Protein AF-0000000080018454 (afdb_homodimer)

Foldseek 3Di:
DDPDDPDPDPDPDPPPPDCPPPPPPQDLVVLLVLVQVLLLDQPSQVVCVVPVVSNVSNVVLLVVLLCQAQVDDVHDQVSLQSLLSLLCLLLVLVFDQPDDPSSNNCNPPPVSVVSNCVSCVRVVVRLCVVDPLVVLLPDPLLVLLVVVLVCQQADDQDPLLCCLQPPFAPLLLLLLLLQVLQQLLVPLRLLVLQLDDDDDQQSVLSVVVSCQCCQVVDNCRHLSVLSLLLCVLVPHDNRHCPSVVLHRSLSSVLVSVSSVCSVDVVLVLLNLLLVLLCLSNLLNSLVSNVSSCVVNVHDCSNNVSSVSSNVPSNVVNCCSSPRHLNVVCVVCVSCSSSSVVSNVSNVVSVVVSSVVSSVSSVVSVVVVD/DPPDDDDPDPPPDPPPPDCPDPPPDQDLVVLLVLVQVLLLDQPSQVVCVVPVVSNVSNVVLLVVLLCQAQVDDVHDQVSLQSLLSLLCLLLVLVFDQPDDPSSNNCNPPPVSVVSNCVSCVRVVVRLCVVDPLVVLLPDPLLVLLVVVLVCQQADDQDPLLCCLQPPFAPLLLLLLLLQVLQQLLVPLRLLVLQLDDDDDQQSVLSVVVSCQCCQVVDNCRHLSVLSLLLCVLVPHDNRHCPSVVLHRSLNSVLVSVSSVCSVDVVLVLLNLLLVLLCLSNLLNSLVSNVSSCVVNVHDCSNSVSSVSSNVPSNVVNCCSSPRHLNVVCVVCVSCSSSSVVSNVSNVVSVVVSSVVSSVSSVVSVVVVD

Radius of gyration: 26.9 Å; Cα contacts (8 Å, |Δi|>4): 1051; chains: 2; bounding box: 54×83×77 Å

Structure (mmCIF, N/CA/C/O backbone):
data_AF-0000000080018454-model_v1
#
loop_
_entity.id
_entity.type
_entity.pdbx_description
1 polymer 'Iron-containing redox enzyme family protein'
#
loop_
_atom_site.group_PDB
_atom_site.id
_atom_site.type_symbol
_atom_site.label_atom_id
_atom_site.label_alt_id
_atom_site.label_comp_id
_atom_site.label_asym_id
_atom_site.label_ent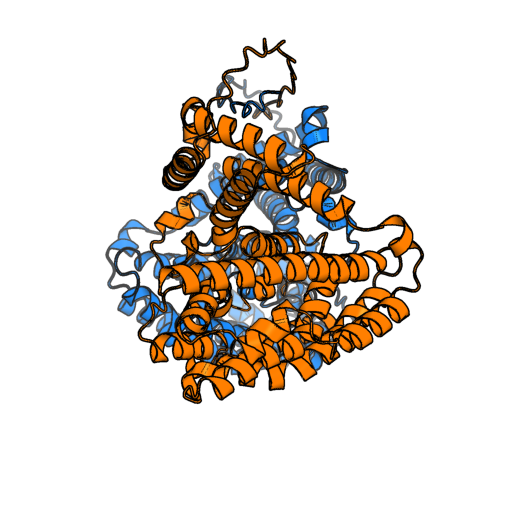ity_id
_atom_site.label_seq_id
_atom_site.pdbx_PDB_ins_code
_atom_site.Cartn_x
_atom_site.Cartn_y
_atom_site.Cartn_z
_atom_site.occupancy
_atom_site.B_iso_or_equiv
_atom_site.auth_seq_id
_atom_site.auth_comp_id
_atom_site.auth_asym_id
_atom_site.auth_atom_id
_atom_site.pdbx_PDB_model_num
ATOM 1 N N . MET A 1 1 ? 4.137 32.094 -17.797 1 22.22 1 MET A N 1
ATOM 2 C CA . MET A 1 1 ? 4.777 30.891 -18.312 1 22.22 1 MET A CA 1
ATOM 3 C C . MET A 1 1 ? 3.814 29.703 -18.297 1 22.22 1 MET A C 1
ATOM 5 O O . MET A 1 1 ? 3.496 29.172 -17.219 1 22.22 1 MET A O 1
ATOM 9 N N . GLN A 1 2 ? 3.004 29.75 -19.297 1 23.38 2 GLN A N 1
ATOM 10 C CA . GLN A 1 2 ? 1.75 29 -19.422 1 23.38 2 GLN A CA 1
ATOM 11 C C . GLN A 1 2 ? 2.006 27.516 -19.609 1 23.38 2 GLN A C 1
ATOM 13 O O . GLN A 1 2 ? 2.719 27.109 -20.531 1 23.38 2 GLN A O 1
ATOM 18 N N . SER A 1 3 ? 1.982 26.859 -18.5 1 25.2 3 SER A N 1
ATOM 19 C CA . SER A 1 3 ? 2.23 25.438 -18.281 1 25.2 3 SER A CA 1
ATOM 20 C C . SER A 1 3 ? 1.238 24.578 -19.062 1 25.2 3 SER A C 1
ATOM 22 O O . SER A 1 3 ? 0.077 24.453 -18.672 1 25.2 3 SER A O 1
ATOM 24 N N . LYS A 1 4 ? 1.3 24.797 -20.391 1 30.19 4 LYS A N 1
ATOM 25 C CA . LYS A 1 4 ? 0.319 24.047 -21.172 1 30.19 4 LYS A CA 1
ATOM 26 C C . LYS A 1 4 ? 0.523 22.547 -21 1 30.19 4 LYS A C 1
ATOM 28 O O . LYS A 1 4 ? 1.659 22.062 -20.969 1 30.19 4 LYS A O 1
ATOM 33 N N . LEU A 1 5 ? -0.585 21.938 -20.688 1 29.62 5 LEU A N 1
ATOM 34 C CA . LEU A 1 5 ? -0.724 20.5 -20.547 1 29.62 5 LEU A CA 1
ATOM 35 C C . LEU A 1 5 ? -0.442 19.781 -21.859 1 29.62 5 LEU A C 1
ATOM 37 O O . LEU A 1 5 ? -0.941 20.203 -22.922 1 29.62 5 LEU A O 1
ATOM 41 N N . VAL A 1 6 ? 0.637 19.203 -22.141 1 32.91 6 VAL A N 1
ATOM 42 C CA . VAL A 1 6 ? 1.064 18.516 -23.359 1 32.91 6 VAL A CA 1
ATOM 43 C C . VAL A 1 6 ? -0.036 17.562 -23.828 1 32.91 6 VAL A C 1
ATOM 45 O O . VAL A 1 6 ? -0.489 16.703 -23.078 1 32.91 6 VAL A O 1
ATOM 48 N N . LYS A 1 7 ? -0.731 17.984 -24.859 1 29.52 7 LYS A N 1
ATOM 49 C CA . LYS A 1 7 ? -1.713 17.125 -25.516 1 29.52 7 LYS A CA 1
ATOM 50 C C . LYS A 1 7 ? -1.06 15.852 -26.047 1 29.52 7 LYS A C 1
ATOM 52 O O . LYS A 1 7 ? -0.063 15.914 -26.766 1 29.52 7 LYS A O 1
ATOM 57 N N . PHE A 1 8 ? -1.469 14.695 -25.547 1 25.44 8 PHE A N 1
ATOM 58 C CA . PHE A 1 8 ? -1.019 13.367 -25.938 1 25.44 8 PHE A CA 1
ATOM 59 C C . PHE A 1 8 ? -1.607 12.969 -27.281 1 25.44 8 PHE A C 1
ATOM 61 O O . PHE A 1 8 ? -2.828 12.891 -27.438 1 25.44 8 PHE A O 1
ATOM 68 N N . PRO A 1 9 ? -1.124 13.445 -28.438 1 27.36 9 PRO A N 1
ATOM 69 C CA . PRO A 1 9 ? -1.767 12.969 -29.656 1 27.36 9 PRO A CA 1
ATOM 70 C C . PRO A 1 9 ? -1.73 11.453 -29.797 1 27.36 9 PRO A C 1
ATOM 72 O O . PRO A 1 9 ? -0.696 10.828 -29.547 1 27.36 9 PRO A O 1
ATOM 75 N N . LEU A 1 10 ? -2.826 10.68 -29.828 1 28.06 10 LEU A N 1
ATOM 76 C CA . LEU A 1 10 ? -3.066 9.25 -29.984 1 28.06 10 LEU A CA 1
ATOM 77 C C . LEU A 1 10 ? -2.932 8.844 -31.453 1 28.06 10 LEU A C 1
ATOM 79 O O . LEU A 1 10 ? -3.936 8.656 -32.156 1 28.06 10 LEU A O 1
ATOM 83 N N . ALA A 1 11 ? -2.279 9.453 -32.375 1 27.92 11 ALA A N 1
ATOM 84 C CA . ALA A 1 11 ? -2.502 8.938 -33.719 1 27.92 11 ALA A CA 1
ATOM 85 C C . ALA A 1 11 ? -1.92 7.535 -33.875 1 27.92 11 ALA A C 1
ATOM 87 O O . ALA A 1 11 ? -0.72 7.332 -33.688 1 27.92 11 ALA A O 1
ATOM 88 N N . PHE A 1 12 ? -2.744 6.383 -34.031 1 25.27 12 PHE A N 1
ATOM 89 C CA . PHE A 1 12 ? -2.586 4.973 -34.375 1 25.27 12 PHE A CA 1
ATOM 90 C C . PHE A 1 12 ? -2.238 4.801 -35.844 1 25.27 12 PHE A C 1
ATOM 92 O O . PHE A 1 12 ? -3.084 5.008 -36.719 1 25.27 12 PHE A O 1
ATOM 99 N N . VAL A 1 13 ? -1.1 5.211 -36.344 1 27.06 13 VAL A N 1
ATOM 100 C CA . VAL A 1 13 ? -0.948 4.816 -37.75 1 27.06 13 VAL A CA 1
ATOM 101 C C . VAL A 1 13 ? -0.702 3.314 -37.844 1 27.06 13 VAL A C 1
ATOM 103 O O . VAL A 1 13 ? 0.219 2.791 -37.219 1 27.06 13 VAL A O 1
ATOM 106 N N . VAL A 1 14 ? -1.556 2.518 -38.469 1 27.22 14 VAL A N 1
ATOM 107 C CA . VAL A 1 14 ? -1.508 1.125 -38.906 1 27.22 14 VAL A CA 1
ATOM 108 C C . VAL A 1 14 ? -0.548 0.984 -40.062 1 27.22 14 VAL A C 1
ATOM 110 O O . 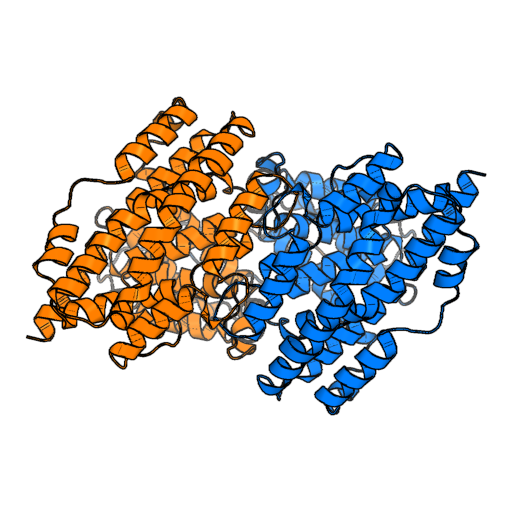VAL A 1 14 ? -0.822 1.481 -41.156 1 27.22 14 VAL A O 1
ATOM 113 N N . GLY A 1 15 ? 0.796 1.16 -39.906 1 29.14 15 GLY A N 1
ATOM 114 C CA . GLY A 1 15 ? 1.588 0.854 -41.094 1 29.14 15 GLY A CA 1
ATOM 115 C C . GLY A 1 15 ? 1.447 -0.585 -41.562 1 29.14 15 GLY A C 1
ATOM 116 O O . GLY A 1 15 ? 1.126 -1.467 -40.75 1 29.14 15 GLY A O 1
ATOM 117 N N . GLU A 1 16 ? 1.283 -0.892 -42.844 1 26.58 16 GLU A N 1
ATOM 118 C CA . GLU A 1 16 ? 1.3 -2.154 -43.562 1 26.58 16 GLU A CA 1
ATOM 119 C C . GLU A 1 16 ? 2.662 -2.836 -43.469 1 26.58 16 GLU A C 1
ATOM 121 O O . GLU A 1 16 ? 3.668 -2.299 -43.938 1 26.58 16 GLU A O 1
ATOM 126 N N . PHE A 1 17 ? 3.004 -3.455 -42.312 1 28.14 17 PHE A N 1
ATOM 127 C CA . PHE A 1 17 ? 4.23 -4.234 -42.188 1 28.14 17 PHE A CA 1
ATOM 128 C C . PHE A 1 17 ? 4.281 -5.34 -43.25 1 28.14 17 PHE A C 1
ATOM 130 O O . PHE A 1 17 ? 3.328 -6.109 -43.375 1 28.14 17 PHE A O 1
ATOM 137 N N . ASP A 1 18 ? 4.988 -5.215 -44.344 1 29.16 18 ASP A N 1
ATOM 138 C CA . ASP A 1 18 ? 5.355 -6.32 -45.219 1 29.16 18 ASP A CA 1
ATOM 139 C C . ASP A 1 18 ? 6.039 -7.441 -44.438 1 29.16 18 ASP A C 1
ATOM 141 O O . ASP A 1 18 ? 6.961 -7.188 -43.688 1 29.16 18 ASP A O 1
ATOM 145 N N . HIS A 1 19 ? 5.457 -8.617 -44.219 1 30.78 19 HIS A N 1
ATOM 146 C CA . HIS A 1 19 ? 5.73 -9.906 -43.594 1 30.78 19 HIS A CA 1
ATOM 147 C C . HIS A 1 19 ? 6.965 -10.562 -44.219 1 30.78 19 HIS A C 1
ATOM 149 O O . HIS A 1 19 ? 6.848 -11.438 -45.094 1 30.78 19 HIS A O 1
ATOM 155 N N . VAL A 1 20 ? 7.969 -9.992 -44.688 1 37.34 20 VAL A N 1
ATOM 156 C CA . VAL A 1 20 ? 9.039 -10.914 -45.062 1 37.34 20 VAL A CA 1
ATOM 157 C C . VAL A 1 20 ? 9.445 -11.742 -43.844 1 37.34 20 VAL A C 1
ATOM 159 O O . VAL A 1 20 ? 9.68 -11.195 -42.75 1 37.34 20 VAL A O 1
ATOM 162 N N . GLY A 1 21 ? 9.422 -13.125 -43.812 1 33.81 21 GLY A N 1
ATOM 163 C CA . GLY A 1 21 ? 9.406 -14.305 -42.938 1 33.81 21 GLY A CA 1
ATOM 164 C C . GLY A 1 21 ? 10.648 -14.43 -42.094 1 33.81 21 GLY A C 1
ATOM 165 O O . GLY A 1 21 ? 10.82 -15.438 -41.375 1 33.81 21 GLY A O 1
ATOM 166 N N . VAL A 1 22 ? 11.938 -13.977 -42.344 1 39.25 22 VAL A N 1
ATOM 167 C CA . VAL A 1 22 ? 12.891 -14.562 -41.406 1 39.25 22 VAL A CA 1
ATOM 168 C C . VAL A 1 22 ? 12.633 -14.023 -40 1 39.25 22 VAL A C 1
ATOM 170 O O . VAL A 1 22 ? 12.82 -12.836 -39.75 1 39.25 22 VAL A O 1
ATOM 173 N N . THR A 1 23 ? 11.648 -14.391 -39.281 1 44.09 23 THR A N 1
ATOM 174 C CA . THR A 1 23 ? 11.258 -13.906 -37.969 1 44.09 23 THR A CA 1
ATOM 175 C C . THR A 1 23 ? 12.43 -13.969 -37 1 44.09 23 THR A C 1
ATOM 177 O O . THR A 1 23 ? 12.836 -15.055 -36.594 1 44.09 23 THR A O 1
ATOM 180 N N . LYS A 1 24 ? 13.484 -13.273 -37.188 1 53.22 24 LYS A N 1
ATOM 181 C CA . LYS A 1 24 ? 14.523 -13.164 -36.188 1 53.22 24 LYS A CA 1
ATOM 182 C C . LYS A 1 24 ? 13.914 -13.234 -34.781 1 53.22 24 LYS A C 1
ATOM 184 O O . LYS A 1 24 ? 13.039 -12.445 -34.438 1 53.22 24 LYS A O 1
ATOM 189 N N . ALA A 1 25 ? 14.148 -14.523 -34.156 1 74.38 25 ALA A N 1
ATOM 190 C CA . ALA A 1 25 ? 13.672 -14.758 -32.812 1 74.38 25 ALA A CA 1
ATOM 191 C C . ALA A 1 25 ? 14 -13.586 -31.891 1 74.38 25 ALA A C 1
ATOM 193 O O . ALA A 1 25 ? 15.125 -13.086 -31.891 1 74.38 25 ALA A O 1
ATOM 194 N N . THR A 1 26 ? 13.039 -12.906 -31.391 1 84.69 26 THR A N 1
ATOM 195 C CA . THR A 1 26 ? 13.188 -11.781 -30.469 1 84.69 26 THR A CA 1
ATOM 196 C C . THR A 1 26 ? 14.047 -12.172 -29.281 1 84.69 26 THR A C 1
ATOM 198 O O . THR A 1 26 ? 13.844 -13.227 -28.672 1 84.69 26 THR A O 1
ATOM 201 N N . ASN A 1 27 ? 15.102 -11.398 -29.078 1 92.12 27 ASN A N 1
ATOM 202 C CA . ASN A 1 27 ? 15.984 -11.617 -27.938 1 92.12 27 ASN A CA 1
ATOM 203 C C . ASN A 1 27 ? 15.414 -11.008 -26.656 1 92.12 27 ASN A C 1
ATOM 205 O O . ASN A 1 27 ? 15.797 -9.906 -26.266 1 92.12 27 ASN A O 1
ATOM 209 N N . TYR A 1 28 ? 14.625 -11.773 -25.969 1 95.81 28 TYR A N 1
ATOM 210 C CA . TYR A 1 28 ? 13.938 -11.297 -24.766 1 95.81 28 TYR A CA 1
ATOM 211 C C . TYR A 1 28 ? 14.922 -11.047 -23.641 1 95.81 28 TYR A C 1
ATOM 213 O O . TYR A 1 28 ? 14.711 -10.156 -22.812 1 95.81 28 TYR A O 1
ATOM 221 N N . GLN A 1 29 ? 15.992 -11.773 -23.609 1 94.94 29 GLN A N 1
ATOM 222 C CA . GLN A 1 29 ? 17 -11.57 -22.578 1 94.94 29 GLN A CA 1
ATOM 223 C C . GLN A 1 29 ? 17.641 -10.195 -22.703 1 94.94 29 GLN A C 1
ATOM 225 O O . GLN A 1 29 ? 17.812 -9.492 -21.703 1 94.94 29 GLN A O 1
ATOM 230 N N . ALA A 1 30 ? 18 -9.844 -23.891 1 95.56 30 ALA A N 1
ATOM 231 C CA . ALA A 1 30 ? 18.594 -8.531 -24.125 1 95.56 30 ALA A CA 1
ATOM 232 C C . ALA A 1 30 ? 17.594 -7.422 -23.797 1 95.56 30 ALA A C 1
ATOM 234 O O . ALA A 1 30 ? 17.984 -6.391 -23.234 1 95.56 30 ALA A O 1
ATOM 235 N N . ALA A 1 31 ? 16.375 -7.629 -24.156 1 97.06 31 ALA A N 1
ATOM 236 C CA . ALA A 1 31 ? 15.344 -6.633 -23.891 1 97.06 31 ALA A CA 1
ATOM 237 C C . ALA A 1 31 ? 15.125 -6.465 -22.391 1 97.06 31 ALA A C 1
ATOM 239 O O . ALA A 1 31 ? 14.945 -5.344 -21.906 1 97.06 31 ALA A O 1
ATOM 240 N N . GLU A 1 32 ? 15.117 -7.555 -21.672 1 96.62 32 GLU A N 1
ATOM 241 C CA . GLU A 1 32 ? 14.984 -7.477 -20.219 1 96.62 32 GLU A CA 1
ATOM 242 C C . GLU A 1 32 ? 16.156 -6.727 -19.594 1 96.62 32 GLU A C 1
ATOM 244 O O . GLU A 1 32 ? 15.977 -5.938 -18.672 1 96.62 32 GLU A O 1
ATOM 249 N N . GLN A 1 33 ? 17.328 -7.016 -20.109 1 95.56 33 GLN A N 1
ATOM 250 C CA . GLN A 1 33 ? 18.516 -6.297 -19.641 1 95.56 33 GLN A CA 1
ATOM 251 C C . GLN A 1 33 ? 18.391 -4.801 -19.922 1 95.56 33 GLN A C 1
ATOM 253 O O . GLN A 1 33 ? 18.797 -3.977 -19.094 1 95.56 33 GLN A O 1
ATOM 258 N N . GLN A 1 34 ? 17.875 -4.465 -20.984 1 95.69 34 GLN A N 1
ATOM 259 C CA . GLN A 1 34 ? 17.672 -3.059 -21.312 1 95.69 34 GLN A CA 1
ATOM 260 C C . GLN A 1 34 ? 16.719 -2.395 -20.328 1 95.69 34 GLN A C 1
ATOM 262 O O . GLN A 1 34 ? 16.938 -1.25 -19.922 1 95.69 34 GLN A O 1
ATOM 267 N N . LEU A 1 35 ? 15.648 -3.084 -19.984 1 96.38 35 LEU A N 1
ATOM 268 C CA . LEU A 1 35 ? 14.75 -2.512 -18.984 1 96.38 35 LEU A CA 1
ATOM 269 C C . LEU A 1 35 ? 15.484 -2.279 -17.672 1 96.38 35 LEU A C 1
ATOM 271 O O . LEU A 1 35 ? 15.281 -1.258 -17.016 1 96.38 35 LEU A O 1
ATOM 275 N N . THR A 1 36 ? 16.297 -3.24 -17.266 1 95.56 36 THR A N 1
ATOM 276 C CA . THR A 1 36 ? 17.062 -3.09 -16.031 1 95.56 36 THR A CA 1
ATOM 277 C C . THR A 1 36 ? 17.953 -1.857 -16.094 1 95.56 36 THR A C 1
ATOM 279 O O . THR A 1 36 ? 18.109 -1.136 -15.102 1 95.56 36 THR A O 1
ATOM 282 N N . GLU A 1 37 ? 18.484 -1.58 -17.266 1 95.56 37 GLU A N 1
ATOM 283 C CA . GLU A 1 37 ? 19.312 -0.392 -17.453 1 95.56 37 GLU A CA 1
ATOM 284 C C . GLU A 1 37 ? 18.469 0.878 -17.422 1 95.56 37 GLU A C 1
ATOM 286 O O . GLU A 1 37 ? 18.875 1.89 -16.844 1 95.56 37 GLU A O 1
ATOM 291 N N . LEU A 1 38 ? 17.328 0.835 -18.062 1 96.06 38 LEU A N 1
ATOM 292 C CA . LEU A 1 38 ? 16.406 1.975 -18.031 1 96.06 38 LEU A CA 1
ATOM 293 C C . LEU A 1 38 ? 16.016 2.316 -16.609 1 96.06 38 LEU A C 1
ATOM 295 O O . LEU A 1 38 ? 15.953 3.49 -16.234 1 96.06 38 LEU A O 1
ATOM 299 N N . LEU A 1 39 ? 15.773 1.299 -15.758 1 96.31 39 LEU A N 1
ATOM 300 C CA . LEU A 1 39 ? 15.359 1.473 -14.375 1 96.31 39 LEU A CA 1
ATOM 301 C C . LEU A 1 39 ? 16.422 2.215 -13.578 1 96.31 39 LEU A C 1
ATOM 303 O O . LEU A 1 39 ? 16.125 2.855 -12.57 1 96.31 39 LEU A O 1
ATOM 307 N N . ALA A 1 40 ? 17.656 2.152 -14.078 1 95 40 ALA A N 1
ATOM 308 C CA . ALA A 1 40 ? 18.781 2.715 -13.32 1 95 40 ALA A CA 1
ATOM 309 C C . ALA A 1 40 ? 19.094 4.137 -13.781 1 95 40 ALA A C 1
ATOM 311 O O . ALA A 1 40 ? 19.922 4.82 -13.18 1 95 40 ALA A O 1
ATOM 312 N N . ILE A 1 41 ? 18.422 4.613 -14.797 1 95.69 41 ILE A N 1
ATOM 313 C CA . ILE A 1 41 ? 18.688 5.941 -15.344 1 95.69 41 ILE A CA 1
ATOM 314 C C . ILE A 1 41 ? 18.078 7.004 -14.422 1 95.69 41 ILE A C 1
ATOM 316 O O . ILE A 1 41 ? 16.922 6.906 -14.039 1 95.69 41 ILE A O 1
ATOM 320 N N . ASP A 1 42 ? 18.953 7.945 -14.117 1 94.12 42 ASP A N 1
ATOM 321 C CA . ASP A 1 42 ? 18.422 9.07 -13.359 1 94.12 42 ASP A CA 1
ATOM 322 C C . ASP A 1 42 ? 17.391 9.852 -14.18 1 94.12 42 ASP A C 1
ATOM 324 O O . ASP A 1 42 ? 17.672 10.258 -15.312 1 94.12 42 ASP A O 1
ATOM 328 N N . ASN A 1 43 ? 16.203 10.008 -13.625 1 93.38 43 ASN A N 1
ATOM 329 C CA . ASN A 1 43 ? 15.102 10.719 -14.266 1 93.38 43 ASN A CA 1
ATOM 330 C C . ASN A 1 43 ? 14.773 10.133 -15.641 1 93.38 43 ASN A C 1
ATOM 332 O O . ASN A 1 43 ? 14.805 10.844 -16.641 1 93.38 43 ASN A O 1
ATOM 336 N N . LEU A 1 44 ? 14.398 8.938 -15.664 1 97.44 44 LEU A N 1
ATOM 337 C CA . LEU A 1 44 ? 14.148 8.141 -16.859 1 97.44 44 LEU A CA 1
ATOM 338 C C . LEU A 1 44 ? 13.211 8.867 -17.812 1 97.44 44 LEU A C 1
ATOM 340 O O . LEU A 1 44 ? 13.469 8.938 -19.016 1 97.44 44 LEU A O 1
ATOM 344 N N . ASP A 1 45 ? 12.164 9.477 -17.328 1 97.19 45 ASP A N 1
ATOM 345 C CA . ASP A 1 45 ? 11.156 10.109 -18.172 1 97.19 45 ASP A CA 1
ATOM 346 C C . ASP A 1 45 ? 11.75 11.266 -18.969 1 97.19 45 ASP A C 1
ATOM 348 O O . ASP A 1 45 ? 11.539 11.367 -20.172 1 97.19 45 ASP A O 1
ATOM 352 N N . LYS A 1 46 ? 12.469 12.125 -18.328 1 96.31 46 LYS A N 1
ATOM 353 C CA . LYS A 1 46 ? 13.102 13.242 -19.016 1 96.31 46 LYS A CA 1
ATOM 354 C C . LYS A 1 46 ? 14.141 12.758 -20.016 1 96.31 46 LYS A C 1
ATOM 356 O O . LYS A 1 46 ? 14.266 13.32 -21.109 1 96.31 46 LYS A O 1
ATOM 361 N N . LYS A 1 47 ? 14.922 11.727 -19.594 1 97.25 47 LYS A N 1
ATOM 362 C CA . LYS A 1 47 ? 15.93 11.172 -20.5 1 97.25 47 LYS A CA 1
ATOM 363 C C . LYS A 1 47 ? 15.289 10.609 -21.766 1 97.25 47 LYS A C 1
ATOM 365 O O . LYS A 1 47 ? 15.805 10.812 -22.859 1 97.25 47 LYS A O 1
ATOM 370 N N . LEU A 1 48 ? 14.195 9.953 -21.578 1 97.06 48 LEU A N 1
ATOM 371 C CA . LEU A 1 48 ? 13.523 9.352 -22.719 1 97.06 48 LEU A CA 1
ATOM 372 C C . LEU A 1 48 ? 12.883 10.422 -23.594 1 97.06 48 LEU A C 1
ATOM 374 O O . LEU A 1 48 ? 12.75 10.234 -24.812 1 97.06 48 LEU A O 1
ATOM 378 N N . GLU A 1 49 ? 12.477 11.5 -23.031 1 95.81 49 GLU A N 1
ATOM 379 C CA . GLU A 1 49 ? 12 12.633 -23.828 1 95.81 49 GLU A CA 1
ATOM 380 C C . GLU A 1 49 ? 13.102 13.18 -24.734 1 95.81 49 GLU A C 1
ATOM 382 O O . GLU A 1 49 ? 12.844 13.539 -25.875 1 95.81 49 GLU A O 1
ATOM 387 N N . LYS A 1 50 ? 14.242 13.273 -24.234 1 97.06 50 LYS A N 1
ATOM 388 C CA . LYS A 1 50 ? 15.391 13.812 -24.969 1 97.06 50 LYS A CA 1
ATOM 389 C C . LYS A 1 50 ? 15.938 12.789 -25.953 1 97.06 50 LYS A C 1
ATOM 391 O O . LYS A 1 50 ? 16.375 13.148 -27.047 1 97.06 50 LYS A O 1
ATOM 396 N N . GLU A 1 51 ? 15.945 11.539 -25.484 1 97.06 51 GLU A N 1
ATOM 397 C CA . GLU A 1 51 ? 16.484 10.453 -26.297 1 97.06 51 GLU A CA 1
ATOM 398 C C . GLU A 1 51 ? 15.516 9.281 -26.375 1 97.06 51 GLU A C 1
ATOM 400 O O . GLU A 1 51 ? 15.781 8.211 -25.828 1 97.06 51 GLU A O 1
ATOM 405 N N . PRO A 1 52 ? 14.547 9.391 -27.188 1 94.25 52 PRO A N 1
ATOM 406 C CA . PRO A 1 52 ? 13.516 8.352 -27.266 1 94.25 52 PRO A CA 1
ATOM 407 C C . PRO A 1 52 ? 14.062 7.012 -27.766 1 94.25 52 PRO A C 1
ATOM 409 O O . PRO A 1 52 ? 13.492 5.957 -27.453 1 94.25 52 PRO A O 1
ATOM 412 N N . SER A 1 53 ? 15.203 7 -28.484 1 94.75 53 SER A N 1
ATOM 413 C CA . SER A 1 53 ? 15.742 5.773 -29.062 1 94.75 53 SER A CA 1
ATOM 414 C C . SER A 1 53 ? 16.312 4.852 -27.984 1 94.75 53 SER A C 1
ATOM 416 O O . SER A 1 53 ? 16.562 3.672 -28.25 1 94.75 53 SER A O 1
ATOM 418 N N . LEU A 1 54 ? 16.438 5.375 -26.766 1 94.38 54 LEU A N 1
ATOM 419 C CA . LEU A 1 54 ? 17 4.605 -25.656 1 94.38 54 LEU A CA 1
ATOM 420 C C . LEU A 1 54 ? 16.109 3.402 -25.344 1 94.38 54 LEU A C 1
ATOM 422 O O . LEU A 1 54 ? 16.609 2.379 -24.859 1 94.38 54 LEU A O 1
ATOM 426 N N . SER A 1 55 ? 14.836 3.521 -25.609 1 95.81 55 SER A N 1
ATOM 427 C CA . SER A 1 55 ? 13.922 2.443 -25.234 1 95.81 55 SER A CA 1
ATOM 428 C C . SER A 1 55 ? 13.406 1.693 -26.453 1 95.81 55 SER A C 1
ATOM 430 O O . SER A 1 55 ? 12.578 0.794 -26.328 1 95.81 55 SER A O 1
ATOM 432 N N . SER A 1 56 ? 13.867 1.919 -27.625 1 94.62 56 SER A N 1
ATOM 433 C CA . SER A 1 56 ? 13.273 1.439 -28.859 1 94.62 56 SER A CA 1
ATOM 434 C C . SER A 1 56 ? 13.344 -0.081 -28.969 1 94.62 56 SER A C 1
ATOM 436 O O . SER A 1 56 ? 12.352 -0.732 -29.297 1 94.62 56 SER A O 1
ATOM 438 N N . GLU A 1 57 ? 14.531 -0.592 -28.688 1 94.06 57 GLU A N 1
ATOM 439 C CA . GLU A 1 57 ? 14.695 -2.041 -28.766 1 94.06 57 GLU A CA 1
ATOM 440 C C . GLU A 1 57 ? 13.797 -2.754 -27.75 1 94.06 57 GLU A C 1
ATOM 442 O O . GLU A 1 57 ? 13.195 -3.783 -28.062 1 94.06 57 GLU A O 1
ATOM 447 N N . PHE A 1 58 ? 13.805 -2.205 -26.578 1 97.56 58 PHE A N 1
ATOM 448 C CA . PHE A 1 58 ? 12.945 -2.77 -25.547 1 97.56 58 PHE A CA 1
ATOM 449 C C . PHE A 1 58 ? 11.484 -2.721 -25.969 1 97.56 58 PHE A C 1
ATOM 451 O O . PHE A 1 58 ? 10.758 -3.707 -25.828 1 97.56 58 PHE A O 1
ATOM 458 N N . GLU A 1 59 ? 11.062 -1.62 -26.531 1 97.88 59 GLU A N 1
ATOM 459 C CA . GLU A 1 59 ? 9.672 -1.432 -26.953 1 97.88 59 GLU A CA 1
ATOM 460 C C . GLU A 1 59 ? 9.305 -2.373 -28.094 1 97.88 59 GLU A C 1
ATOM 462 O O . GLU A 1 59 ? 8.18 -2.881 -28.141 1 97.88 59 GLU A O 1
ATOM 467 N N . ASP A 1 60 ? 10.211 -2.598 -28.984 1 97.38 60 ASP A N 1
ATOM 468 C CA . ASP A 1 60 ? 9.984 -3.551 -30.078 1 97.38 60 ASP A CA 1
ATOM 469 C C . ASP A 1 60 ? 9.758 -4.957 -29.531 1 97.38 60 ASP A C 1
ATOM 471 O O . ASP A 1 60 ? 8.812 -5.641 -29.922 1 97.38 60 ASP A O 1
ATOM 475 N N . ALA A 1 61 ? 10.648 -5.344 -28.641 1 97.94 61 ALA A N 1
ATOM 476 C CA . ALA A 1 61 ? 10.516 -6.66 -28.031 1 97.94 61 ALA A CA 1
ATOM 477 C C . ALA A 1 61 ? 9.203 -6.777 -27.266 1 97.94 61 ALA A C 1
ATOM 479 O O . ALA A 1 61 ? 8.547 -7.824 -27.297 1 97.94 61 ALA A O 1
ATOM 480 N N . LEU A 1 62 ? 8.844 -5.711 -26.609 1 98.25 62 LEU A N 1
ATOM 481 C CA . LEU A 1 62 ? 7.598 -5.676 -25.844 1 98.25 62 LEU A CA 1
ATOM 482 C C . LEU A 1 62 ? 6.398 -5.914 -26.75 1 98.25 62 LEU A C 1
ATOM 484 O O . LEU A 1 62 ? 5.535 -6.742 -26.438 1 98.25 62 LEU A O 1
ATOM 488 N N . SER A 1 63 ? 6.391 -5.234 -27.812 1 97.44 63 SER A N 1
ATOM 489 C CA . SER A 1 63 ? 5.289 -5.355 -28.766 1 97.44 63 SER A CA 1
ATOM 490 C C . SER A 1 63 ? 5.203 -6.766 -29.344 1 97.44 63 SER A C 1
ATOM 492 O O . SER A 1 63 ? 4.113 -7.34 -29.422 1 97.44 63 SER A O 1
ATOM 494 N N . ILE A 1 64 ? 6.289 -7.297 -29.703 1 97 64 ILE A N 1
ATOM 495 C CA . ILE A 1 64 ? 6.352 -8.641 -30.266 1 97 64 ILE A CA 1
ATOM 496 C C . ILE A 1 64 ? 5.875 -9.656 -29.219 1 97 64 ILE A C 1
ATOM 498 O O . ILE A 1 64 ? 5.082 -10.547 -29.531 1 97 64 ILE A O 1
ATOM 502 N N . ALA A 1 65 ? 6.332 -9.461 -28.016 1 97.88 65 ALA A N 1
ATOM 503 C CA . ALA A 1 65 ? 6 -10.398 -26.953 1 97.88 65 ALA A CA 1
ATOM 504 C C . ALA A 1 65 ? 4.504 -10.375 -26.641 1 97.88 65 ALA A C 1
ATOM 506 O O . ALA A 1 65 ? 3.891 -11.414 -26.422 1 97.88 65 ALA A O 1
ATOM 507 N N . ILE A 1 66 ? 3.912 -9.227 -26.625 1 98 66 ILE A N 1
ATOM 508 C CA . ILE A 1 66 ? 2.49 -9.102 -26.312 1 98 66 ILE A CA 1
ATOM 509 C C . ILE A 1 66 ? 1.669 -9.836 -27.375 1 98 66 ILE A C 1
ATOM 511 O O . ILE A 1 66 ? 0.75 -10.586 -27.047 1 98 66 ILE A O 1
ATOM 515 N N . SER A 1 67 ? 2.061 -9.633 -28.594 1 96.5 67 SER A N 1
ATOM 516 C CA . SER A 1 67 ? 1.368 -10.328 -29.672 1 96.5 67 SER A CA 1
ATOM 517 C C . SER A 1 67 ? 1.561 -11.844 -29.562 1 96.5 67 SER A C 1
ATOM 519 O O . SER A 1 67 ? 0.599 -12.602 -29.672 1 96.5 67 SER A O 1
ATOM 521 N N . ALA A 1 68 ? 2.748 -12.258 -29.328 1 96.69 68 ALA A N 1
ATOM 522 C CA . ALA A 1 68 ? 3.094 -13.68 -29.312 1 96.69 68 ALA A CA 1
ATOM 523 C C . ALA A 1 68 ? 2.436 -14.375 -28.125 1 96.69 68 ALA A C 1
ATOM 525 O O . ALA A 1 68 ? 2.014 -15.531 -28.234 1 96.69 68 ALA A O 1
ATOM 526 N N . ALA A 1 69 ? 2.273 -13.688 -27 1 97.19 69 ALA A N 1
ATOM 527 C CA . ALA A 1 69 ? 1.768 -14.305 -25.781 1 97.19 69 ALA A CA 1
ATOM 528 C C . ALA A 1 69 ? 0.242 -14.297 -25.75 1 97.19 69 ALA A C 1
ATOM 530 O O . ALA A 1 69 ? -0.382 -15.273 -25.312 1 97.19 69 ALA A O 1
ATOM 531 N N . TYR A 1 70 ? -0.371 -13.242 -26.266 1 96.5 70 TYR A N 1
ATOM 532 C CA . TYR A 1 70 ? -1.771 -13.055 -25.891 1 96.5 70 TYR A CA 1
ATOM 533 C C . TYR A 1 70 ? -2.648 -12.945 -27.141 1 96.5 70 TYR A C 1
ATOM 535 O O . TYR A 1 70 ? -3.877 -12.977 -27.031 1 96.5 70 TYR A O 1
ATOM 543 N N . GLN A 1 71 ? -2.094 -12.805 -28.234 1 90.38 71 GLN A N 1
ATOM 544 C CA . GLN A 1 71 ? -2.908 -12.602 -29.422 1 90.38 71 GLN A CA 1
ATOM 545 C C . GLN A 1 71 ? -2.797 -13.789 -30.375 1 90.38 71 GLN A C 1
ATOM 547 O O . GLN A 1 71 ? -3.645 -13.969 -31.25 1 90.38 71 GLN A O 1
ATOM 552 N N . ASN A 1 72 ? -1.725 -14.555 -30.188 1 83.75 72 ASN A N 1
ATOM 553 C CA . ASN A 1 72 ? -1.557 -15.742 -31.016 1 83.75 72 ASN A CA 1
ATOM 554 C C . ASN A 1 72 ? -2.096 -16.984 -30.328 1 83.75 72 ASN A C 1
ATOM 556 O O . ASN A 1 72 ? -2.047 -17.094 -29.094 1 83.75 72 ASN A O 1
ATOM 560 N N . ALA A 1 73 ? -2.609 -17.906 -30.938 1 71.94 73 ALA A N 1
ATOM 561 C CA . ALA A 1 73 ? -3.324 -19.078 -30.438 1 71.94 73 ALA A CA 1
ATOM 562 C C . ALA A 1 73 ? -2.404 -19.953 -29.609 1 71.94 73 ALA A C 1
ATOM 564 O O . ALA A 1 73 ? -2.824 -20.516 -28.578 1 71.94 73 ALA A O 1
ATOM 565 N N . SER A 1 74 ? -1.168 -20.203 -30.016 1 68 74 SER A N 1
ATOM 566 C CA . SER A 1 74 ? -0.318 -21.172 -29.328 1 68 74 SER A CA 1
ATOM 567 C C . SER A 1 74 ? 0.375 -20.547 -28.125 1 68 74 SER A C 1
ATOM 569 O O . SER A 1 74 ? 0.805 -21.25 -27.203 1 68 74 SER A O 1
ATOM 571 N N . GLY A 1 75 ? 0.21 -19.391 -27.875 1 74.44 75 GLY A N 1
ATOM 572 C CA . GLY A 1 75 ? 0.93 -18.688 -26.828 1 74.44 75 GLY A CA 1
ATOM 573 C C . GLY A 1 75 ? 2.406 -19.031 -26.781 1 74.44 75 GLY A C 1
ATOM 574 O O . GLY A 1 75 ? 2.791 -20.172 -27.016 1 74.44 75 GLY A O 1
ATOM 575 N N . ASP A 1 76 ? 3.322 -18.203 -26.75 1 89.44 76 ASP A N 1
ATOM 576 C CA . ASP A 1 76 ? 4.773 -18.344 -26.672 1 89.44 76 ASP A CA 1
ATOM 577 C C . ASP A 1 76 ? 5.266 -18.203 -25.234 1 89.44 76 ASP A C 1
ATOM 579 O O . ASP A 1 76 ? 5.242 -17.109 -24.672 1 89.44 76 ASP A O 1
ATOM 583 N N . ASP A 1 77 ? 5.703 -19.359 -24.688 1 94.81 77 ASP A N 1
ATOM 584 C CA . ASP A 1 77 ? 6.113 -19.391 -23.297 1 94.81 77 ASP A CA 1
ATOM 585 C C . ASP A 1 77 ? 7.215 -18.375 -23.016 1 94.81 77 ASP A C 1
ATOM 587 O O . ASP A 1 77 ? 7.25 -17.766 -21.953 1 94.81 77 ASP A O 1
ATOM 591 N N . ALA A 1 78 ? 8.07 -18.234 -23.969 1 96.19 78 ALA A N 1
ATOM 592 C CA . ALA A 1 78 ? 9.156 -17.281 -23.812 1 96.19 78 ALA A CA 1
ATOM 593 C C . ALA A 1 78 ? 8.625 -15.844 -23.734 1 96.19 78 ALA A C 1
ATOM 595 O O . ALA A 1 78 ? 9.125 -15.023 -22.969 1 96.19 78 ALA A O 1
ATOM 596 N N . ALA A 1 79 ? 7.637 -15.586 -24.547 1 97.69 79 ALA A N 1
ATOM 597 C CA . ALA A 1 79 ? 7.004 -14.273 -24.531 1 97.69 79 ALA A CA 1
ATOM 598 C C . ALA A 1 79 ? 6.277 -14.016 -23.219 1 97.69 79 ALA A C 1
ATOM 600 O O . ALA A 1 79 ? 6.402 -12.938 -22.641 1 97.69 79 ALA A O 1
ATOM 601 N N . HIS A 1 80 ? 5.547 -15.07 -22.781 1 98.19 80 HIS A N 1
ATOM 602 C CA . HIS A 1 80 ? 4.891 -14.961 -21.484 1 98.19 80 HIS A CA 1
ATOM 603 C C . HIS A 1 80 ? 5.898 -14.664 -20.375 1 98.19 80 HIS A C 1
ATOM 605 O O . HIS A 1 80 ? 5.684 -13.766 -19.562 1 98.19 80 HIS A O 1
ATOM 611 N N . ARG A 1 81 ? 6.926 -15.383 -20.375 1 98.25 81 ARG A N 1
ATOM 612 C CA . ARG A 1 81 ? 7.938 -15.242 -19.328 1 98.25 81 ARG A CA 1
ATOM 613 C C . ARG A 1 81 ? 8.555 -13.844 -19.359 1 98.25 81 ARG A C 1
ATOM 615 O O . ARG A 1 81 ? 8.711 -13.211 -18.312 1 98.25 81 ARG A O 1
ATOM 622 N N . PHE A 1 82 ? 8.914 -13.383 -20.531 1 98.44 82 PHE A N 1
ATOM 623 C CA . PHE A 1 82 ? 9.484 -12.055 -20.688 1 98.44 82 PHE A CA 1
ATOM 624 C C . PHE A 1 82 ? 8.547 -10.992 -20.125 1 98.44 82 PHE A C 1
ATOM 626 O O . PHE A 1 82 ? 8.953 -10.172 -19.297 1 98.44 82 PHE A O 1
ATOM 633 N N . LEU A 1 83 ? 7.273 -11.047 -20.516 1 98.75 83 LEU A N 1
ATOM 634 C CA . LEU A 1 83 ? 6.297 -10.047 -20.109 1 98.75 83 LEU A CA 1
ATOM 635 C C . LEU A 1 83 ? 6.074 -10.078 -18.609 1 98.75 83 LEU A C 1
ATOM 637 O O . LEU A 1 83 ? 6.016 -9.031 -17.969 1 98.75 83 LEU A O 1
ATOM 641 N N . GLN A 1 84 ? 6.016 -11.273 -18.062 1 98.81 84 GLN A N 1
ATOM 642 C CA . GLN A 1 84 ? 5.762 -11.398 -16.625 1 98.81 84 GLN A CA 1
ATOM 643 C C . GLN A 1 84 ? 6.98 -10.969 -15.812 1 98.81 84 GLN A C 1
ATOM 645 O O . GLN A 1 84 ? 6.84 -10.414 -14.719 1 98.81 84 GLN A O 1
ATOM 650 N N . ARG A 1 85 ? 8.156 -11.195 -16.297 1 98.75 85 ARG A N 1
ATOM 651 C CA . ARG A 1 85 ? 9.367 -10.719 -15.633 1 98.75 85 ARG A CA 1
ATOM 652 C C . ARG A 1 85 ? 9.445 -9.195 -15.664 1 98.75 85 ARG A C 1
ATOM 654 O O . ARG A 1 85 ? 9.805 -8.57 -14.672 1 98.75 85 ARG A O 1
ATOM 661 N N . ILE A 1 86 ? 9.094 -8.586 -16.812 1 98.81 86 ILE A N 1
ATOM 662 C CA . ILE A 1 86 ? 9.07 -7.129 -16.938 1 98.81 86 ILE A CA 1
ATOM 663 C C . ILE A 1 86 ? 8.07 -6.543 -15.945 1 98.81 86 ILE A C 1
ATOM 665 O O . ILE A 1 86 ? 8.391 -5.602 -15.219 1 98.81 86 ILE A O 1
ATOM 669 N N . LEU A 1 87 ? 6.898 -7.156 -15.867 1 98.75 87 LEU A N 1
ATOM 670 C CA . LEU A 1 87 ? 5.863 -6.695 -14.945 1 98.75 87 LEU A CA 1
ATOM 671 C C . LEU A 1 87 ? 6.352 -6.77 -13.508 1 98.75 87 LEU A C 1
ATOM 673 O O . LEU A 1 87 ? 6.16 -5.828 -12.734 1 98.75 87 LEU A O 1
ATOM 677 N N . TYR A 1 88 ? 6.992 -7.863 -13.219 1 98.62 88 TYR A N 1
ATOM 678 C CA . TYR A 1 88 ? 7.457 -8.023 -11.844 1 98.62 88 TYR A CA 1
ATOM 679 C C . TYR A 1 88 ? 8.508 -6.973 -11.492 1 98.62 88 TYR A C 1
ATOM 681 O O . TYR A 1 88 ? 8.492 -6.414 -10.398 1 98.62 88 TYR A O 1
ATOM 689 N N . ARG A 1 89 ? 9.375 -6.707 -12.414 1 98.25 89 ARG A N 1
ATOM 690 C CA . ARG A 1 89 ? 10.438 -5.734 -12.172 1 98.25 89 ARG A CA 1
ATOM 691 C C . ARG A 1 89 ? 9.859 -4.348 -11.906 1 98.25 89 ARG A C 1
ATOM 693 O O . ARG A 1 89 ? 10.422 -3.578 -11.125 1 98.25 89 ARG A O 1
ATOM 700 N N . ILE A 1 90 ? 8.766 -4.082 -12.484 1 98.44 90 ILE A N 1
ATOM 701 C CA . ILE A 1 90 ? 8.094 -2.811 -12.242 1 98.44 90 ILE A CA 1
ATOM 702 C C . ILE A 1 90 ? 7.297 -2.885 -10.945 1 98.44 90 ILE A C 1
ATOM 704 O O . ILE A 1 90 ? 7.422 -2.01 -10.086 1 98.44 90 ILE A O 1
ATOM 708 N N . ASN A 1 91 ? 6.555 -3.977 -10.734 1 98.38 91 ASN A N 1
ATOM 709 C CA . ASN A 1 91 ? 5.625 -4.105 -9.617 1 98.38 91 ASN A CA 1
ATOM 710 C C . ASN A 1 91 ? 6.359 -4.207 -8.281 1 98.38 91 ASN A C 1
ATOM 712 O O . ASN A 1 91 ? 5.863 -3.74 -7.254 1 98.38 91 ASN A O 1
ATOM 716 N N . ARG A 1 92 ? 7.547 -4.797 -8.297 1 97.94 92 ARG A N 1
ATOM 717 C CA . ARG A 1 92 ? 8.297 -4.973 -7.059 1 97.94 92 ARG A CA 1
ATOM 718 C C . ARG A 1 92 ? 8.633 -3.627 -6.422 1 97.94 92 ARG A C 1
ATOM 720 O O . ARG A 1 92 ? 8.898 -3.551 -5.223 1 97.94 92 ARG A O 1
ATOM 727 N N . LEU A 1 93 ? 8.57 -2.529 -7.199 1 98 93 LEU A N 1
ATOM 728 C CA . LEU A 1 93 ? 8.93 -1.201 -6.715 1 98 93 LEU A CA 1
ATOM 729 C C . LEU A 1 93 ? 7.852 -0.646 -5.793 1 98 93 LEU A C 1
ATOM 731 O O . LEU A 1 93 ? 8.07 0.353 -5.105 1 98 93 LEU A O 1
ATOM 735 N N . ASN A 1 94 ? 6.703 -1.348 -5.746 1 97.56 94 ASN A N 1
ATOM 736 C CA . ASN A 1 94 ? 5.652 -0.968 -4.805 1 97.56 94 ASN A CA 1
ATOM 737 C C . ASN A 1 94 ? 6.016 -1.362 -3.375 1 97.56 94 ASN A C 1
ATOM 739 O O . ASN A 1 94 ? 5.391 -0.891 -2.422 1 97.56 94 ASN A O 1
ATOM 743 N N . LEU A 1 95 ? 6.969 -2.238 -3.221 1 98.12 95 LEU A N 1
ATOM 744 C CA . LEU A 1 95 ? 7.379 -2.752 -1.918 1 98.12 95 LEU A CA 1
ATOM 745 C C . LEU A 1 95 ? 8.781 -2.262 -1.559 1 98.12 95 LEU A C 1
ATOM 747 O O . LEU A 1 95 ? 9.484 -1.711 -2.406 1 98.12 95 LEU A O 1
ATOM 751 N N . PHE A 1 96 ? 9.188 -2.412 -0.334 1 98.31 96 PHE A N 1
ATOM 752 C CA . PHE A 1 96 ? 10.508 -1.988 0.098 1 98.31 96 PHE A CA 1
ATOM 753 C C . PHE A 1 96 ? 11.367 -3.191 0.465 1 98.31 96 PHE A C 1
ATOM 755 O O . PHE A 1 96 ? 10.953 -4.039 1.258 1 98.31 96 PHE A O 1
ATOM 762 N N . TRP A 1 97 ? 12.562 -3.301 -0.066 1 98 97 TRP A N 1
ATOM 763 C CA . TRP A 1 97 ? 13.359 -4.52 -0.01 1 98 97 TRP A CA 1
ATOM 764 C C . TRP A 1 97 ? 14.586 -4.324 0.878 1 98 97 TRP A C 1
ATOM 766 O O . TRP A 1 97 ? 15.359 -5.258 1.086 1 98 97 TRP A O 1
ATOM 776 N N . TYR A 1 98 ? 14.758 -3.07 1.473 1 97.69 98 TYR A N 1
ATOM 777 C CA . TYR A 1 98 ? 15.898 -2.697 2.307 1 97.69 98 TYR A CA 1
ATOM 778 C C . TYR A 1 98 ? 17.203 -2.881 1.552 1 97.69 98 TYR A C 1
ATOM 780 O O . TYR A 1 98 ? 18.203 -3.326 2.125 1 97.69 98 TYR A O 1
ATOM 788 N N . ASP A 1 99 ? 17.141 -2.727 0.25 1 97 99 ASP A N 1
ATOM 789 C CA . ASP A 1 99 ? 18.297 -2.695 -0.625 1 97 99 ASP A CA 1
ATOM 790 C C . ASP A 1 99 ? 18.688 -1.261 -0.979 1 97 99 ASP A C 1
ATOM 792 O O . ASP A 1 99 ? 18.297 -0.319 -0.288 1 97 99 ASP A O 1
ATOM 796 N N . ASP A 1 100 ? 19.562 -1.058 -1.93 1 97.12 100 ASP A N 1
ATOM 797 C CA . ASP A 1 100 ? 20.047 0.269 -2.311 1 97.12 100 ASP A CA 1
ATOM 798 C C . ASP A 1 100 ? 18.875 1.18 -2.691 1 97.12 100 ASP A C 1
ATOM 800 O O . ASP A 1 100 ? 18.031 0.808 -3.512 1 97.12 100 ASP A O 1
ATOM 804 N N . LEU A 1 101 ? 18.844 2.379 -2.088 1 97.44 101 LEU A N 1
ATOM 805 C CA . LEU A 1 101 ? 17.734 3.305 -2.301 1 97.44 101 LEU A CA 1
ATOM 806 C C . LEU A 1 101 ? 17.672 3.75 -3.758 1 97.44 101 LEU A C 1
ATOM 808 O O . LEU A 1 101 ? 16.625 4.188 -4.234 1 97.44 101 LEU A O 1
ATOM 812 N N . ARG A 1 102 ? 18.734 3.627 -4.555 1 96 102 ARG A N 1
ATOM 813 C CA . ARG A 1 102 ? 18.797 4.027 -5.957 1 96 102 ARG A CA 1
ATOM 814 C C . ARG A 1 102 ? 17.938 3.104 -6.82 1 96 102 ARG A C 1
ATOM 816 O O . ARG A 1 102 ? 17.578 3.457 -7.941 1 96 102 ARG A O 1
ATOM 823 N N . HIS A 1 103 ? 17.578 1.959 -6.273 1 96.69 103 HIS A N 1
ATOM 824 C CA . HIS A 1 103 ? 16.75 1.016 -7.012 1 96.69 103 HIS A CA 1
ATOM 825 C C . HIS A 1 103 ? 15.328 1.552 -7.188 1 96.69 103 HIS A C 1
ATOM 827 O O . HIS A 1 103 ? 14.57 1.046 -8.016 1 96.69 103 HIS A O 1
ATOM 833 N N . TYR A 1 104 ? 15.008 2.658 -6.395 1 97.38 104 TYR A N 1
ATOM 834 C CA . TYR A 1 104 ? 13.641 3.162 -6.418 1 97.38 104 TYR A CA 1
ATOM 835 C C . TYR A 1 104 ? 13.562 4.492 -7.16 1 97.38 104 TYR A C 1
ATOM 837 O O . TYR A 1 104 ? 12.523 5.16 -7.141 1 97.38 104 TYR A O 1
ATOM 845 N N . THR A 1 105 ? 14.594 4.875 -7.852 1 95.12 105 THR A N 1
ATOM 846 C CA . THR A 1 105 ? 14.711 6.203 -8.445 1 95.12 105 THR A CA 1
ATOM 847 C C . THR A 1 105 ? 13.602 6.438 -9.469 1 95.12 105 THR A C 1
ATOM 849 O O . THR A 1 105 ? 13.133 7.566 -9.633 1 95.12 105 THR A O 1
ATOM 852 N N . ASN A 1 106 ? 13.156 5.383 -10.125 1 97.06 106 ASN A N 1
ATOM 853 C CA . ASN A 1 106 ? 12.172 5.531 -11.188 1 97.06 106 ASN A CA 1
ATOM 854 C C . ASN A 1 106 ? 10.852 4.855 -10.836 1 97.06 106 ASN A C 1
ATOM 856 O O . ASN A 1 106 ? 10.055 4.535 -11.719 1 97.06 106 ASN A O 1
ATOM 860 N N . GLU A 1 107 ? 10.57 4.676 -9.516 1 97.5 107 GLU A N 1
ATOM 861 C CA . GLU A 1 107 ? 9.398 3.926 -9.078 1 97.5 107 GLU A CA 1
ATOM 862 C C . GLU A 1 107 ? 8.109 4.633 -9.484 1 97.5 107 GLU A C 1
ATOM 864 O O . GLU A 1 107 ? 7.043 4.012 -9.523 1 97.5 107 GLU A O 1
ATOM 869 N N . ARG A 1 108 ? 8.203 5.938 -9.844 1 96.31 108 ARG A N 1
ATOM 870 C CA . ARG A 1 108 ? 7.023 6.688 -10.258 1 96.31 108 ARG A CA 1
ATOM 871 C C . ARG A 1 108 ? 7.152 7.152 -11.703 1 96.31 108 ARG A C 1
ATOM 873 O O . ARG A 1 108 ? 6.547 8.156 -12.094 1 96.31 108 ARG A O 1
ATOM 880 N N . SER A 1 109 ? 7.965 6.508 -12.484 1 97.88 109 SER A N 1
ATOM 881 C CA . SER A 1 109 ? 8.148 6.848 -13.891 1 97.88 109 SER A CA 1
ATOM 882 C C . SER A 1 109 ? 6.859 6.633 -14.68 1 97.88 109 SER A C 1
ATOM 884 O O . SER A 1 109 ? 6.262 5.555 -14.625 1 97.88 109 SER A O 1
ATOM 886 N N . LEU A 1 110 ? 6.484 7.664 -15.422 1 97.75 110 LEU A N 1
ATOM 887 C CA . LEU A 1 110 ? 5.301 7.551 -16.266 1 97.75 110 LEU A CA 1
ATOM 888 C C . LEU A 1 110 ? 5.527 6.539 -17.391 1 97.75 110 LEU A C 1
ATOM 890 O O . LEU A 1 110 ? 4.602 5.832 -17.797 1 97.75 110 LEU A O 1
ATOM 894 N N . TYR A 1 111 ? 6.746 6.449 -17.875 1 98 111 TYR A N 1
ATOM 895 C CA . TYR A 1 111 ? 7.09 5.469 -18.891 1 98 111 TYR A CA 1
ATOM 896 C C . TYR A 1 111 ? 6.875 4.051 -18.391 1 98 111 TYR A C 1
ATOM 898 O O . TYR A 1 111 ? 6.258 3.227 -19.062 1 98 111 TYR A O 1
ATOM 906 N N . LEU A 1 112 ? 7.375 3.775 -17.188 1 98.38 112 LEU A N 1
ATOM 907 C CA . LEU A 1 112 ? 7.227 2.441 -16.609 1 98.38 112 LEU A CA 1
ATOM 908 C C . LEU A 1 112 ? 5.754 2.115 -16.375 1 98.38 112 LEU A C 1
ATOM 910 O O . LEU A 1 112 ? 5.324 0.978 -16.578 1 98.38 112 LEU A O 1
ATOM 914 N N . TYR A 1 113 ? 4.992 3.154 -15.953 1 98 113 TYR A N 1
ATOM 915 C CA . TYR A 1 113 ? 3.561 2.947 -15.773 1 98 113 TYR A CA 1
ATOM 916 C C . TYR A 1 113 ? 2.889 2.598 -17.094 1 98 113 TYR A C 1
ATOM 918 O O . TYR A 1 113 ? 1.996 1.747 -17.141 1 98 113 TYR A O 1
ATOM 926 N N . GLN A 1 114 ? 3.322 3.221 -18.094 1 97.56 114 GLN A N 1
ATOM 927 C CA . GLN A 1 114 ? 2.77 2.93 -19.406 1 97.56 114 GLN A CA 1
ATOM 928 C C . GLN A 1 114 ? 3.09 1.5 -19.828 1 97.56 114 GLN A C 1
ATOM 930 O O . GLN A 1 114 ? 2.229 0.8 -20.375 1 97.56 114 GLN A O 1
ATOM 935 N N . VAL A 1 115 ? 4.324 1.1 -19.625 1 98.56 115 VAL A N 1
ATOM 936 C CA . VAL A 1 115 ? 4.75 -0.259 -19.953 1 98.56 115 VAL A CA 1
ATOM 937 C C . VAL A 1 115 ? 3.906 -1.264 -19.172 1 98.56 115 VAL A C 1
ATOM 939 O O . VAL A 1 115 ? 3.377 -2.219 -19.75 1 98.56 115 VAL A O 1
ATOM 942 N N . ARG A 1 116 ? 3.77 -1.015 -17.875 1 98.69 116 ARG A N 1
ATOM 943 C CA . ARG A 1 116 ? 2.965 -1.875 -17.016 1 98.69 116 ARG A CA 1
ATOM 944 C C . ARG A 1 116 ? 1.535 -1.987 -17.531 1 98.69 116 ARG A C 1
ATOM 946 O O . ARG A 1 116 ? 1.01 -3.092 -17.688 1 98.69 116 ARG A O 1
ATOM 953 N N . ASN A 1 117 ? 0.96 -0.845 -17.828 1 97.81 117 ASN A N 1
ATOM 954 C CA . ASN A 1 117 ? -0.432 -0.808 -18.25 1 97.81 117 ASN A CA 1
ATOM 955 C C . ASN A 1 117 ? -0.628 -1.55 -19.578 1 97.81 117 ASN A C 1
ATOM 957 O O . ASN A 1 117 ? -1.636 -2.234 -19.766 1 97.81 117 ASN A O 1
ATOM 961 N N . GLN A 1 118 ? 0.31 -1.388 -20.453 1 97.94 118 GLN A N 1
ATOM 962 C CA . GLN A 1 118 ? 0.233 -2.053 -21.75 1 97.94 118 GLN A CA 1
ATOM 963 C C . GLN A 1 118 ? 0.239 -3.57 -21.594 1 97.94 118 GLN A C 1
ATOM 965 O O . GLN A 1 118 ? -0.569 -4.266 -22.203 1 97.94 118 GLN A O 1
ATOM 970 N N . ILE A 1 119 ? 1.099 -4.07 -20.781 1 98.75 119 ILE A N 1
ATOM 971 C CA . ILE A 1 119 ? 1.181 -5.512 -20.562 1 98.75 119 ILE A CA 1
ATOM 972 C C . ILE A 1 119 ? -0.088 -6 -19.859 1 98.75 119 ILE A C 1
ATOM 974 O O . ILE A 1 119 ? -0.702 -6.977 -20.297 1 98.75 119 ILE A O 1
ATOM 978 N N . GLU A 1 120 ? -0.5 -5.297 -18.812 1 98.56 120 GLU A N 1
ATOM 979 C CA . GLU A 1 120 ? -1.642 -5.719 -18 1 98.56 120 GLU A CA 1
ATOM 980 C C . GLU A 1 120 ? -2.924 -5.742 -18.828 1 98.56 120 GLU A C 1
ATOM 982 O O . GLU A 1 120 ? -3.758 -6.637 -18.672 1 98.56 120 GLU A O 1
ATOM 987 N N . ALA A 1 121 ? -3.051 -4.762 -19.672 1 97.06 121 ALA A N 1
ATOM 988 C CA . ALA A 1 121 ? -4.266 -4.699 -20.484 1 97.06 121 ALA A CA 1
ATOM 989 C C . ALA A 1 121 ? -4.406 -5.941 -21.359 1 97.06 121 ALA A C 1
ATOM 991 O O . ALA A 1 121 ? -5.441 -6.609 -21.328 1 97.06 121 ALA A O 1
ATOM 992 N N . ALA A 1 122 ? -3.363 -6.281 -22.125 1 97.75 122 ALA A N 1
ATOM 993 C CA . ALA A 1 122 ? -3.398 -7.449 -23 1 97.75 122 ALA A CA 1
ATOM 994 C C . ALA A 1 122 ? -3.51 -8.734 -22.203 1 97.75 122 ALA A C 1
ATOM 996 O O . ALA A 1 122 ? -4.293 -9.625 -22.531 1 97.75 122 ALA A O 1
ATOM 997 N N . TRP A 1 123 ? -2.781 -8.805 -21.125 1 98.25 123 TRP A N 1
ATOM 998 C CA . TRP A 1 123 ? -2.723 -9.992 -20.281 1 98.25 123 TRP A CA 1
ATOM 999 C C . TRP A 1 123 ? -4.07 -10.25 -19.609 1 98.25 123 TRP A C 1
ATOM 1001 O O . TRP A 1 123 ? -4.578 -11.375 -19.641 1 98.25 123 TRP A O 1
ATOM 1011 N N . GLN A 1 124 ? -4.707 -9.242 -19.047 1 97.75 124 GLN A N 1
ATOM 1012 C CA . GLN A 1 124 ? -5.969 -9.422 -18.344 1 97.75 124 GLN A CA 1
ATOM 1013 C C . GLN A 1 124 ? -7.098 -9.781 -19.297 1 97.75 124 GLN A C 1
ATOM 1015 O O . GLN A 1 124 ? -7.984 -10.562 -18.953 1 97.75 124 GLN A O 1
ATOM 1020 N N . GLU A 1 125 ? -7.039 -9.18 -20.438 1 96.81 125 GLU A N 1
ATOM 1021 C CA . GLU A 1 125 ? -8.016 -9.578 -21.453 1 96.81 125 GLU A CA 1
ATOM 1022 C C . GLU A 1 125 ? -7.898 -11.07 -21.766 1 96.81 125 GLU A C 1
ATOM 1024 O O . GLU A 1 125 ? -8.906 -11.773 -21.875 1 96.81 125 GLU A O 1
ATOM 1029 N N . TRP A 1 126 ? -6.684 -11.484 -21.938 1 96.94 126 TRP A N 1
ATOM 1030 C CA . TRP A 1 126 ? -6.41 -12.891 -22.234 1 96.94 126 TRP A CA 1
ATOM 1031 C C . TRP A 1 126 ? -6.871 -13.781 -21.078 1 96.94 126 TRP A C 1
ATOM 1033 O O . TRP A 1 126 ? -7.492 -14.82 -21.312 1 96.94 126 TRP A O 1
ATOM 1043 N N . GLU A 1 127 ? -6.637 -13.422 -19.812 1 97.38 127 GLU A N 1
ATOM 1044 C CA . GLU A 1 127 ? -7.051 -14.195 -18.641 1 97.38 127 GLU A CA 1
ATOM 1045 C C . GLU A 1 127 ? -8.57 -14.258 -18.531 1 97.38 127 GLU A C 1
ATOM 1047 O O . GLU A 1 127 ? -9.133 -15.336 -18.312 1 97.38 127 GLU A O 1
ATOM 1052 N N . ILE A 1 128 ? -9.219 -13.156 -18.734 1 97.19 128 ILE A N 1
ATOM 1053 C CA . ILE A 1 128 ? -10.656 -13.039 -18.531 1 97.19 128 ILE A CA 1
ATOM 1054 C C . ILE A 1 128 ? -11.398 -13.797 -19.625 1 97.19 128 ILE A C 1
ATOM 1056 O O . ILE A 1 128 ? -12.469 -14.359 -19.375 1 97.19 128 ILE A O 1
ATOM 1060 N N . ALA A 1 129 ? -10.805 -13.852 -20.781 1 95.38 129 ALA A N 1
ATOM 1061 C CA . ALA A 1 129 ? -11.414 -14.57 -21.891 1 95.38 129 ALA A CA 1
ATOM 1062 C C . ALA A 1 129 ? -11.578 -16.047 -21.578 1 95.38 129 ALA A C 1
ATOM 1064 O O . ALA A 1 129 ? -12.352 -16.75 -22.234 1 95.38 129 ALA A O 1
ATOM 1065 N N . GLN A 1 130 ? -10.93 -16.469 -20.562 1 93.62 130 GLN A N 1
ATOM 1066 C CA . GLN A 1 130 ? -10.992 -17.875 -20.188 1 93.62 130 GLN A CA 1
ATOM 1067 C C . GLN A 1 130 ? -12.141 -18.141 -19.219 1 93.62 130 GLN A C 1
ATOM 1069 O O . GLN A 1 130 ? -12.391 -19.297 -18.844 1 93.62 130 GLN A O 1
ATOM 1074 N N . ILE A 1 131 ? -12.859 -17.125 -18.797 1 97.62 131 ILE A N 1
ATOM 1075 C CA . ILE A 1 131 ? -13.898 -17.234 -17.766 1 97.62 131 ILE A CA 1
ATOM 1076 C C . ILE A 1 131 ? -15.242 -16.781 -18.359 1 97.62 131 ILE A C 1
ATOM 1078 O O . ILE A 1 131 ? -15.297 -15.797 -19.094 1 97.62 131 ILE A O 1
ATOM 1082 N N . ASP A 1 132 ? -16.297 -17.453 -18.094 1 97.75 132 ASP A N 1
ATOM 1083 C CA . ASP A 1 132 ? -17.656 -17.062 -18.516 1 97.75 132 ASP A CA 1
ATOM 1084 C C . ASP A 1 132 ? -18.203 -15.953 -17.625 1 97.75 132 ASP A C 1
ATOM 1086 O O . ASP A 1 132 ? -19.094 -16.188 -16.797 1 97.75 132 ASP A O 1
ATOM 1090 N N . VAL A 1 133 ? -17.812 -14.781 -17.891 1 97.5 133 VAL A N 1
ATOM 1091 C CA . VAL A 1 133 ? -18.156 -13.617 -17.078 1 97.5 133 VAL A CA 1
ATOM 1092 C C . VAL A 1 133 ? -19.656 -13.391 -17.125 1 97.5 133 VAL A C 1
ATOM 1094 O O . VAL A 1 133 ? -20.266 -13.039 -16.109 1 97.5 133 VAL A O 1
ATOM 1097 N N . VAL A 1 134 ? -20.312 -13.578 -18.25 1 97.25 134 VAL A N 1
ATOM 1098 C CA . VAL A 1 134 ? -21.75 -13.383 -18.391 1 97.25 134 VAL A CA 1
ATOM 1099 C C . VAL A 1 134 ? -22.484 -14.336 -17.438 1 97.25 134 VAL A C 1
ATOM 1101 O O . VAL A 1 134 ? -23.438 -13.93 -16.766 1 97.25 134 VAL A O 1
ATOM 1104 N N . GLY A 1 135 ? -22.078 -15.531 -17.469 1 97.88 135 GLY A N 1
ATOM 1105 C CA . GLY A 1 135 ? -22.656 -16.5 -16.562 1 97.88 135 GLY A CA 1
ATOM 1106 C C . GLY A 1 135 ? -22.5 -16.125 -15.102 1 97.88 135 GLY A C 1
ATOM 1107 O O . GLY A 1 135 ? -23.422 -16.312 -14.305 1 97.88 135 GLY A O 1
ATOM 1108 N N . LEU A 1 136 ? -21.375 -15.594 -14.727 1 97.94 136 LEU A N 1
ATOM 1109 C CA . LEU A 1 136 ? -21.109 -15.195 -13.352 1 97.94 136 LEU A CA 1
ATOM 1110 C C . LEU A 1 136 ? -22.062 -14.094 -12.906 1 97.94 136 LEU A C 1
ATOM 1112 O O . LEU A 1 136 ? -22.453 -14.047 -11.742 1 97.94 136 LEU A O 1
ATOM 1116 N N . GLN A 1 137 ? -22.438 -13.258 -13.781 1 97.31 137 GLN A N 1
ATOM 1117 C CA . GLN A 1 137 ? -23.266 -12.109 -13.469 1 97.31 137 GLN A CA 1
ATOM 1118 C C . GLN A 1 137 ? -24.703 -12.531 -13.18 1 97.31 137 GLN A C 1
ATOM 1120 O O . GLN A 1 137 ? -25.5 -11.742 -12.664 1 97.31 137 GLN A O 1
ATOM 1125 N N . GLN A 1 138 ? -25.016 -13.789 -13.469 1 97.19 138 GLN A N 1
ATOM 1126 C CA . GLN A 1 138 ? -26.375 -14.273 -13.289 1 97.19 138 GLN A CA 1
ATOM 1127 C C . GLN A 1 138 ? -26.484 -15.172 -12.062 1 97.19 138 GLN A C 1
ATOM 1129 O O . GLN A 1 138 ? -27.562 -15.641 -11.727 1 97.19 138 GLN A O 1
ATOM 1134 N N . LEU A 1 139 ? -25.453 -15.289 -11.344 1 97 139 LEU A N 1
ATOM 1135 C CA . LEU A 1 139 ? -25.406 -16.219 -10.227 1 97 139 LEU A CA 1
ATOM 1136 C C . LEU A 1 139 ? -26.016 -15.602 -8.977 1 97 139 LEU A C 1
ATOM 1138 O O . LEU A 1 139 ? -26.062 -14.375 -8.844 1 97 139 LEU A O 1
ATOM 1142 N N . ASP A 1 140 ? -26.547 -16.547 -8.133 1 98.25 140 ASP A N 1
ATOM 1143 C CA . ASP A 1 140 ? -26.609 -16.203 -6.715 1 98.25 140 ASP A CA 1
ATOM 1144 C C . ASP A 1 140 ? -25.219 -16.188 -6.102 1 98.25 140 ASP A C 1
ATOM 1146 O O . ASP A 1 140 ? -24.688 -17.234 -5.715 1 98.25 140 ASP A O 1
ATOM 1150 N N . VAL A 1 141 ? -24.703 -15.078 -5.961 1 98.62 141 VAL A N 1
ATOM 1151 C CA . VAL A 1 141 ? -23.281 -14.914 -5.672 1 98.62 141 VAL A CA 1
ATOM 1152 C C . VAL A 1 141 ? -22.938 -15.578 -4.34 1 98.62 141 VAL A C 1
ATOM 1154 O O . VAL A 1 141 ? -21.953 -16.297 -4.238 1 98.62 141 VAL A O 1
ATOM 1157 N N . LYS A 1 142 ? -23.688 -15.32 -3.314 1 98.75 142 LYS A N 1
ATOM 1158 C CA . LYS A 1 142 ? -23.391 -15.867 -1.992 1 98.75 142 LYS A CA 1
ATOM 1159 C C . LYS A 1 142 ? -23.406 -17.391 -2.01 1 98.75 142 LYS A C 1
ATOM 1161 O O . LYS A 1 142 ? -22.484 -18.031 -1.502 1 98.75 142 LYS A O 1
ATOM 1166 N N . GLN A 1 143 ? -24.375 -17.984 -2.627 1 98.75 143 GLN A N 1
ATOM 1167 C CA . GLN A 1 143 ? -24.422 -19.438 -2.723 1 98.75 143 GLN A CA 1
ATOM 1168 C C . GLN A 1 143 ? -23.266 -19.984 -3.561 1 98.75 143 GLN A C 1
ATOM 1170 O O . GLN A 1 143 ? -22.703 -21.016 -3.234 1 98.75 143 GLN A O 1
ATOM 1175 N N . ALA A 1 144 ? -22.969 -19.297 -4.645 1 98.81 144 ALA A N 1
ATOM 1176 C CA . ALA A 1 144 ? -21.859 -19.703 -5.504 1 98.81 144 ALA A CA 1
ATOM 1177 C C . ALA A 1 144 ? -20.547 -19.734 -4.723 1 98.81 144 ALA A C 1
ATOM 1179 O O . ALA A 1 144 ? -19.75 -20.656 -4.879 1 98.81 144 ALA A O 1
ATOM 1180 N N . LEU A 1 145 ? -20.328 -18.719 -3.902 1 98.88 145 LEU A N 1
ATOM 1181 C CA . LEU A 1 145 ? -19.109 -18.641 -3.102 1 98.88 145 LEU A CA 1
ATOM 1182 C C . LEU A 1 145 ? -19.062 -19.766 -2.078 1 98.88 145 LEU A C 1
ATOM 1184 O O . LEU A 1 145 ? -18.031 -20.406 -1.898 1 98.88 145 LEU A O 1
ATOM 1188 N N . ILE A 1 146 ? -20.172 -20.031 -1.418 1 98.81 146 ILE A N 1
ATOM 1189 C CA . ILE A 1 146 ? -20.25 -21.094 -0.418 1 98.81 146 ILE A CA 1
ATOM 1190 C C . ILE A 1 146 ? -19.969 -22.453 -1.07 1 98.81 146 ILE A C 1
ATOM 1192 O O . ILE A 1 146 ? -19.188 -23.25 -0.545 1 98.81 146 ILE A O 1
ATOM 1196 N N . ASP A 1 147 ? -20.547 -22.656 -2.227 1 98.69 147 ASP A N 1
ATOM 1197 C CA . ASP A 1 147 ? -20.359 -23.922 -2.943 1 98.69 147 ASP A CA 1
ATOM 1198 C C . ASP A 1 147 ? -18.906 -24.109 -3.373 1 98.69 147 ASP A C 1
ATOM 1200 O O . ASP A 1 147 ? -18.344 -25.188 -3.223 1 98.69 147 ASP A O 1
ATOM 1204 N N . ARG A 1 148 ? -18.359 -23.078 -3.912 1 98.44 148 ARG A N 1
ATOM 1205 C CA . ARG A 1 148 ? -16.984 -23.141 -4.367 1 98.44 148 ARG A CA 1
ATOM 1206 C C . ARG A 1 148 ? -16.031 -23.406 -3.199 1 98.44 148 ARG A C 1
ATOM 1208 O O . ARG A 1 148 ? -15.102 -24.219 -3.312 1 98.44 148 ARG A O 1
ATOM 1215 N N . ALA A 1 149 ? -16.25 -22.672 -2.127 1 98.44 149 ALA A N 1
ATOM 1216 C CA . ALA A 1 149 ? -15.406 -22.859 -0.943 1 98.44 149 ALA A CA 1
ATOM 1217 C C . ALA A 1 149 ? -15.484 -24.297 -0.448 1 98.44 149 ALA A C 1
ATOM 1219 O O . ALA A 1 149 ? -14.461 -24.906 -0.093 1 98.44 149 ALA A O 1
ATOM 1220 N N . ALA A 1 150 ? -16.641 -24.859 -0.449 1 98.12 150 ALA A N 1
ATOM 1221 C CA . ALA A 1 150 ? -16.828 -26.234 -0.016 1 98.12 150 ALA A CA 1
ATOM 1222 C C . ALA A 1 150 ? -16.078 -27.203 -0.927 1 98.12 150 ALA A C 1
ATOM 1224 O O . ALA A 1 150 ? -15.445 -28.156 -0.452 1 98.12 150 ALA A O 1
ATOM 1225 N N . GLU A 1 151 ? -16.109 -26.953 -2.188 1 97.62 151 GLU A N 1
ATOM 1226 C CA . GLU A 1 151 ? -15.469 -27.812 -3.176 1 97.62 151 GLU A CA 1
ATOM 1227 C C . GLU A 1 151 ? -13.945 -27.766 -3.051 1 97.62 151 GLU A C 1
ATOM 1229 O O . GLU A 1 151 ? -13.266 -28.766 -3.246 1 97.62 151 GLU A O 1
ATOM 1234 N N . ASP A 1 152 ? -13.469 -26.594 -2.684 1 97.69 152 ASP A N 1
ATOM 1235 C CA . ASP A 1 152 ? -12.031 -26.391 -2.75 1 97.69 152 ASP A CA 1
ATOM 1236 C C . ASP A 1 152 ? -11.375 -26.609 -1.389 1 97.69 152 ASP A C 1
ATOM 1238 O O . ASP A 1 152 ? -10.148 -26.562 -1.264 1 97.69 152 ASP A O 1
ATOM 1242 N N . LEU A 1 153 ? -12.164 -26.922 -0.362 1 96.06 153 LEU A N 1
ATOM 1243 C CA . LEU A 1 153 ? -11.648 -27.141 0.987 1 96.06 153 LEU A CA 1
ATOM 1244 C C . LEU A 1 153 ? -10.758 -28.375 1.039 1 96.06 153 LEU A C 1
ATOM 1246 O O . LEU A 1 153 ? -9.688 -28.359 1.651 1 96.06 153 LEU A O 1
ATOM 1250 N N . ASP A 1 154 ? -11.188 -29.469 0.44 1 94.56 154 ASP A N 1
ATOM 1251 C CA . ASP A 1 154 ? -10.461 -30.734 0.38 1 94.56 154 ASP A CA 1
ATOM 1252 C C . ASP A 1 154 ? -10.734 -31.469 -0.934 1 94.56 154 ASP A C 1
ATOM 1254 O O . ASP A 1 154 ? -11.398 -32.5 -0.948 1 94.56 154 ASP A O 1
ATOM 1258 N N . PRO A 1 155 ? -10.102 -30.938 -1.98 1 95.38 155 PRO A N 1
ATOM 1259 C CA . PRO A 1 155 ? -10.367 -31.531 -3.293 1 95.38 155 PRO A CA 1
ATOM 1260 C C . PRO A 1 155 ? -9.688 -32.906 -3.477 1 95.38 155 PRO A C 1
ATOM 1262 O O . PRO A 1 155 ? -8.75 -33.219 -2.744 1 95.38 155 PRO A O 1
ATOM 1265 N N . PRO A 1 156 ? -10.203 -33.656 -4.484 1 94.81 156 PRO A N 1
ATOM 1266 C CA . PRO A 1 156 ? -9.5 -34.875 -4.809 1 94.81 156 PRO A CA 1
ATOM 1267 C C . PRO A 1 156 ? -8.062 -34.656 -5.262 1 94.81 156 PRO A C 1
ATOM 1269 O O . PRO A 1 156 ? -7.754 -33.594 -5.812 1 94.81 156 PRO A O 1
ATOM 1272 N N . LEU A 1 157 ? -7.281 -35.625 -5.039 1 95 157 LEU A N 1
ATOM 1273 C CA . LEU A 1 157 ? -5.875 -35.5 -5.406 1 95 157 LEU A CA 1
ATOM 1274 C C . LEU A 1 157 ? -5.707 -35.438 -6.922 1 95 157 LEU A C 1
ATOM 1276 O O . LEU A 1 157 ? -6.156 -36.375 -7.625 1 95 157 LEU A O 1
ATOM 1280 N N . SER A 1 158 ? -5.102 -34.469 -7.395 1 95 158 SER A N 1
ATOM 1281 C CA . SER A 1 158 ? -4.734 -34.406 -8.805 1 95 158 SER A CA 1
ATOM 1282 C C . SER A 1 158 ? -3.5 -35.25 -9.102 1 95 158 SER A C 1
ATOM 1284 O O . SER A 1 158 ? -2.799 -35.656 -8.188 1 95 158 SER A O 1
ATOM 1286 N N . PRO A 1 159 ? -3.232 -35.5 -10.375 1 95.56 159 PRO A N 1
ATOM 1287 C CA . PRO A 1 159 ? -1.994 -36.219 -10.727 1 95.56 159 PRO A CA 1
ATOM 1288 C C . PRO A 1 159 ? -0.745 -35.469 -10.25 1 95.56 159 PRO A C 1
ATOM 1290 O O . PRO A 1 159 ? 0.224 -36.094 -9.828 1 95.56 159 PRO A O 1
ATOM 1293 N N . GLU A 1 160 ? -0.768 -34.188 -10.32 1 96.31 160 GLU A N 1
ATOM 1294 C CA . GLU A 1 160 ? 0.356 -33.406 -9.844 1 96.31 160 GLU A CA 1
ATOM 1295 C C . GLU A 1 160 ? 0.545 -33.562 -8.336 1 96.31 160 GLU A C 1
ATOM 1297 O O . GLU A 1 160 ? 1.671 -33.719 -7.859 1 96.31 160 GLU A O 1
ATOM 1302 N N . SER A 1 161 ? -0.54 -33.5 -7.625 1 96.81 161 SER A N 1
ATOM 1303 C CA . SER A 1 161 ? -0.479 -33.656 -6.176 1 96.81 161 SER A CA 1
ATOM 1304 C C . SER A 1 161 ? 0.011 -35.031 -5.777 1 96.81 161 SER A C 1
ATOM 1306 O O . SER A 1 161 ? 0.769 -35.188 -4.816 1 96.81 161 SER A O 1
ATOM 1308 N N . ARG A 1 162 ? -0.397 -36.031 -6.512 1 97.19 162 ARG A N 1
ATOM 1309 C CA . ARG A 1 162 ? 0.055 -37.406 -6.25 1 97.19 162 ARG A CA 1
ATOM 1310 C C . ARG A 1 162 ? 1.559 -37.531 -6.473 1 97.19 162 ARG A C 1
ATOM 1312 O O . ARG A 1 162 ? 2.256 -38.156 -5.672 1 97.19 162 ARG A O 1
ATOM 1319 N N . TYR A 1 163 ? 1.961 -36.969 -7.562 1 97.94 163 TYR A N 1
ATOM 1320 C CA . TYR A 1 163 ? 3.395 -36.969 -7.828 1 97.94 163 TYR A CA 1
ATOM 1321 C C . TYR A 1 163 ? 4.168 -36.344 -6.68 1 97.94 163 TYR A C 1
ATOM 1323 O O . TYR A 1 163 ? 5.168 -36.906 -6.215 1 97.94 163 TYR A O 1
ATOM 1331 N N . LEU A 1 164 ? 3.727 -35.188 -6.195 1 97.94 164 LEU A N 1
ATOM 1332 C CA . LEU A 1 164 ? 4.391 -34.5 -5.098 1 97.94 164 LEU A CA 1
ATOM 1333 C C . LEU A 1 164 ? 4.445 -35.375 -3.852 1 97.94 164 LEU A C 1
ATOM 1335 O O . LEU A 1 164 ? 5.508 -35.531 -3.246 1 97.94 164 LEU A O 1
ATOM 1339 N N . ARG A 1 165 ? 3.385 -36.031 -3.547 1 97.5 165 ARG A N 1
ATOM 1340 C CA . ARG A 1 165 ? 3.26 -36.812 -2.32 1 97.5 165 ARG A CA 1
ATOM 1341 C C . ARG A 1 165 ? 4.098 -38.094 -2.396 1 97.5 165 ARG A C 1
ATOM 1343 O O . ARG A 1 165 ? 4.75 -38.469 -1.422 1 97.5 165 ARG A O 1
ATOM 1350 N N . GLU A 1 166 ? 4.098 -38.625 -3.582 1 97.81 166 GLU A N 1
ATOM 1351 C CA . GLU A 1 166 ? 4.496 -40.031 -3.633 1 97.81 166 GLU A CA 1
ATOM 1352 C C . GLU A 1 166 ? 5.836 -40.188 -4.34 1 97.81 166 GLU A C 1
ATOM 1354 O O . GLU A 1 166 ? 6.523 -41.219 -4.148 1 97.81 166 GLU A O 1
ATOM 1359 N N . GLN A 1 167 ? 6.168 -39.219 -5.172 1 97.88 167 GLN A N 1
ATOM 1360 C CA . GLN A 1 167 ? 7.281 -39.5 -6.07 1 97.88 167 GLN A CA 1
ATOM 1361 C C . GLN A 1 167 ? 8.375 -38.438 -5.965 1 97.88 167 GLN A C 1
ATOM 1363 O O . GLN A 1 167 ? 9.539 -38.719 -6.258 1 97.88 167 GLN A O 1
ATOM 1368 N N . MET A 1 168 ? 8.117 -37.219 -5.609 1 98 168 MET A N 1
ATOM 1369 C CA . MET A 1 168 ? 9.086 -36.125 -5.625 1 98 168 MET A CA 1
ATOM 1370 C C . MET A 1 168 ? 10.297 -36.469 -4.766 1 98 168 MET A C 1
ATOM 1372 O O . MET A 1 168 ? 10.156 -36.906 -3.627 1 98 168 MET A O 1
ATOM 1376 N N . SER A 1 169 ? 11.461 -36.312 -5.355 1 97.69 169 SER A N 1
ATOM 1377 C CA . SER A 1 169 ? 12.719 -36.594 -4.656 1 97.69 169 SER A CA 1
ATOM 1378 C C . SER A 1 169 ? 13.125 -35.438 -3.766 1 97.69 169 SER A C 1
ATOM 1380 O O . SER A 1 169 ? 12.461 -34.375 -3.746 1 97.69 169 SER A O 1
ATOM 1382 N N . LYS A 1 170 ? 14.211 -35.656 -3.033 1 97.19 170 LYS A N 1
ATOM 1383 C CA . LYS A 1 170 ? 14.773 -34.594 -2.211 1 97.19 170 LYS A CA 1
ATOM 1384 C C . LYS A 1 170 ? 15.211 -33.406 -3.07 1 97.19 170 LYS A C 1
ATOM 1386 O O . LYS A 1 170 ? 14.984 -32.25 -2.699 1 97.19 170 LYS A O 1
ATOM 1391 N N . ALA A 1 171 ? 15.812 -33.719 -4.219 1 97.06 171 ALA A N 1
ATOM 1392 C CA . ALA A 1 171 ? 16.203 -32.656 -5.16 1 97.06 171 ALA A CA 1
ATOM 1393 C C . ALA A 1 171 ? 14.977 -31.891 -5.652 1 97.06 171 ALA A C 1
ATOM 1395 O O . ALA A 1 171 ? 15.023 -30.672 -5.812 1 97.06 171 ALA A O 1
ATOM 1396 N N . GLY A 1 172 ? 14 -32.656 -5.891 1 98.12 172 GLY A N 1
ATOM 1397 C CA . GLY A 1 172 ? 12.75 -32.031 -6.281 1 98.12 172 GLY A CA 1
ATOM 1398 C C . GLY A 1 172 ? 12.18 -31.109 -5.211 1 98.12 172 GLY A C 1
ATOM 1399 O O . GLY A 1 172 ? 11.695 -30.016 -5.512 1 98.12 172 GLY A O 1
ATOM 1400 N N . TYR A 1 173 ? 12.258 -31.531 -3.947 1 98.31 173 TYR A N 1
ATOM 1401 C CA . TYR A 1 173 ? 11.781 -30.734 -2.824 1 98.31 173 TYR A CA 1
ATOM 1402 C C . TYR A 1 173 ? 12.555 -29.422 -2.713 1 98.31 173 TYR A C 1
ATOM 1404 O O . TYR A 1 173 ? 11.977 -28.359 -2.488 1 98.31 173 TYR A O 1
ATOM 1412 N N . GLN A 1 174 ? 13.844 -29.469 -2.932 1 98.31 174 GLN A N 1
ATOM 1413 C CA . GLN A 1 174 ? 14.68 -28.266 -2.914 1 98.31 174 GLN A CA 1
ATOM 1414 C C . GLN A 1 174 ? 14.297 -27.328 -4.051 1 98.31 174 GLN A C 1
ATOM 1416 O O . GLN A 1 174 ? 14.297 -26.109 -3.873 1 98.31 174 GLN A O 1
ATOM 1421 N N . HIS A 1 175 ? 13.984 -27.938 -5.18 1 98.56 175 HIS A N 1
ATOM 1422 C CA . HIS A 1 175 ? 13.555 -27.125 -6.312 1 98.56 175 HIS A CA 1
ATOM 1423 C C . HIS A 1 175 ? 12.219 -26.453 -6.031 1 98.56 175 HIS A C 1
ATOM 1425 O O . HIS A 1 175 ? 12.016 -25.281 -6.387 1 98.56 175 HIS A O 1
ATOM 1431 N N . LEU A 1 176 ? 11.312 -27.156 -5.375 1 98.62 176 LEU A N 1
ATOM 1432 C CA . LEU A 1 176 ? 10.047 -26.594 -4.926 1 98.62 176 LEU A CA 1
ATOM 1433 C C . LEU A 1 176 ? 10.281 -25.406 -4.008 1 98.62 176 LEU A C 1
ATOM 1435 O O . LEU A 1 176 ? 9.648 -24.359 -4.168 1 98.62 176 LEU A O 1
ATOM 1439 N N . LEU A 1 177 ? 11.211 -25.547 -3.084 1 98.75 177 LEU A N 1
ATOM 1440 C CA . LEU A 1 177 ? 11.516 -24.469 -2.148 1 98.75 177 LEU A CA 1
ATOM 1441 C C . LEU A 1 177 ? 12.109 -23.281 -2.875 1 98.75 177 LEU A C 1
ATOM 1443 O O . LEU A 1 177 ? 11.805 -22.125 -2.545 1 98.75 177 LEU A O 1
ATOM 1447 N N . ALA A 1 178 ? 12.945 -23.547 -3.863 1 98.81 178 ALA A N 1
ATOM 1448 C CA . ALA A 1 178 ? 13.555 -22.469 -4.637 1 98.81 178 ALA A CA 1
ATOM 1449 C C . ALA A 1 178 ? 12.484 -21.625 -5.328 1 98.81 178 ALA A C 1
ATOM 1451 O O . ALA A 1 178 ? 12.469 -20.391 -5.188 1 98.81 178 ALA A O 1
ATOM 1452 N N . ILE A 1 179 ? 11.555 -22.281 -5.949 1 98.75 179 ILE A N 1
ATOM 1453 C CA . ILE A 1 179 ? 10.484 -21.578 -6.645 1 98.75 179 ILE A CA 1
ATOM 1454 C C . ILE A 1 179 ? 9.57 -20.891 -5.625 1 98.75 179 ILE A C 1
ATOM 1456 O O . ILE A 1 179 ? 9.25 -19.703 -5.77 1 98.75 179 ILE A O 1
ATOM 1460 N N . GLY A 1 180 ? 9.242 -21.578 -4.551 1 98.5 180 GLY A N 1
ATOM 1461 C CA . GLY A 1 180 ? 8.32 -21.078 -3.541 1 98.5 180 GLY A CA 1
ATOM 1462 C C . GLY A 1 180 ? 8.883 -19.906 -2.752 1 98.5 180 GLY A C 1
ATOM 1463 O O . GLY A 1 180 ? 8.125 -19.125 -2.182 1 98.5 180 GLY A O 1
ATOM 1464 N N . SER A 1 181 ? 10.234 -19.797 -2.736 1 98.62 181 SER A N 1
ATOM 1465 C CA . SER A 1 181 ? 10.867 -18.719 -1.983 1 98.62 181 SER A CA 1
ATOM 1466 C C . SER A 1 181 ? 10.508 -17.344 -2.562 1 98.62 181 SER A C 1
ATOM 1468 O O . SER A 1 181 ? 10.555 -16.344 -1.859 1 98.62 181 SER A O 1
ATOM 1470 N N . PHE A 1 182 ? 10.086 -17.375 -3.824 1 98.12 182 PHE A N 1
ATOM 1471 C CA . PHE A 1 182 ? 9.734 -16.156 -4.527 1 98.12 182 PHE A CA 1
ATOM 1472 C C . PHE A 1 182 ? 8.594 -15.422 -3.816 1 98.12 182 PHE A C 1
ATOM 1474 O O . PHE A 1 182 ? 8.633 -14.203 -3.668 1 98.12 182 PHE A O 1
ATOM 1481 N N . ASP A 1 183 ? 7.656 -16.156 -3.338 1 97.25 183 ASP A N 1
ATOM 1482 C CA . ASP A 1 183 ? 6.535 -15.562 -2.609 1 97.25 183 ASP A CA 1
ATOM 1483 C C . ASP A 1 183 ? 6.668 -15.805 -1.108 1 97.25 183 ASP A C 1
ATOM 1485 O O . ASP A 1 183 ? 6.309 -14.953 -0.3 1 97.25 183 ASP A O 1
ATOM 1489 N N . GLY A 1 184 ? 7.219 -16.906 -0.739 1 98 184 GLY A N 1
ATOM 1490 C CA . GLY A 1 184 ? 7.27 -17.328 0.65 1 98 184 GLY A CA 1
ATOM 1491 C C . GLY A 1 184 ? 8.102 -16.422 1.529 1 98 184 GLY A C 1
ATOM 1492 O O . GLY A 1 184 ? 7.785 -16.219 2.705 1 98 184 GLY A O 1
ATOM 1493 N N . LEU A 1 185 ? 9.117 -15.797 0.963 1 98.38 185 LEU A N 1
ATOM 1494 C CA . LEU A 1 185 ? 10.031 -14.992 1.759 1 98.38 185 LEU A CA 1
ATOM 1495 C C . LEU A 1 185 ? 9.492 -13.578 1.945 1 98.38 185 LEU A C 1
ATOM 1497 O O . LEU A 1 185 ? 10 -12.82 2.775 1 98.38 185 LEU A O 1
ATOM 1501 N N . VAL A 1 186 ? 8.422 -13.234 1.171 1 97.62 186 VAL A N 1
ATOM 1502 C CA . VAL A 1 186 ? 7.855 -11.891 1.284 1 97.62 186 VAL A CA 1
ATOM 1503 C C . VAL A 1 186 ? 6.336 -11.984 1.417 1 97.62 186 VAL A C 1
ATOM 1505 O O . VAL A 1 186 ? 5.625 -11.031 1.088 1 97.62 186 VAL A O 1
ATOM 1508 N N . GLU A 1 187 ? 5.859 -13.086 1.89 1 94.81 187 GLU A N 1
ATOM 1509 C CA . GLU A 1 187 ? 4.426 -13.367 1.948 1 94.81 187 GLU A CA 1
ATOM 1510 C C . GLU A 1 187 ? 3.686 -12.266 2.709 1 94.81 187 GLU A C 1
ATOM 1512 O O . GLU A 1 187 ? 4.246 -11.648 3.613 1 94.81 187 GLU A O 1
ATOM 1517 N N . GLY A 1 188 ? 2.506 -11.984 2.277 1 94.94 188 GLY A N 1
ATOM 1518 C CA . GLY A 1 188 ? 1.637 -11.039 2.953 1 94.94 188 GLY A CA 1
ATOM 1519 C C . GLY A 1 188 ? 1.891 -9.602 2.545 1 94.94 188 GLY A C 1
ATOM 1520 O O . GLY A 1 188 ? 1.122 -8.703 2.898 1 94.94 188 GLY A O 1
ATOM 1521 N N . SER A 1 189 ? 2.936 -9.352 1.738 1 97.5 189 SER A N 1
ATOM 1522 C CA . SER A 1 189 ? 3.348 -7.996 1.396 1 97.5 189 SER A CA 1
ATOM 1523 C C . SER A 1 189 ? 2.244 -7.254 0.651 1 97.5 189 SER A C 1
ATOM 1525 O O . SER A 1 189 ? 1.921 -6.109 0.987 1 97.5 189 SER A O 1
ATOM 1527 N N . ARG A 1 190 ? 1.623 -7.883 -0.309 1 97.12 190 ARG A N 1
ATOM 1528 C CA . ARG A 1 190 ? 0.659 -7.195 -1.161 1 97.12 190 ARG A CA 1
ATOM 1529 C C . ARG A 1 190 ? -0.652 -6.953 -0.42 1 97.12 190 ARG A C 1
ATOM 1531 O O . ARG A 1 190 ? -1.331 -5.953 -0.659 1 97.12 190 ARG A O 1
ATOM 1538 N N . LEU A 1 191 ? -0.989 -7.816 0.563 1 98.06 191 LEU A N 1
ATOM 1539 C CA . LEU A 1 191 ? -2.17 -7.613 1.396 1 98.06 191 LEU A CA 1
ATOM 1540 C C . LEU A 1 191 ? -2.066 -6.305 2.174 1 98.06 191 LEU A C 1
ATOM 1542 O O . LEU A 1 191 ? -3.059 -5.586 2.318 1 98.06 191 LEU A O 1
ATOM 1546 N N . SER A 1 192 ? -0.91 -5.961 2.631 1 97.5 192 SER A N 1
ATOM 1547 C CA . SER A 1 192 ? -0.729 -4.738 3.412 1 97.5 192 SER A CA 1
ATOM 1548 C C . SER A 1 192 ? -1.112 -3.504 2.605 1 97.5 192 SER A C 1
ATOM 1550 O O . SER A 1 192 ? -1.494 -2.479 3.174 1 97.5 192 SER A O 1
ATOM 1552 N N . ARG A 1 193 ? -1.111 -3.617 1.267 1 96.75 193 ARG A N 1
ATOM 1553 C CA . ARG A 1 193 ? -1.276 -2.475 0.375 1 96.75 193 ARG A CA 1
ATOM 1554 C C . ARG A 1 193 ? -2.752 -2.15 0.167 1 96.75 193 ARG A C 1
ATOM 1556 O O . ARG A 1 193 ? -3.09 -1.13 -0.438 1 96.75 193 ARG A O 1
ATOM 1563 N N . ILE A 1 194 ? -3.666 -2.955 0.694 1 97 194 ILE A N 1
ATOM 1564 C CA . ILE A 1 194 ? -5.074 -2.723 0.396 1 97 194 ILE A CA 1
ATOM 1565 C C . ILE A 1 194 ? -5.848 -2.504 1.694 1 97 194 ILE A C 1
ATOM 1567 O O . ILE A 1 194 ? -7.082 -2.506 1.699 1 97 194 ILE A O 1
ATOM 1571 N N . LEU A 1 195 ? -5.16 -2.244 2.834 1 97.88 195 LEU A N 1
ATOM 1572 C CA . LEU A 1 195 ? -5.797 -2.223 4.148 1 97.88 195 LEU A CA 1
ATOM 1573 C C . LEU A 1 195 ? -6.234 -0.81 4.516 1 97.88 195 LEU A C 1
ATOM 1575 O O . LEU A 1 195 ? -7.062 -0.626 5.414 1 97.88 195 LEU A O 1
ATOM 1579 N N . GLY A 1 196 ? -5.645 0.208 3.92 1 97.75 196 GLY A N 1
ATOM 1580 C CA . GLY A 1 196 ? -5.926 1.579 4.312 1 97.75 196 GLY A CA 1
ATOM 1581 C C . GLY A 1 196 ? -7.262 2.084 3.803 1 97.75 196 GLY A C 1
ATOM 1582 O O . GLY A 1 196 ? -7.766 1.604 2.785 1 97.75 196 GLY A O 1
ATOM 1583 N N . GLY A 1 197 ? -7.82 3.115 4.48 1 97.75 197 GLY A N 1
ATOM 1584 C CA . GLY A 1 197 ? -9.094 3.711 4.105 1 97.75 197 GLY A CA 1
ATOM 1585 C C . GLY A 1 197 ? -10.125 3.656 5.219 1 97.75 197 GLY A C 1
ATOM 1586 O O . GLY A 1 197 ? -9.781 3.713 6.398 1 97.75 197 GLY A O 1
ATOM 1587 N N . ALA A 1 198 ? -11.398 3.645 4.859 1 97.5 198 ALA A N 1
ATOM 1588 C CA . ALA A 1 198 ? -12.492 3.689 5.824 1 97.5 198 ALA A CA 1
ATOM 1589 C C . ALA A 1 198 ? -12.539 2.412 6.66 1 97.5 198 ALA A C 1
ATOM 1591 O O . ALA A 1 198 ? -12.289 1.318 6.148 1 97.5 198 ALA A O 1
ATOM 1592 N N . ALA A 1 199 ? -12.953 2.594 7.883 1 96.69 199 ALA A N 1
ATOM 1593 C CA . ALA A 1 199 ? -12.945 1.487 8.836 1 96.69 199 ALA A CA 1
ATOM 1594 C C . ALA A 1 199 ? -14.273 0.73 8.805 1 96.69 199 ALA A C 1
ATOM 1596 O O . ALA A 1 199 ? -15.336 1.338 8.68 1 96.69 199 ALA A O 1
ATOM 1597 N N . ASN A 1 200 ? -14.234 -0.571 8.875 1 97.06 200 ASN A N 1
ATOM 1598 C CA . ASN A 1 200 ? -15.367 -1.459 9.086 1 97.06 200 ASN A CA 1
ATOM 1599 C C . ASN A 1 200 ? -14.914 -2.883 9.398 1 97.06 200 ASN A C 1
ATOM 1601 O O . ASN A 1 200 ? -13.719 -3.152 9.5 1 97.06 200 ASN A O 1
ATOM 1605 N N . GLU A 1 201 ? -15.805 -3.797 9.562 1 98.12 201 GLU A N 1
ATOM 1606 C CA . GLU A 1 201 ? -15.508 -5.156 10.008 1 98.12 201 GLU A CA 1
ATOM 1607 C C . GLU A 1 201 ? -14.742 -5.93 8.938 1 98.12 201 GLU A C 1
ATOM 1609 O O . GLU A 1 201 ? -13.898 -6.773 9.25 1 98.12 201 GLU A O 1
ATOM 1614 N N . VAL A 1 202 ? -15.023 -5.695 7.648 1 98.56 202 VAL A N 1
ATOM 1615 C CA . VAL A 1 202 ? -14.32 -6.355 6.551 1 98.56 202 VAL A CA 1
ATOM 1616 C C . VAL A 1 202 ? -12.836 -5.992 6.59 1 98.56 202 VAL A C 1
ATOM 1618 O O . VAL A 1 202 ? -11.977 -6.871 6.547 1 98.56 202 VAL A O 1
ATOM 1621 N N . GLN A 1 203 ? -12.531 -4.684 6.738 1 98.19 203 GLN A N 1
ATOM 1622 C CA . GLN A 1 203 ? -11.148 -4.227 6.848 1 98.19 203 GLN A CA 1
ATOM 1623 C C . GLN A 1 203 ? -10.445 -4.879 8.031 1 98.19 203 GLN A C 1
ATOM 1625 O O . GLN A 1 203 ? -9.305 -5.332 7.914 1 98.19 203 GLN A O 1
ATOM 1630 N N . CYS A 1 204 ? -11.133 -4.977 9.141 1 98 204 CYS A N 1
ATOM 1631 C CA . CYS A 1 204 ? -10.547 -5.523 10.352 1 98 204 CYS A CA 1
ATOM 1632 C C . CYS A 1 204 ? -10.227 -7.004 10.188 1 98 204 CYS A C 1
ATOM 1634 O O . CYS A 1 204 ? -9.211 -7.488 10.695 1 98 204 CYS A O 1
ATOM 1636 N N . THR A 1 205 ? -11.094 -7.688 9.469 1 98.5 205 THR A N 1
ATOM 1637 C CA . THR A 1 205 ? -10.836 -9.102 9.211 1 98.5 205 THR A CA 1
ATOM 1638 C C . THR A 1 205 ? -9.586 -9.273 8.352 1 98.5 205 THR A C 1
ATOM 1640 O O . THR A 1 205 ? -8.742 -10.133 8.625 1 98.5 205 THR A O 1
ATOM 1643 N N . LEU A 1 206 ? -9.422 -8.461 7.34 1 98.44 206 LEU A N 1
ATOM 1644 C CA . LEU A 1 206 ? -8.234 -8.508 6.496 1 98.44 206 LEU A CA 1
ATOM 1645 C C . LEU A 1 206 ? -6.984 -8.18 7.309 1 98.44 206 LEU A C 1
ATOM 1647 O O . LEU A 1 206 ? -5.93 -8.781 7.102 1 98.44 206 LEU A O 1
ATOM 1651 N N . VAL A 1 207 ? -7.125 -7.242 8.227 1 97.94 207 VAL A N 1
ATOM 1652 C CA . VAL A 1 207 ? -6.016 -6.895 9.109 1 97.94 207 VAL A CA 1
ATOM 1653 C C . VAL A 1 207 ? -5.645 -8.102 9.969 1 97.94 207 VAL A C 1
ATOM 1655 O O . VAL A 1 207 ? -4.461 -8.375 10.18 1 97.94 207 VAL A O 1
ATOM 1658 N N . ARG A 1 208 ? -6.621 -8.844 10.43 1 97.56 208 ARG A N 1
ATOM 1659 C CA . ARG A 1 208 ? -6.355 -10.031 11.234 1 97.56 208 ARG A CA 1
ATOM 1660 C C . ARG A 1 208 ? -5.559 -11.062 10.445 1 97.56 208 ARG A C 1
ATOM 1662 O O . ARG A 1 208 ? -4.645 -11.695 10.977 1 97.56 208 ARG A O 1
ATOM 1669 N N . VAL A 1 209 ? -5.902 -11.211 9.195 1 97.75 209 VAL A N 1
ATOM 1670 C CA . VAL A 1 209 ? -5.156 -12.141 8.344 1 97.75 209 VAL A CA 1
ATOM 1671 C C . VAL A 1 209 ? -3.703 -11.688 8.234 1 97.75 209 VAL A C 1
ATOM 1673 O O . VAL A 1 209 ? -2.781 -12.484 8.422 1 97.75 209 VAL A O 1
ATOM 1676 N N . LEU A 1 210 ? -3.484 -10.422 8.031 1 97.69 210 LEU A N 1
ATOM 1677 C CA . LEU A 1 210 ? -2.129 -9.898 7.918 1 97.69 210 LEU A CA 1
ATOM 1678 C C . LEU A 1 210 ? -1.354 -10.102 9.211 1 97.69 210 LEU A C 1
ATOM 1680 O O . LEU A 1 210 ? -0.17 -10.445 9.188 1 97.69 210 LEU A O 1
ATOM 1684 N N . LEU A 1 211 ? -2.025 -9.883 10.32 1 96 211 LEU A N 1
ATOM 1685 C CA . LEU A 1 211 ? -1.387 -9.992 11.633 1 96 211 LEU A CA 1
ATOM 1686 C C . LEU A 1 211 ? -0.841 -11.398 11.852 1 96 211 LEU A C 1
ATOM 1688 O O . LEU A 1 211 ? 0.26 -11.562 12.383 1 96 211 LEU A O 1
ATOM 1692 N N . GLU A 1 212 ? -1.559 -12.297 11.414 1 95.81 212 GLU A N 1
ATOM 1693 C CA . GLU A 1 212 ? -1.104 -13.672 11.57 1 95.81 212 GLU A CA 1
ATOM 1694 C C . GLU A 1 212 ? 0.07 -13.977 10.641 1 95.81 212 GLU A C 1
ATOM 1696 O O . GLU A 1 212 ? 1.054 -14.594 11.062 1 95.81 212 GLU A O 1
ATOM 1701 N N . GLU A 1 213 ? 0.001 -13.469 9.445 1 97.12 213 GLU A N 1
ATOM 1702 C CA . GLU A 1 213 ? 1.084 -13.688 8.484 1 97.12 213 GLU A CA 1
ATOM 1703 C C . GLU A 1 213 ? 2.375 -13.023 8.961 1 97.12 213 GLU A C 1
ATOM 1705 O O . GLU A 1 213 ? 3.469 -13.523 8.688 1 97.12 213 GLU A O 1
ATOM 1710 N N . TYR A 1 214 ? 2.227 -11.883 9.672 1 97.31 214 TYR A N 1
ATOM 1711 C CA . TYR A 1 214 ? 3.385 -11.086 10.062 1 97.31 214 TYR A CA 1
ATOM 1712 C C . TYR A 1 214 ? 3.783 -11.367 11.5 1 97.31 214 TYR A C 1
ATOM 1714 O O . TYR A 1 214 ? 4.551 -10.609 12.102 1 97.31 214 TYR A O 1
ATOM 1722 N N . GLY A 1 215 ? 3.211 -12.43 12.078 1 96.38 215 GLY A N 1
ATOM 1723 C CA . GLY A 1 215 ? 3.635 -12.898 13.391 1 96.38 215 GLY A CA 1
ATOM 1724 C C . GLY A 1 215 ? 3.314 -11.914 14.5 1 96.38 215 GLY A C 1
ATOM 1725 O O . GLY A 1 215 ? 4.074 -11.789 15.469 1 96.38 215 GLY A O 1
ATOM 1726 N N . ASN A 1 216 ? 2.289 -11.094 14.273 1 95.44 216 ASN A N 1
ATOM 1727 C CA . ASN A 1 216 ? 1.893 -10.062 15.227 1 95.44 216 ASN A CA 1
ATOM 1728 C C . ASN A 1 216 ? 3.045 -9.109 15.531 1 95.44 216 ASN A C 1
ATOM 1730 O O . ASN A 1 216 ? 3.234 -8.711 16.688 1 95.44 216 ASN A O 1
ATOM 1734 N N . GLY A 1 217 ? 3.891 -8.922 14.531 1 95.94 217 GLY A N 1
ATOM 1735 C CA . GLY A 1 217 ? 4.965 -7.953 14.664 1 95.94 217 GLY A CA 1
ATOM 1736 C C . GLY A 1 217 ? 6.23 -8.539 15.258 1 95.94 217 GLY A C 1
ATOM 1737 O O . GLY A 1 217 ? 7.18 -7.809 15.555 1 95.94 217 GLY A O 1
ATOM 1738 N N . ARG A 1 218 ? 6.27 -9.805 15.477 1 97.19 218 ARG A N 1
ATOM 1739 C CA . ARG A 1 218 ? 7.469 -10.484 15.961 1 97.19 218 ARG A CA 1
ATOM 1740 C C . ARG A 1 218 ? 8.188 -11.195 14.82 1 97.19 218 ARG A C 1
ATOM 1742 O O . ARG A 1 218 ? 7.641 -12.125 14.219 1 97.19 218 ARG A O 1
ATOM 1749 N N . PHE A 1 219 ? 9.414 -10.859 14.617 1 97.44 219 PHE A N 1
ATOM 1750 C CA . PHE A 1 219 ? 10.172 -11.352 13.477 1 97.44 219 PHE A CA 1
ATOM 1751 C C . PHE A 1 219 ? 10.289 -12.867 13.508 1 97.44 219 PHE A C 1
ATOM 1753 O O . PHE A 1 219 ? 10.094 -13.531 12.492 1 97.44 219 PHE A O 1
ATOM 1760 N N . SER A 1 220 ? 10.461 -13.453 14.68 1 97 220 SER A N 1
ATOM 1761 C CA . SER A 1 220 ? 10.672 -14.891 14.82 1 97 220 SER A CA 1
ATOM 1762 C C . SER A 1 220 ? 9.383 -15.664 14.539 1 97 220 SER A C 1
ATOM 1764 O O . SER A 1 220 ? 9.422 -16.875 14.336 1 97 220 SER A O 1
ATOM 1766 N N . ARG A 1 221 ? 8.258 -14.922 14.484 1 96.88 221 ARG A N 1
ATOM 1767 C CA . ARG A 1 221 ? 6.973 -15.594 14.312 1 96.88 221 ARG A CA 1
ATOM 1768 C C . ARG A 1 221 ? 6.371 -15.289 12.945 1 96.88 221 ARG A C 1
ATOM 1770 O O . ARG A 1 221 ? 5.293 -15.781 12.609 1 96.88 221 ARG A O 1
ATOM 1777 N N . LYS A 1 222 ? 7.039 -14.469 12.234 1 97.19 222 LYS A N 1
ATOM 1778 C CA . LYS A 1 222 ? 6.559 -14.195 10.875 1 97.19 222 LYS A CA 1
ATOM 1779 C C . LYS A 1 222 ? 6.59 -15.461 10.023 1 97.19 222 LYS A C 1
ATOM 1781 O O . LYS A 1 222 ? 7.539 -16.25 10.094 1 97.19 222 LYS A O 1
ATOM 1786 N N . HIS A 1 223 ? 5.562 -15.648 9.211 1 97.62 223 HIS A N 1
ATOM 1787 C CA . HIS A 1 223 ? 5.496 -16.844 8.383 1 97.62 223 HIS A CA 1
ATOM 1788 C C . HIS A 1 223 ? 6.711 -16.938 7.461 1 97.62 223 HIS A C 1
ATOM 1790 O O . HIS A 1 223 ? 7.242 -18.031 7.242 1 97.62 223 HIS A O 1
ATOM 1796 N N . SER A 1 224 ? 7.156 -15.836 6.93 1 97.69 224 SER A N 1
ATOM 1797 C CA . SER A 1 224 ? 8.312 -15.836 6.031 1 97.69 224 SER A CA 1
ATOM 1798 C C . SER A 1 224 ? 9.562 -16.344 6.742 1 97.69 224 SER A C 1
ATOM 1800 O O . SER A 1 224 ? 10.469 -16.891 6.109 1 97.69 224 SER A O 1
ATOM 1802 N N . THR A 1 225 ? 9.648 -16.156 8.094 1 97.81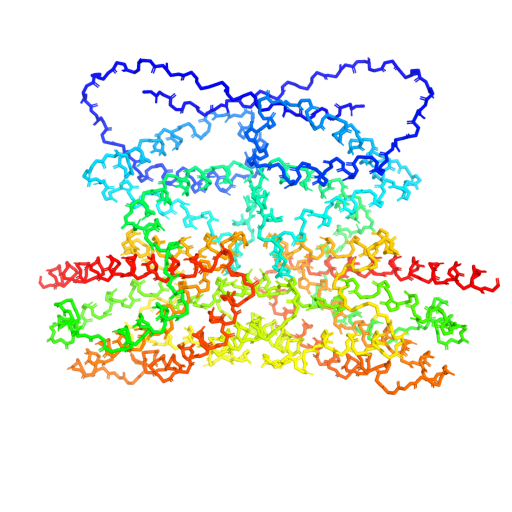 225 THR A N 1
ATOM 1803 C CA . THR A 1 225 ? 10.773 -16.672 8.867 1 97.81 225 THR A CA 1
ATOM 1804 C C . THR A 1 225 ? 10.805 -18.203 8.844 1 97.81 225 THR A C 1
ATOM 1806 O O . THR A 1 225 ? 11.875 -18.812 8.766 1 97.81 225 THR A O 1
ATOM 1809 N N . PHE A 1 226 ? 9.633 -18.797 8.859 1 98.12 226 PHE A N 1
ATOM 1810 C CA . PHE A 1 226 ? 9.539 -20.25 8.781 1 98.12 226 PHE A CA 1
ATOM 1811 C C . PHE A 1 226 ? 9.969 -20.75 7.406 1 98.12 226 PHE A C 1
ATOM 1813 O O . PHE A 1 226 ? 10.602 -21.797 7.289 1 98.12 226 PHE A O 1
ATOM 1820 N N . PHE A 1 227 ? 9.625 -20.016 6.379 1 98.69 227 PHE A N 1
ATOM 1821 C CA . PHE A 1 227 ? 10.086 -20.391 5.047 1 98.69 227 PHE A CA 1
ATOM 1822 C C . PHE A 1 227 ? 11.602 -20.312 4.953 1 98.69 227 PHE A C 1
ATOM 1824 O O . PHE A 1 227 ? 12.242 -21.219 4.406 1 98.69 227 PHE A O 1
ATOM 1831 N N . ALA A 1 228 ? 12.141 -19.219 5.445 1 98.62 228 ALA A N 1
ATOM 1832 C CA . ALA A 1 228 ? 13.594 -19.062 5.457 1 98.62 228 ALA A CA 1
ATOM 1833 C C . ALA A 1 228 ? 14.258 -20.219 6.191 1 98.62 228 ALA A C 1
ATOM 1835 O O . ALA A 1 228 ? 15.305 -20.719 5.766 1 98.62 228 ALA A O 1
ATOM 1836 N N . GLN A 1 229 ? 13.656 -20.641 7.246 1 98.5 229 GLN A N 1
ATOM 1837 C CA . GLN A 1 229 ? 14.203 -21.75 8.016 1 98.5 229 GLN A CA 1
ATOM 1838 C C . GLN A 1 229 ? 14.219 -23.047 7.195 1 98.5 229 GLN A C 1
ATOM 1840 O O . GLN A 1 229 ? 15.156 -23.844 7.285 1 98.5 229 GLN A O 1
ATOM 1845 N N . MET A 1 230 ? 13.156 -23.25 6.402 1 98.81 230 MET A N 1
ATOM 1846 C CA . MET A 1 230 ? 13.141 -24.422 5.531 1 98.81 230 MET A CA 1
ATOM 1847 C C . MET A 1 230 ? 14.312 -24.391 4.551 1 98.81 230 MET A C 1
ATOM 1849 O O . MET A 1 230 ? 14.984 -25.391 4.344 1 98.81 230 MET A O 1
ATOM 1853 N N . LEU A 1 231 ? 14.57 -23.25 3.977 1 98.81 231 LEU A N 1
ATOM 1854 C CA . LEU A 1 231 ? 15.703 -23.094 3.068 1 98.81 231 LEU A CA 1
ATOM 1855 C C . LEU A 1 231 ? 17.016 -23.359 3.793 1 98.81 231 LEU A C 1
ATOM 1857 O O . LEU A 1 231 ? 17.891 -24.062 3.275 1 98.81 231 LEU A O 1
ATOM 1861 N N . ASN A 1 232 ? 17.141 -22.844 4.984 1 98.62 232 ASN A N 1
ATOM 1862 C CA . ASN A 1 232 ? 18.359 -22.984 5.773 1 98.62 232 ASN A CA 1
ATOM 1863 C C . ASN A 1 232 ? 18.688 -24.438 6.059 1 98.62 232 ASN A C 1
ATOM 1865 O O . ASN A 1 232 ? 19.859 -24.828 6.113 1 98.62 232 ASN A O 1
ATOM 1869 N N . GLU A 1 233 ? 17.672 -25.234 6.242 1 98.12 233 GLU A N 1
ATOM 1870 C CA . GLU A 1 233 ? 17.875 -26.656 6.535 1 98.12 233 GLU A CA 1
ATOM 1871 C C . GLU A 1 233 ? 18.625 -27.359 5.406 1 98.12 233 GLU A C 1
ATOM 1873 O O . GLU A 1 233 ? 19.25 -28.391 5.625 1 98.12 233 GLU A O 1
ATOM 1878 N N . PHE A 1 234 ? 18.562 -26.781 4.211 1 98.12 234 PHE A N 1
ATOM 1879 C CA . PHE A 1 234 ? 19.219 -27.391 3.057 1 98.12 234 PHE A CA 1
ATOM 1880 C C . PHE A 1 234 ? 20.422 -26.562 2.637 1 98.12 234 PHE A C 1
ATOM 1882 O O . PHE A 1 234 ? 20.984 -26.781 1.562 1 98.12 234 PHE A O 1
ATOM 1889 N N . GLY A 1 235 ? 20.766 -25.5 3.432 1 98.38 235 GLY A N 1
ATOM 1890 C CA . GLY A 1 235 ? 21.859 -24.625 3.066 1 98.38 235 GLY A CA 1
ATOM 1891 C C . GLY A 1 235 ? 21.578 -23.766 1.845 1 98.38 235 GLY A C 1
ATOM 1892 O O . GLY A 1 235 ? 22.484 -23.359 1.13 1 98.38 235 GLY A O 1
ATOM 1893 N N . MET A 1 236 ? 20.328 -23.547 1.613 1 98.62 236 MET A N 1
ATOM 1894 C CA . MET A 1 236 ? 19.906 -22.766 0.452 1 98.62 236 MET A CA 1
ATOM 1895 C C . MET A 1 236 ? 19.922 -21.266 0.767 1 98.62 236 MET A C 1
ATOM 1897 O O . MET A 1 236 ? 19.984 -20.875 1.934 1 98.62 236 MET A O 1
ATOM 1901 N N . ASN A 1 237 ? 19.906 -20.422 -0.325 1 98.62 237 ASN A N 1
ATOM 1902 C CA . ASN A 1 237 ? 19.922 -18.953 -0.219 1 98.62 237 ASN A CA 1
ATOM 1903 C C . ASN A 1 237 ? 18.594 -18.422 0.296 1 98.62 237 ASN A C 1
ATOM 1905 O O . ASN A 1 237 ? 17.531 -18.734 -0.249 1 98.62 237 ASN A O 1
ATOM 1909 N N . THR A 1 238 ? 18.609 -17.578 1.346 1 98.19 238 THR A N 1
ATOM 1910 C CA . THR A 1 238 ? 17.391 -17.078 1.969 1 98.19 238 THR A CA 1
ATOM 1911 C C . THR A 1 238 ? 17.109 -15.641 1.567 1 98.19 238 THR A C 1
ATOM 1913 O O . THR A 1 238 ? 16.203 -15 2.102 1 98.19 238 THR A O 1
ATOM 1916 N N . GLU A 1 239 ? 17.859 -15.102 0.619 1 97.75 239 GLU A N 1
ATOM 1917 C CA . GLU A 1 239 ? 17.578 -13.766 0.112 1 97.75 239 GLU A CA 1
ATOM 1918 C C . GLU A 1 239 ? 16.359 -13.758 -0.814 1 97.75 239 GLU A C 1
ATOM 1920 O O . GLU A 1 239 ? 16.25 -14.609 -1.697 1 97.75 239 GLU A O 1
ATOM 1925 N N . PRO A 1 240 ? 15.453 -12.781 -0.553 1 97.88 240 PRO A N 1
ATOM 1926 C CA . PRO A 1 240 ? 14.344 -12.703 -1.498 1 97.88 240 PRO A CA 1
ATOM 1927 C C . PRO A 1 240 ? 14.805 -12.602 -2.949 1 97.88 240 PRO A C 1
ATOM 1929 O O . PRO A 1 240 ? 15.781 -11.906 -3.242 1 97.88 240 PRO A O 1
ATOM 1932 N N . GLU A 1 241 ? 14.156 -13.312 -3.859 1 97.88 241 GLU A N 1
ATOM 1933 C CA . GLU A 1 241 ? 14.344 -13.273 -5.305 1 97.88 241 GLU A CA 1
ATOM 1934 C C . GLU A 1 241 ? 15.641 -13.969 -5.711 1 97.88 241 GLU A C 1
ATOM 1936 O O . GLU A 1 241 ? 16.047 -13.914 -6.875 1 97.88 241 GLU A O 1
ATOM 1941 N N . ALA A 1 242 ? 16.328 -14.688 -4.816 1 98.38 242 ALA A N 1
ATOM 1942 C CA . ALA A 1 242 ? 17.594 -15.359 -5.121 1 98.38 242 ALA A CA 1
ATOM 1943 C C . ALA A 1 242 ? 17.422 -16.375 -6.25 1 98.38 242 ALA A C 1
ATOM 1945 O O . ALA A 1 242 ? 18.344 -16.625 -7.012 1 98.38 242 ALA A O 1
ATOM 1946 N N . TYR A 1 243 ? 16.234 -16.922 -6.391 1 98.5 243 TYR A N 1
ATOM 1947 C CA . TYR A 1 243 ? 15.984 -17.984 -7.363 1 98.5 243 TYR A CA 1
ATOM 1948 C C . TYR A 1 243 ? 15.031 -17.516 -8.453 1 98.5 243 TYR A C 1
ATOM 1950 O O . TYR A 1 243 ? 14.25 -18.297 -8.992 1 98.5 243 TYR A O 1
ATOM 1958 N N . PHE A 1 244 ? 15.078 -16.234 -8.75 1 98.12 244 PHE A N 1
ATOM 1959 C CA . PHE A 1 244 ? 14.148 -15.594 -9.672 1 98.12 244 PHE A CA 1
ATOM 1960 C C . PHE A 1 244 ? 14.18 -16.266 -11.039 1 98.12 244 PHE A C 1
ATOM 1962 O O . PHE A 1 244 ? 13.141 -16.438 -11.68 1 98.12 244 PHE A O 1
ATOM 1969 N N . ASP A 1 245 ? 15.289 -16.734 -11.477 1 97.44 245 ASP A N 1
ATOM 1970 C CA . ASP A 1 245 ? 15.461 -17.297 -12.812 1 97.44 245 ASP A CA 1
ATOM 1971 C C . ASP A 1 245 ? 14.781 -18.672 -12.922 1 97.44 245 ASP A C 1
ATOM 1973 O O . ASP A 1 245 ? 14.516 -19.156 -14.023 1 97.44 245 ASP A O 1
ATOM 1977 N N . LEU A 1 246 ? 14.453 -19.312 -11.805 1 98 246 LEU A N 1
ATOM 1978 C CA . LEU A 1 246 ? 13.844 -20.641 -11.797 1 98 246 LEU A CA 1
ATOM 1979 C C . LEU A 1 246 ? 12.32 -20.531 -11.781 1 98 246 LEU A C 1
ATOM 1981 O O . LEU A 1 246 ? 11.633 -21.531 -11.992 1 98 246 LEU A O 1
ATOM 1985 N N . VAL A 1 247 ? 11.797 -19.391 -11.555 1 98.5 247 VAL A N 1
ATOM 1986 C CA . VAL A 1 247 ? 10.359 -19.234 -11.359 1 98.5 247 VAL A CA 1
ATOM 1987 C C . VAL A 1 247 ? 9.641 -19.297 -12.703 1 98.5 247 VAL A C 1
ATOM 1989 O O . VAL A 1 247 ? 9.891 -18.453 -13.586 1 98.5 247 VAL A O 1
ATOM 1992 N N . PRO A 1 248 ? 8.773 -20.266 -12.898 1 98.5 248 PRO A N 1
ATOM 1993 C CA . PRO A 1 248 ? 7.988 -20.297 -14.133 1 98.5 248 PRO A CA 1
ATOM 1994 C C . PRO A 1 248 ? 7.109 -19.062 -14.312 1 98.5 248 PRO A C 1
ATOM 1996 O O . PRO A 1 248 ? 6.707 -18.453 -13.328 1 98.5 248 PRO A O 1
ATOM 1999 N N . TRP A 1 249 ? 6.805 -18.688 -15.594 1 98.38 249 TRP A N 1
ATOM 2000 C CA . TRP A 1 249 ? 6.055 -17.453 -15.844 1 98.38 249 TRP A CA 1
ATOM 2001 C C . TRP A 1 249 ? 4.652 -17.547 -15.25 1 98.38 249 TRP A C 1
ATOM 2003 O O . TRP A 1 249 ? 4.074 -16.531 -14.859 1 98.38 249 TRP A O 1
ATOM 2013 N N . GLN A 1 250 ? 4.148 -18.812 -15.078 1 98.62 250 GLN A N 1
ATOM 2014 C CA . GLN A 1 250 ? 2.818 -19 -14.516 1 98.62 250 GLN A CA 1
ATOM 2015 C C . GLN A 1 250 ? 2.779 -18.594 -13.047 1 98.62 250 GLN A C 1
ATOM 2017 O O . GLN A 1 250 ? 1.78 -18.047 -12.57 1 98.62 250 GLN A O 1
ATOM 2022 N N . VAL A 1 251 ? 3.871 -18.844 -12.312 1 98.75 251 VAL A N 1
ATOM 2023 C CA . VAL A 1 251 ? 3.996 -18.438 -10.914 1 98.75 251 VAL A CA 1
ATOM 2024 C C . VAL A 1 251 ? 4.164 -16.922 -10.836 1 98.75 251 VAL A C 1
ATOM 2026 O O . VAL A 1 251 ? 3.531 -16.266 -10 1 98.75 251 VAL A O 1
ATOM 2029 N N . LEU A 1 252 ? 4.949 -16.359 -11.742 1 98.75 252 LEU A N 1
ATOM 2030 C CA . LEU A 1 252 ? 5.117 -14.914 -11.805 1 98.75 252 LEU A CA 1
ATOM 2031 C C . LEU A 1 252 ? 3.783 -14.227 -12.07 1 98.75 252 LEU A C 1
ATOM 2033 O O . LEU A 1 252 ? 3.502 -13.164 -11.5 1 98.75 252 LEU A O 1
ATOM 2037 N N . ALA A 1 253 ? 3.021 -14.836 -12.938 1 98.75 253 ALA A N 1
ATOM 2038 C CA . ALA A 1 253 ? 1.72 -14.273 -13.281 1 98.75 253 ALA A CA 1
ATOM 2039 C C . ALA A 1 253 ? 0.819 -14.18 -12.055 1 98.75 253 ALA A C 1
ATOM 2041 O O . ALA A 1 253 ? 0.096 -13.195 -11.891 1 98.75 253 ALA A O 1
ATOM 2042 N N . CYS A 1 254 ? 0.863 -15.156 -11.203 1 98.62 254 CYS A N 1
ATOM 2043 C CA . CYS A 1 254 ? 0.076 -15.109 -9.977 1 98.62 254 CYS A CA 1
ATOM 2044 C C . CYS A 1 254 ? 0.51 -13.945 -9.094 1 98.62 254 CYS A C 1
ATOM 2046 O O . CYS A 1 254 ? -0.33 -13.211 -8.578 1 98.62 254 CYS A O 1
ATOM 2048 N N . ALA A 1 255 ? 1.774 -13.781 -8.969 1 98.44 255 ALA A N 1
ATOM 2049 C CA . ALA A 1 255 ? 2.297 -12.688 -8.156 1 98.44 255 ALA A CA 1
ATOM 2050 C C . ALA A 1 255 ? 1.905 -11.336 -8.75 1 98.44 255 ALA A C 1
ATOM 2052 O O . ALA A 1 255 ? 1.425 -10.453 -8.031 1 98.44 255 ALA A O 1
ATOM 2053 N N . ASN A 1 256 ? 2.129 -11.219 -10.031 1 98.81 256 ASN A N 1
ATOM 2054 C CA . ASN A 1 256 ? 1.805 -9.961 -10.703 1 98.81 256 ASN A CA 1
ATOM 2055 C C . ASN A 1 256 ? 0.306 -9.672 -10.656 1 98.81 256 ASN A C 1
ATOM 2057 O O . ASN A 1 256 ? -0.104 -8.516 -10.562 1 98.81 256 ASN A O 1
ATOM 2061 N N . HIS A 1 257 ? -0.487 -10.711 -10.773 1 98.75 257 HIS A N 1
ATOM 2062 C CA . HIS A 1 257 ? -1.932 -10.539 -10.656 1 98.75 257 HIS A CA 1
ATOM 2063 C C . HIS A 1 257 ? -2.316 -9.992 -9.289 1 98.75 257 HIS A C 1
ATOM 2065 O O . HIS A 1 257 ? -3.164 -9.102 -9.18 1 98.75 257 HIS A O 1
ATOM 2071 N N . ASN A 1 258 ? -1.707 -10.523 -8.297 1 98.44 258 ASN A N 1
ATOM 2072 C CA . ASN A 1 258 ? -1.952 -10.023 -6.949 1 98.44 258 ASN A CA 1
ATOM 2073 C C . ASN A 1 258 ? -1.555 -8.555 -6.812 1 98.44 258 ASN A C 1
ATOM 2075 O O . ASN A 1 258 ? -2.262 -7.77 -6.176 1 98.44 258 ASN A O 1
ATOM 2079 N N . PHE A 1 259 ? -0.406 -8.156 -7.422 1 98.38 259 PHE A N 1
ATOM 2080 C CA . PHE A 1 259 ? -0.032 -6.746 -7.457 1 98.38 259 PHE A CA 1
ATOM 2081 C C . PHE A 1 259 ? -1.128 -5.914 -8.109 1 98.38 259 PHE A C 1
ATOM 2083 O O . PHE A 1 259 ? -1.527 -4.875 -7.582 1 98.38 259 PHE A O 1
ATOM 2090 N N . LEU A 1 260 ? -1.621 -6.387 -9.234 1 98.5 260 LEU A N 1
ATOM 2091 C CA . LEU A 1 260 ? -2.648 -5.652 -9.961 1 98.5 260 LEU A CA 1
ATOM 2092 C C . LEU A 1 260 ? -3.908 -5.496 -9.109 1 98.5 260 LEU A C 1
ATOM 2094 O O . LEU A 1 260 ? -4.465 -4.402 -9.016 1 98.5 260 LEU A O 1
ATOM 2098 N N . MET A 1 261 ? -4.328 -6.543 -8.461 1 98.25 261 MET A N 1
ATOM 2099 C CA . MET A 1 261 ? -5.566 -6.539 -7.684 1 98.25 261 MET A CA 1
ATOM 2100 C C . MET A 1 261 ? -5.441 -5.629 -6.465 1 98.25 261 MET A C 1
ATOM 2102 O O . MET A 1 261 ? -6.418 -4.992 -6.059 1 98.25 261 MET A O 1
ATOM 2106 N N . THR A 1 262 ? -4.242 -5.512 -5.867 1 97.88 262 THR A N 1
ATOM 2107 C CA . THR A 1 262 ? -4.086 -4.75 -4.633 1 97.88 262 THR A CA 1
ATOM 2108 C C . THR A 1 262 ? -3.754 -3.293 -4.938 1 97.88 262 THR A C 1
ATOM 2110 O O . THR A 1 262 ? -4.07 -2.4 -4.148 1 97.88 262 THR A O 1
ATOM 2113 N N . GLU A 1 263 ? -3.191 -3.029 -6.125 1 97.31 263 GLU A N 1
ATOM 2114 C CA . GLU A 1 263 ? -2.797 -1.667 -6.465 1 97.31 263 GLU A CA 1
ATOM 2115 C C . GLU A 1 263 ? -3.885 -0.965 -7.273 1 97.31 263 GLU A C 1
ATOM 2117 O O . GLU A 1 263 ? -3.787 0.233 -7.547 1 97.31 263 GLU A O 1
ATOM 2122 N N . CYS A 1 264 ? -4.906 -1.708 -7.625 1 97.38 264 CYS A N 1
ATOM 2123 C CA . CYS A 1 264 ? -6.082 -1.133 -8.266 1 97.38 264 CYS A CA 1
ATOM 2124 C C . CYS A 1 264 ? -7.328 -1.354 -7.418 1 97.38 264 CYS A C 1
ATOM 2126 O O . CYS A 1 264 ? -7.965 -2.406 -7.508 1 97.38 264 CYS A O 1
ATOM 2128 N N . LYS A 1 265 ? -7.777 -0.324 -6.777 1 98.06 265 LYS A N 1
ATOM 2129 C CA . LYS A 1 265 ? -8.883 -0.425 -5.828 1 98.06 265 LYS A CA 1
ATOM 2130 C C . LYS A 1 265 ? -10.203 -0.708 -6.547 1 98.06 265 LYS A C 1
ATOM 2132 O O . LYS A 1 265 ? -11.125 -1.278 -5.961 1 98.06 265 LYS A O 1
ATOM 2137 N N . ARG A 1 266 ? -10.242 -0.367 -7.816 1 97.44 266 ARG A N 1
ATOM 2138 C CA . ARG A 1 266 ? -11.406 -0.727 -8.609 1 97.44 266 ARG A CA 1
ATOM 2139 C C . ARG A 1 266 ? -11.656 -2.23 -8.578 1 97.44 266 ARG A C 1
ATOM 2141 O O . ARG A 1 266 ? -12.797 -2.68 -8.688 1 97.44 266 ARG A O 1
ATOM 2148 N N . HIS A 1 267 ? -10.609 -3 -8.328 1 98.19 267 HIS A N 1
ATOM 2149 C CA . HIS A 1 267 ? -10.68 -4.457 -8.352 1 98.19 267 HIS A CA 1
ATOM 2150 C C . HIS A 1 267 ? -10.719 -5.027 -6.938 1 98.19 267 HIS A C 1
ATOM 2152 O O . HIS A 1 267 ? -10.391 -6.199 -6.727 1 98.19 267 HIS A O 1
ATOM 2158 N N . TYR A 1 268 ? -11.203 -4.227 -5.988 1 98.69 268 TYR A N 1
ATOM 2159 C CA . TYR A 1 268 ? -11.203 -4.625 -4.586 1 98.69 268 TYR A CA 1
ATOM 2160 C C . TYR A 1 268 ? -11.984 -5.914 -4.383 1 98.69 268 TYR A C 1
ATOM 2162 O O . TYR A 1 268 ? -11.531 -6.824 -3.689 1 98.69 268 TYR A O 1
ATOM 2170 N N . LEU A 1 269 ? -13.141 -6.086 -5.016 1 98.88 269 LEU A N 1
ATOM 2171 C CA . LEU A 1 269 ? -13.984 -7.27 -4.863 1 98.88 269 LEU A CA 1
ATOM 2172 C C . LEU A 1 269 ? -13.328 -8.484 -5.504 1 98.88 269 LEU A C 1
ATOM 2174 O O . LEU A 1 269 ? -13.359 -9.586 -4.941 1 98.88 269 LEU A O 1
ATOM 2178 N N . ARG A 1 270 ? -12.75 -8.273 -6.672 1 98.75 270 ARG A N 1
ATOM 2179 C CA . ARG A 1 270 ? -12.016 -9.344 -7.344 1 98.75 270 ARG A CA 1
ATOM 2180 C C . ARG A 1 270 ? -10.852 -9.836 -6.488 1 98.75 270 ARG A C 1
ATOM 2182 O O . ARG A 1 270 ? -10.617 -11.039 -6.391 1 98.75 270 ARG A O 1
ATOM 2189 N N . TYR A 1 271 ? -10.148 -8.938 -5.848 1 98.81 271 TYR A N 1
ATOM 2190 C CA . TYR A 1 271 ? -9.078 -9.312 -4.93 1 98.81 271 TYR A CA 1
ATOM 2191 C C . TYR A 1 271 ? -9.617 -10.164 -3.785 1 98.81 271 TYR A C 1
ATOM 2193 O O . TYR A 1 271 ? -9.023 -11.188 -3.438 1 98.81 271 TYR A O 1
ATOM 2201 N N . ALA A 1 272 ? -10.719 -9.711 -3.195 1 98.88 272 ALA A N 1
ATOM 2202 C CA . ALA A 1 272 ? -11.32 -10.438 -2.076 1 98.88 272 ALA A CA 1
ATOM 2203 C C . ALA A 1 272 ? -11.68 -11.867 -2.473 1 98.88 272 ALA A C 1
ATOM 2205 O O . ALA A 1 272 ? -11.477 -12.805 -1.696 1 98.88 272 ALA A O 1
ATOM 2206 N N . GLY A 1 273 ? -12.188 -11.984 -3.662 1 98.94 273 GLY A N 1
ATOM 2207 C CA . GLY A 1 273 ? -12.484 -13.32 -4.16 1 98.94 273 GLY A CA 1
ATOM 2208 C C . GLY A 1 273 ? -11.258 -14.195 -4.309 1 98.94 273 GLY A C 1
ATOM 2209 O O . GLY A 1 273 ? -11.25 -15.352 -3.889 1 98.94 273 GLY A O 1
ATOM 2210 N N . GLY A 1 274 ? -10.242 -13.609 -4.895 1 98.88 274 GLY A N 1
ATOM 2211 C CA . GLY A 1 274 ? -9 -14.344 -5.066 1 98.88 274 GLY A CA 1
ATOM 2212 C C . GLY A 1 274 ? -8.367 -14.758 -3.75 1 98.88 274 GLY A C 1
ATOM 2213 O O . GLY A 1 274 ? -7.918 -15.898 -3.604 1 98.88 274 GLY A O 1
ATOM 2214 N N . LEU A 1 275 ? -8.32 -13.82 -2.805 1 98.75 275 LEU A N 1
ATOM 2215 C CA . LEU A 1 275 ? -7.754 -14.133 -1.498 1 98.75 275 LEU A CA 1
ATOM 2216 C C . LEU A 1 275 ? -8.586 -15.188 -0.779 1 98.75 275 LEU A C 1
ATOM 2218 O O . LEU A 1 275 ? -8.047 -16.016 -0.053 1 98.75 275 LEU A O 1
ATOM 2222 N N . THR A 1 276 ? -9.914 -15.164 -0.963 1 98.88 276 THR A N 1
ATOM 2223 C CA . THR A 1 276 ? -10.766 -16.203 -0.393 1 98.88 276 THR A CA 1
ATOM 2224 C C . THR A 1 276 ? -10.383 -17.578 -0.926 1 98.88 276 THR A C 1
ATOM 2226 O O . THR A 1 276 ? -10.203 -18.516 -0.152 1 98.88 276 THR A O 1
ATOM 2229 N N . TYR A 1 277 ? -10.203 -17.672 -2.234 1 98.75 277 TYR A N 1
ATOM 2230 C CA . TYR A 1 277 ? -9.758 -18.938 -2.801 1 98.75 277 TYR A CA 1
ATOM 2231 C C . TYR A 1 277 ? -8.445 -19.391 -2.168 1 98.75 277 TYR A C 1
ATOM 2233 O O . TYR A 1 277 ? -8.312 -20.547 -1.762 1 98.75 277 TYR A O 1
ATOM 2241 N N . PHE A 1 278 ? -7.504 -18.438 -2.127 1 97.88 278 PHE A N 1
ATOM 2242 C CA . PHE A 1 278 ? -6.16 -18.75 -1.649 1 97.88 278 PHE A CA 1
ATOM 2243 C C . PHE A 1 278 ? -6.203 -19.312 -0.233 1 97.88 278 PHE A C 1
ATOM 2245 O O . PHE A 1 278 ? -5.535 -20.297 0.068 1 97.88 278 PHE A O 1
ATOM 2252 N N . GLU A 1 279 ? -7 -18.734 0.627 1 98.25 279 GLU A N 1
ATOM 2253 C CA . GLU A 1 279 ? -7.055 -19.125 2.031 1 98.25 279 GLU A CA 1
ATOM 2254 C C . GLU A 1 279 ? -7.844 -20.422 2.211 1 98.25 279 GLU A C 1
ATOM 2256 O O . GLU A 1 279 ? -7.547 -21.219 3.104 1 98.25 279 GLU A O 1
ATOM 2261 N N . VAL A 1 280 ? -8.82 -20.609 1.354 1 98.12 280 VAL A N 1
ATOM 2262 C CA . VAL A 1 280 ? -9.648 -21.812 1.443 1 98.12 280 VAL A CA 1
ATOM 2263 C C . VAL A 1 280 ? -8.875 -23.016 0.926 1 98.12 280 VAL A C 1
ATOM 2265 O O . VAL A 1 280 ? -8.844 -24.062 1.569 1 98.12 280 VAL A O 1
ATOM 2268 N N . ALA A 1 281 ? -8.219 -22.859 -0.187 1 97.62 281 ALA A N 1
ATOM 2269 C CA . ALA A 1 281 ? -7.594 -23.969 -0.894 1 97.62 281 ALA A CA 1
ATOM 2270 C C . ALA A 1 281 ? -6.199 -24.266 -0.341 1 97.62 281 ALA A C 1
ATOM 2272 O O . ALA A 1 281 ? -5.668 -25.359 -0.53 1 97.62 281 ALA A O 1
ATOM 2273 N N . GLY A 1 282 ? -5.562 -23.312 0.354 1 96.31 282 GLY A N 1
ATOM 2274 C CA . GLY A 1 282 ? -4.176 -23.375 0.788 1 96.31 282 GLY A CA 1
ATOM 2275 C C . GLY A 1 282 ? -3.855 -24.625 1.588 1 96.31 282 GLY A C 1
ATOM 2276 O O . GLY A 1 282 ? -2.949 -25.375 1.233 1 96.31 282 GLY A O 1
ATOM 2277 N N . PRO A 1 283 ? -4.605 -24.953 2.607 1 96.62 283 PRO A N 1
ATOM 2278 C CA . PRO A 1 283 ? -4.305 -26.094 3.479 1 96.62 283 PRO A CA 1
ATOM 2279 C C . PRO A 1 283 ? -4.203 -27.422 2.711 1 96.62 283 PRO A C 1
ATOM 2281 O O . PRO A 1 283 ? -3.277 -28.203 2.941 1 96.62 283 PRO A O 1
ATOM 2284 N N . ALA A 1 284 ? -5.078 -27.641 1.811 1 96.38 284 ALA A N 1
ATOM 2285 C CA . ALA A 1 284 ? -5.047 -28.875 1.032 1 96.38 284 ALA A CA 1
ATOM 2286 C C . ALA A 1 284 ? -3.762 -28.969 0.214 1 96.38 284 ALA A C 1
ATOM 2288 O O . ALA A 1 284 ? -3.16 -30.047 0.119 1 96.38 284 ALA A O 1
ATOM 2289 N N . ALA A 1 285 ? -3.385 -27.891 -0.385 1 96.06 285 ALA A N 1
ATOM 2290 C CA . ALA A 1 285 ? -2.156 -27.875 -1.176 1 96.06 285 ALA A CA 1
ATOM 2291 C C . ALA A 1 285 ? -0.934 -28.109 -0.296 1 96.06 285 ALA A C 1
ATOM 2293 O O . ALA A 1 285 ? -0.042 -28.891 -0.659 1 96.06 285 ALA A O 1
ATOM 2294 N N . TYR A 1 286 ? -0.839 -27.484 0.869 1 97.56 286 TYR A N 1
ATOM 2295 C CA . TYR A 1 286 ? 0.319 -27.578 1.75 1 97.56 286 TYR A CA 1
ATOM 2296 C C . TYR A 1 286 ? 0.425 -28.969 2.373 1 97.56 286 TYR A C 1
ATOM 2298 O O . TYR A 1 286 ? 1.522 -29.422 2.697 1 97.56 286 TYR A O 1
ATOM 2306 N N . ARG A 1 287 ? -0.703 -29.688 2.494 1 97.62 287 ARG A N 1
ATOM 2307 C CA . ARG A 1 287 ? -0.669 -31.062 2.971 1 97.62 287 ARG A CA 1
ATOM 2308 C C . ARG A 1 287 ? 0.12 -31.953 2.018 1 97.62 287 ARG A C 1
ATOM 2310 O O . ARG A 1 287 ? 0.804 -32.875 2.449 1 97.62 287 ARG A O 1
ATOM 2317 N N . ASN A 1 288 ? 0.017 -31.641 0.724 1 97.94 288 ASN A N 1
ATOM 2318 C CA . ASN A 1 288 ? 0.816 -32.406 -0.233 1 97.94 288 ASN A CA 1
ATOM 2319 C C . ASN A 1 288 ? 2.311 -32.188 0.003 1 97.94 288 ASN A C 1
ATOM 2321 O O . ASN A 1 288 ? 3.082 -33.156 -0.028 1 97.94 288 ASN A O 1
ATOM 2325 N N . TYR A 1 289 ? 2.723 -31 0.268 1 98.31 289 TYR A N 1
ATOM 2326 C CA . TYR A 1 289 ? 4.129 -30.688 0.504 1 98.31 289 TYR A CA 1
ATOM 2327 C C . TYR A 1 289 ? 4.605 -31.281 1.822 1 98.31 289 TYR A C 1
ATOM 2329 O O . TYR A 1 289 ? 5.723 -31.797 1.909 1 98.31 289 TYR A O 1
ATOM 2337 N N . LEU A 1 290 ? 3.729 -31.219 2.842 1 98.44 290 LEU A N 1
ATOM 2338 C CA . LEU A 1 290 ? 4.055 -31.781 4.145 1 98.44 290 LEU A CA 1
ATOM 2339 C C . LEU A 1 290 ? 4.238 -33.281 4.051 1 98.44 290 LEU A C 1
ATOM 2341 O O . LEU A 1 290 ? 5.207 -33.844 4.578 1 98.44 290 LEU A O 1
ATOM 2345 N N . THR A 1 291 ? 3.342 -33.938 3.352 1 98.44 291 THR A N 1
ATOM 2346 C CA . THR A 1 291 ? 3.416 -35.375 3.16 1 98.44 291 THR A CA 1
ATOM 2347 C C . THR A 1 291 ? 4.699 -35.781 2.434 1 98.44 291 THR A C 1
ATOM 2349 O O . THR A 1 291 ? 5.348 -36.75 2.787 1 98.44 291 THR A O 1
ATOM 2352 N N . ALA A 1 292 ? 5.027 -35.031 1.449 1 98.56 292 ALA A N 1
ATOM 2353 C CA . ALA A 1 292 ? 6.266 -35.25 0.718 1 98.56 292 ALA A CA 1
ATOM 2354 C C . ALA A 1 292 ? 7.477 -35.156 1.639 1 98.56 292 ALA A C 1
ATOM 2356 O O . ALA A 1 292 ? 8.375 -36 1.603 1 98.56 292 ALA A O 1
ATOM 2357 N N . ALA A 1 293 ? 7.531 -34.156 2.418 1 98.69 293 ALA A N 1
ATOM 2358 C CA . ALA A 1 293 ? 8.641 -33.938 3.338 1 98.69 293 ALA A CA 1
ATOM 2359 C C . ALA A 1 293 ? 8.766 -35.094 4.332 1 98.69 293 ALA A C 1
ATOM 2361 O O . ALA A 1 293 ? 9.875 -35.562 4.609 1 98.69 293 ALA A O 1
ATOM 2362 N N . GLN A 1 294 ? 7.625 -35.531 4.836 1 98.62 294 GLN A N 1
ATOM 2363 C CA . GLN A 1 294 ? 7.59 -36.625 5.773 1 98.62 294 GLN A CA 1
ATOM 2364 C C . GLN A 1 294 ? 8.07 -37.938 5.109 1 98.62 294 GLN A C 1
ATOM 2366 O O . GLN A 1 294 ? 8.883 -38.656 5.68 1 98.62 294 GLN A O 1
ATOM 2371 N N . ARG A 1 295 ? 7.586 -38.156 3.914 1 98.56 295 ARG A N 1
ATOM 2372 C CA . ARG A 1 295 ? 8.008 -39.344 3.164 1 98.56 295 ARG A CA 1
ATOM 2373 C C . ARG A 1 295 ? 9.516 -39.344 2.947 1 98.56 295 ARG A C 1
ATOM 2375 O O . ARG A 1 295 ? 10.148 -40.406 2.99 1 98.56 295 ARG A O 1
ATOM 2382 N N . LEU A 1 296 ? 10.094 -38.156 2.77 1 98.31 296 LEU A N 1
ATOM 2383 C CA . LEU A 1 296 ? 11.516 -38.031 2.49 1 98.31 296 LEU A CA 1
ATOM 2384 C C . LEU A 1 296 ? 12.328 -38.062 3.779 1 98.31 296 LEU A C 1
ATOM 2386 O O . LEU A 1 296 ? 13.562 -38 3.742 1 98.31 296 LEU A O 1
ATOM 2390 N N . GLY A 1 297 ? 11.656 -38.062 4.93 1 98.31 297 GLY A N 1
ATOM 2391 C CA . GLY A 1 297 ? 12.336 -38.125 6.211 1 98.31 297 GLY A CA 1
ATOM 2392 C C . GLY A 1 297 ? 13.016 -36.812 6.586 1 98.31 297 GLY A C 1
ATOM 2393 O O . GLY A 1 297 ? 14.055 -36.812 7.246 1 98.31 297 GLY A O 1
ATOM 2394 N N . LEU A 1 298 ? 12.492 -35.719 6.176 1 98.19 298 LEU A N 1
ATOM 2395 C CA . LEU A 1 298 ? 13.094 -34.406 6.457 1 98.19 298 LEU A CA 1
ATOM 2396 C C . LEU A 1 298 ? 12.805 -33.969 7.891 1 98.19 298 LEU A C 1
ATOM 2398 O O . LEU A 1 298 ? 11.906 -34.5 8.539 1 98.19 298 LEU A O 1
ATOM 2402 N N . SER A 1 299 ? 13.594 -33 8.398 1 97.44 299 SER A N 1
ATOM 2403 C CA . SER A 1 299 ? 13.422 -32.5 9.758 1 97.44 299 SER A CA 1
ATOM 2404 C C . SER A 1 299 ? 12.141 -31.672 9.875 1 97.44 299 SER A C 1
ATOM 2406 O O . SER A 1 299 ? 11.602 -31.203 8.867 1 97.44 299 SER A O 1
ATOM 2408 N N . ASP A 1 300 ? 11.695 -31.422 11.07 1 97.12 300 ASP A N 1
ATOM 2409 C CA . ASP A 1 300 ? 10.539 -30.578 11.328 1 97.12 300 ASP A CA 1
ATOM 2410 C C . ASP A 1 300 ? 10.773 -29.156 10.82 1 97.12 300 ASP A C 1
ATOM 2412 O O . ASP A 1 300 ? 9.859 -28.516 10.297 1 97.12 300 ASP A O 1
ATOM 2416 N N . ALA A 1 301 ? 12 -28.719 10.945 1 96.69 301 ALA A N 1
ATOM 2417 C CA . ALA A 1 301 ? 12.359 -27.359 10.516 1 96.69 301 ALA A CA 1
ATOM 2418 C C . ALA A 1 301 ? 12.258 -27.234 8.992 1 96.69 301 ALA A C 1
ATOM 2420 O O . ALA A 1 301 ? 11.961 -26.156 8.477 1 96.69 301 ALA A O 1
ATOM 2421 N N . ALA A 1 302 ? 12.406 -28.312 8.312 1 97.31 302 ALA A N 1
ATOM 2422 C CA . ALA A 1 302 ? 12.398 -28.312 6.852 1 97.31 302 ALA A CA 1
ATOM 2423 C C . ALA A 1 302 ? 10.969 -28.312 6.316 1 97.31 302 ALA A C 1
ATOM 2425 O O . ALA A 1 302 ? 10.75 -28.219 5.105 1 97.31 302 ALA A O 1
ATOM 2426 N N . MET A 1 303 ? 9.969 -28.375 7.172 1 97.62 303 MET A N 1
ATOM 2427 C CA . MET A 1 303 ? 8.586 -28.422 6.719 1 97.62 303 MET A CA 1
ATOM 2428 C C . MET A 1 303 ? 7.695 -27.562 7.602 1 97.62 303 MET A C 1
ATOM 2430 O O . MET A 1 303 ? 6.469 -27.656 7.531 1 97.62 303 MET A O 1
ATOM 2434 N N . GLY A 1 304 ? 8.25 -26.781 8.461 1 97.94 304 GLY A N 1
ATOM 2435 C CA . GLY A 1 304 ? 7.512 -26 9.445 1 97.94 304 GLY A CA 1
ATOM 2436 C C . GLY A 1 304 ? 6.551 -25.016 8.828 1 97.94 304 GLY A C 1
ATOM 2437 O O . GLY A 1 304 ? 5.477 -24.75 9.375 1 97.94 304 GLY A O 1
ATOM 2438 N N . TYR A 1 305 ? 6.91 -24.391 7.746 1 98.25 305 TYR A N 1
ATOM 2439 C CA . TYR A 1 305 ? 6.074 -23.438 7.031 1 98.25 305 TYR A CA 1
ATOM 2440 C C . TYR A 1 305 ? 4.762 -24.078 6.594 1 98.25 305 TYR A C 1
ATOM 2442 O O . TYR A 1 305 ? 3.695 -23.469 6.707 1 98.25 305 TYR A O 1
ATOM 2450 N N . TRP A 1 306 ? 4.82 -25.328 6.055 1 98.25 306 TRP A N 1
ATOM 2451 C CA . TRP A 1 306 ? 3.617 -26.016 5.598 1 98.25 306 TRP A CA 1
ATOM 2452 C C . TRP A 1 306 ? 2.688 -26.328 6.766 1 98.25 306 TRP A C 1
ATOM 2454 O O . TRP A 1 306 ? 1.486 -26.047 6.699 1 98.25 306 TRP A O 1
ATOM 2464 N N . GLU A 1 307 ? 3.26 -26.812 7.84 1 97.25 307 GLU A N 1
ATOM 2465 C CA . GLU A 1 307 ? 2.479 -27.156 9.023 1 97.25 307 GLU A CA 1
ATOM 2466 C C . GLU A 1 307 ? 1.761 -25.938 9.586 1 97.25 307 GLU A C 1
ATOM 2468 O O . GLU A 1 307 ? 0.589 -26.016 9.961 1 97.25 307 GLU A O 1
ATOM 2473 N N . LEU A 1 308 ? 2.514 -24.891 9.656 1 97.12 308 LEU A N 1
ATOM 2474 C CA . LEU A 1 308 ? 1.965 -23.641 10.156 1 97.12 308 LEU A CA 1
ATOM 2475 C C . LEU A 1 308 ? 0.754 -23.203 9.336 1 97.12 308 LEU A C 1
ATOM 2477 O O . LEU A 1 308 ? -0.29 -22.859 9.898 1 97.12 308 LEU A O 1
ATOM 2481 N N . HIS A 1 309 ? 0.851 -23.234 8.039 1 97.25 309 HIS A N 1
ATOM 2482 C CA . HIS A 1 309 ? -0.211 -22.766 7.152 1 97.25 309 HIS A CA 1
ATOM 2483 C C . HIS A 1 309 ? -1.407 -23.719 7.176 1 97.25 309 HIS A C 1
ATOM 2485 O O . HIS A 1 309 ? -2.553 -23.281 7.062 1 97.25 309 HIS A O 1
ATOM 2491 N N . ILE A 1 310 ? -1.171 -25.016 7.281 1 96.62 310 ILE A N 1
ATOM 2492 C CA . ILE A 1 310 ? -2.275 -25.969 7.391 1 96.62 310 ILE A CA 1
ATOM 2493 C C . ILE A 1 310 ? -3.123 -25.625 8.617 1 96.62 310 ILE A C 1
ATOM 2495 O O . ILE A 1 310 ? -4.355 -25.641 8.555 1 96.62 310 ILE A O 1
ATOM 2499 N N . ARG A 1 311 ? -2.531 -25.234 9.664 1 92.75 311 ARG A N 1
ATOM 2500 C CA . ARG A 1 311 ? -3.223 -24.938 10.914 1 92.75 311 ARG A CA 1
ATOM 2501 C C . ARG A 1 311 ? -3.922 -23.594 10.844 1 92.75 311 ARG A C 1
ATOM 2503 O O . ARG A 1 311 ? -5.105 -23.484 11.172 1 92.75 311 ARG A O 1
ATOM 2510 N N . GLU A 1 312 ? -3.279 -22.578 10.406 1 92.81 312 GLU A N 1
ATOM 2511 C CA . GLU A 1 312 ? -3.77 -21.219 10.484 1 92.81 312 GLU A CA 1
ATOM 2512 C C . GLU A 1 312 ? -4.762 -20.922 9.367 1 92.81 312 GLU A C 1
ATOM 2514 O O . GLU A 1 312 ? -5.727 -20.172 9.562 1 92.81 312 GLU A O 1
ATOM 2519 N N . ASP A 1 313 ? -4.52 -21.484 8.188 1 93.19 313 ASP A N 1
ATOM 2520 C CA . ASP A 1 313 ? -5.289 -21.078 7.02 1 93.19 313 ASP A CA 1
ATOM 2521 C C . ASP A 1 313 ? -6.695 -21.672 7.051 1 93.19 313 ASP A C 1
ATOM 2523 O O . ASP A 1 313 ? -7.59 -21.203 6.34 1 93.19 313 ASP A O 1
ATOM 2527 N N . GLU A 1 314 ? -6.906 -22.719 7.82 1 91.19 314 GLU A N 1
ATOM 2528 C CA . GLU A 1 314 ? -8.281 -23.188 7.996 1 91.19 314 GLU A CA 1
ATOM 2529 C C . GLU A 1 314 ? -9.172 -22.078 8.555 1 91.19 314 GLU A C 1
ATOM 2531 O O . GLU A 1 314 ? -10.289 -21.875 8.062 1 91.19 314 GLU A O 1
ATOM 2536 N N . ARG A 1 315 ? -8.68 -21.438 9.516 1 95.06 315 ARG A N 1
ATOM 2537 C CA . ARG A 1 315 ? -9.398 -20.297 10.094 1 95.06 315 ARG A CA 1
ATOM 2538 C C . ARG A 1 315 ? -9.477 -19.141 9.102 1 95.06 315 ARG A C 1
ATOM 2540 O O . ARG A 1 315 ? -10.523 -18.516 8.953 1 95.06 315 ARG A O 1
ATOM 2547 N N . HIS A 1 316 ? -8.391 -18.875 8.391 1 97.5 316 HIS A N 1
ATOM 2548 C CA . HIS A 1 316 ? -8.352 -17.781 7.422 1 97.5 316 HIS A CA 1
ATOM 2549 C C . HIS A 1 316 ? -9.406 -17.969 6.336 1 97.5 316 HIS A C 1
ATOM 2551 O O . HIS A 1 316 ? -10.055 -17 5.922 1 97.5 316 HIS A O 1
ATOM 2557 N N . GLY A 1 317 ? -9.5 -19.219 5.863 1 97.94 317 GLY A N 1
ATOM 2558 C CA . GLY A 1 317 ? -10.5 -19.5 4.844 1 97.94 317 GLY A CA 1
ATOM 2559 C C . GLY A 1 317 ? -11.914 -19.188 5.297 1 97.94 317 GLY A C 1
ATOM 2560 O O . GLY A 1 317 ? -12.695 -18.578 4.547 1 97.94 317 GLY A O 1
ATOM 2561 N N . ARG A 1 318 ? -12.219 -19.547 6.566 1 97.81 318 ARG A N 1
ATOM 2562 C CA . ARG A 1 318 ? -13.531 -19.266 7.133 1 97.81 318 ARG A CA 1
ATOM 2563 C C . ARG A 1 318 ? -13.734 -17.75 7.289 1 97.81 318 ARG A C 1
ATOM 2565 O O . ARG A 1 318 ? -14.797 -17.234 6.945 1 97.81 318 ARG A O 1
ATOM 2572 N N . TRP A 1 319 ? -12.727 -17.078 7.824 1 98.44 319 TRP A N 1
ATOM 2573 C CA . TRP A 1 319 ? -12.797 -15.617 7.961 1 98.44 319 TRP A CA 1
ATOM 2574 C C . TRP A 1 319 ? -13.07 -14.961 6.609 1 98.44 319 TRP A C 1
ATOM 2576 O O . TRP A 1 319 ? -13.938 -14.094 6.5 1 98.44 319 TRP A O 1
ATOM 2586 N N . MET A 1 320 ? -12.336 -15.414 5.609 1 98.75 320 MET A N 1
ATOM 2587 C CA . MET A 1 320 ? -12.43 -14.781 4.297 1 98.75 320 MET A CA 1
ATOM 2588 C C . MET A 1 320 ? -13.812 -14.992 3.689 1 98.75 320 MET A C 1
ATOM 2590 O O . MET A 1 320 ? -14.375 -14.078 3.084 1 98.75 320 MET A O 1
ATOM 2594 N N . LEU A 1 321 ? -14.359 -16.172 3.803 1 98.81 321 LEU A N 1
ATOM 2595 C CA . LEU A 1 321 ? -15.68 -16.422 3.244 1 98.81 321 LEU A CA 1
ATOM 2596 C C . LEU A 1 321 ? -16.766 -15.703 4.043 1 98.81 321 LEU A C 1
ATOM 2598 O O . LEU A 1 321 ? -17.5 -14.891 3.492 1 98.81 321 LEU A O 1
ATOM 2602 N N . ASP A 1 322 ? -16.766 -15.852 5.375 1 98.81 322 ASP A N 1
ATOM 2603 C CA . ASP A 1 322 ? -17.875 -15.461 6.227 1 98.81 322 ASP A CA 1
ATOM 2604 C C . ASP A 1 322 ? -17.812 -13.969 6.566 1 98.81 322 ASP A C 1
ATOM 2606 O O . ASP A 1 322 ? -18.844 -13.312 6.707 1 98.81 322 ASP A O 1
ATOM 2610 N N . ASP A 1 323 ? -16.625 -13.469 6.676 1 98.81 323 ASP A N 1
ATOM 2611 C CA . ASP A 1 323 ? -16.484 -12.133 7.25 1 98.81 323 ASP A CA 1
ATOM 2612 C C . ASP A 1 323 ? -15.984 -11.133 6.211 1 98.81 323 ASP A C 1
ATOM 2614 O O . ASP A 1 323 ? -15.93 -9.93 6.473 1 98.81 323 ASP A O 1
ATOM 2618 N N . VAL A 1 324 ? -15.625 -11.625 5.012 1 98.88 324 VAL A N 1
ATOM 2619 C CA . VAL A 1 324 ? -15.141 -10.695 3.996 1 98.88 324 VAL A CA 1
ATOM 2620 C C . VAL A 1 324 ? -15.969 -10.836 2.723 1 98.88 324 VAL A C 1
ATOM 2622 O O . VAL A 1 324 ? -16.719 -9.93 2.359 1 98.88 324 VAL A O 1
ATOM 2625 N N . ALA A 1 325 ? -15.977 -12 2.117 1 98.94 325 ALA A N 1
ATOM 2626 C CA . ALA A 1 325 ? -16.594 -12.18 0.809 1 98.94 325 ALA A CA 1
ATOM 2627 C C . ALA A 1 325 ? -18.109 -12 0.895 1 98.94 325 ALA A C 1
ATOM 2629 O O . ALA A 1 325 ? -18.703 -11.242 0.119 1 98.94 325 ALA A O 1
ATOM 2630 N N . LEU A 1 326 ? -18.766 -12.695 1.812 1 98.94 326 LEU A N 1
ATOM 2631 C CA . LEU A 1 326 ? -20.219 -12.641 1.899 1 98.94 326 LEU A CA 1
ATOM 2632 C C . LEU A 1 326 ? -20.688 -11.25 2.326 1 98.94 326 LEU A C 1
ATOM 2634 O O . LEU A 1 326 ? -21.578 -10.672 1.706 1 98.94 326 LEU A O 1
ATOM 2638 N N . PRO A 1 327 ? -20.047 -10.648 3.33 1 98.88 327 PRO A N 1
ATOM 2639 C CA . PRO A 1 327 ? -20.422 -9.273 3.664 1 98.88 327 PRO A CA 1
ATOM 2640 C C . PRO A 1 327 ? -20.203 -8.297 2.506 1 98.88 327 PRO A C 1
ATOM 2642 O O . PRO A 1 327 ? -21.016 -7.398 2.287 1 98.88 327 PRO A O 1
ATOM 2645 N N . LEU A 1 328 ? -19.141 -8.445 1.732 1 98.94 328 LEU A N 1
ATOM 2646 C CA . LEU A 1 328 ? -18.891 -7.582 0.584 1 98.94 328 LEU A CA 1
ATOM 2647 C C . LEU A 1 328 ? -19.969 -7.754 -0.474 1 98.94 328 LEU A C 1
ATOM 2649 O O . LEU A 1 328 ? -20.359 -6.785 -1.128 1 98.94 328 LEU A O 1
ATOM 2653 N N . ALA A 1 329 ? -20.406 -8.961 -0.645 1 98.88 329 ALA A N 1
ATOM 2654 C CA . ALA A 1 329 ? -21.484 -9.203 -1.588 1 98.88 329 ALA A CA 1
ATOM 2655 C C . ALA A 1 329 ? -22.75 -8.438 -1.188 1 98.88 329 ALA A C 1
ATOM 2657 O O . ALA A 1 329 ? -23.484 -7.938 -2.047 1 98.88 329 ALA A O 1
ATOM 2658 N N . ASP A 1 330 ? -23 -8.352 0.136 1 98.69 330 ASP A N 1
ATOM 2659 C CA . ASP A 1 330 ? -24.141 -7.586 0.637 1 98.69 330 ASP A CA 1
ATOM 2660 C C . ASP A 1 330 ? -23.938 -6.086 0.419 1 98.69 330 ASP A C 1
ATOM 2662 O O . ASP A 1 330 ? -24.875 -5.371 0.075 1 98.69 330 ASP A O 1
ATOM 2666 N N . MET A 1 331 ? -22.734 -5.656 0.582 1 98.5 331 MET A N 1
ATOM 2667 C CA . MET A 1 331 ? -22.422 -4.234 0.474 1 98.5 331 MET A CA 1
ATOM 2668 C C . MET A 1 331 ? -22.5 -3.77 -0.976 1 98.5 331 MET A C 1
ATOM 2670 O O . MET A 1 331 ? -22.844 -2.617 -1.244 1 98.5 331 MET A O 1
ATOM 2674 N N . TYR A 1 332 ? -22.094 -4.699 -1.915 1 98.62 332 TYR A N 1
ATOM 2675 C CA . TYR A 1 332 ? -22.031 -4.344 -3.328 1 98.62 332 TYR A CA 1
ATOM 2676 C C . TYR A 1 332 ? -22.875 -5.297 -4.172 1 98.62 332 TYR A C 1
ATOM 2678 O O . TYR A 1 332 ? -22.344 -5.988 -5.047 1 98.62 332 TYR A O 1
ATOM 2686 N N . PRO A 1 333 ? -24.141 -5.281 -4.023 1 97.75 333 PRO A N 1
ATOM 2687 C CA . PRO A 1 333 ? -24.984 -6.281 -4.676 1 97.75 333 PRO A CA 1
ATOM 2688 C C . PRO A 1 333 ? -24.891 -6.242 -6.199 1 97.75 333 PRO A C 1
ATOM 2690 O O . PRO A 1 333 ? -24.922 -7.285 -6.852 1 97.75 333 PRO A O 1
ATOM 2693 N N . ASN A 1 334 ? -24.703 -5.047 -6.801 1 97.06 334 ASN A N 1
ATOM 2694 C CA . ASN A 1 334 ? -24.672 -4.922 -8.25 1 97.06 334 ASN A CA 1
ATOM 2695 C C . ASN A 1 334 ? -23.312 -5.34 -8.82 1 97.06 334 ASN A C 1
ATOM 2697 O O . ASN A 1 334 ? -23.172 -5.551 -10.031 1 97.06 334 ASN A O 1
ATOM 2701 N N . HIS A 1 335 ? -22.297 -5.473 -7.969 1 98.31 335 HIS A N 1
ATOM 2702 C CA . HIS A 1 335 ? -20.938 -5.824 -8.398 1 98.31 335 HIS A CA 1
ATOM 2703 C C . HIS A 1 335 ? -20.469 -7.117 -7.742 1 98.31 335 HIS A C 1
ATOM 2705 O O . HIS A 1 335 ? -19.328 -7.52 -7.902 1 98.31 335 HIS A O 1
ATOM 2711 N N . ALA A 1 336 ? -21.328 -7.797 -7.059 1 98.69 336 ALA A N 1
ATOM 2712 C CA . ALA A 1 336 ? -20.953 -8.93 -6.219 1 98.69 336 ALA A CA 1
ATOM 2713 C C . ALA A 1 336 ? -20.344 -10.055 -7.055 1 98.69 336 ALA A C 1
ATOM 2715 O O . ALA A 1 336 ? -19.484 -10.797 -6.574 1 98.69 336 ALA A O 1
ATOM 2716 N N . TRP A 1 337 ? -20.75 -10.164 -8.32 1 98.75 337 TRP A N 1
ATOM 2717 C CA . TRP A 1 337 ? -20.25 -11.195 -9.211 1 98.75 337 TRP A CA 1
ATOM 2718 C C . TRP A 1 337 ? -18.734 -11.078 -9.391 1 98.75 337 TRP A C 1
ATOM 2720 O O . TRP A 1 337 ? -18.062 -12.055 -9.719 1 98.75 337 TRP A O 1
ATOM 2730 N N . GLU A 1 338 ? -18.156 -9.922 -9.18 1 98.81 338 GLU A N 1
ATOM 2731 C CA . GLU A 1 338 ? -16.719 -9.711 -9.305 1 98.81 338 GLU A CA 1
ATOM 2732 C C . GLU A 1 338 ? -15.945 -10.492 -8.242 1 98.81 338 GLU A C 1
ATOM 2734 O O . GLU A 1 338 ? -14.773 -10.812 -8.43 1 98.81 338 GLU A O 1
ATOM 2739 N N . ILE A 1 339 ? -16.594 -10.812 -7.066 1 98.94 339 ILE A N 1
ATOM 2740 C CA . ILE A 1 339 ? -15.953 -11.641 -6.047 1 98.94 339 ILE A CA 1
ATOM 2741 C C . ILE A 1 339 ? -15.789 -13.062 -6.566 1 98.94 339 ILE A C 1
ATOM 2743 O O . ILE A 1 339 ? -14.727 -13.664 -6.41 1 98.94 339 ILE A O 1
ATOM 2747 N N . VAL A 1 340 ? -16.797 -13.547 -7.246 1 98.94 340 VAL A N 1
ATOM 2748 C CA . VAL A 1 340 ? -16.719 -14.883 -7.828 1 98.94 340 VAL A CA 1
ATOM 2749 C C . VAL A 1 340 ? -15.703 -14.898 -8.961 1 98.94 340 VAL A C 1
ATOM 2751 O O . VAL A 1 340 ? -14.953 -15.867 -9.117 1 98.94 340 VAL A O 1
ATOM 2754 N N . LEU A 1 341 ? -15.695 -13.828 -9.773 1 98.94 341 LEU A N 1
ATOM 2755 C CA . LEU A 1 341 ? -14.688 -13.703 -10.828 1 98.94 341 LEU A CA 1
ATOM 2756 C C . LEU A 1 341 ? -13.281 -13.82 -10.258 1 98.94 341 LEU A C 1
ATOM 2758 O O . LEU A 1 341 ? -12.453 -14.57 -10.781 1 98.94 341 LEU A O 1
ATOM 2762 N N . GLY A 1 342 ? -13.055 -13.086 -9.172 1 98.88 342 GLY A N 1
ATOM 2763 C CA . GLY A 1 342 ? -11.75 -13.148 -8.531 1 98.88 342 GLY A CA 1
ATOM 2764 C C . GLY A 1 342 ? -11.406 -14.531 -8.016 1 98.88 342 GLY A C 1
ATOM 2765 O O . GLY A 1 342 ? -10.273 -15 -8.172 1 98.88 342 GLY A O 1
ATOM 2766 N N . TYR A 1 343 ? -12.367 -15.195 -7.398 1 98.88 343 TYR A N 1
ATOM 2767 C CA . TYR A 1 343 ? -12.195 -16.547 -6.891 1 98.88 343 TYR A CA 1
ATOM 2768 C C . TYR A 1 343 ? -11.805 -17.5 -8.016 1 98.88 343 TYR A C 1
ATOM 2770 O O . TYR A 1 343 ? -10.781 -18.188 -7.922 1 98.88 343 TYR A O 1
ATOM 2778 N N . ASP A 1 344 ? -12.547 -17.438 -9.078 1 98.81 344 ASP A N 1
ATOM 2779 C CA . ASP A 1 344 ? -12.336 -18.359 -10.195 1 98.81 344 ASP A CA 1
ATOM 2780 C C . ASP A 1 344 ? -11.016 -18.047 -10.914 1 98.81 344 ASP A C 1
ATOM 2782 O O . ASP A 1 344 ? -10.281 -18.953 -11.297 1 98.81 344 ASP A O 1
ATOM 2786 N N . GLN A 1 345 ? -10.781 -16.812 -11.086 1 98.75 345 GLN A N 1
ATOM 2787 C CA . GLN A 1 345 ? -9.555 -16.422 -11.773 1 98.75 345 GLN A CA 1
ATOM 2788 C C . GLN A 1 345 ? -8.32 -16.891 -11 1 98.75 345 GLN A C 1
ATOM 2790 O O . GLN A 1 345 ? -7.379 -17.422 -11.586 1 98.75 345 GLN A O 1
ATOM 2795 N N . GLU A 1 346 ? -8.336 -16.656 -9.703 1 98.62 346 GLU A N 1
ATOM 2796 C CA . GLU A 1 346 ? -7.219 -17.109 -8.875 1 98.62 346 GLU A CA 1
ATOM 2797 C C . GLU A 1 346 ? -7.059 -18.625 -8.945 1 98.62 346 GLU A C 1
ATOM 2799 O O . GLU A 1 346 ? -5.934 -19.141 -9.023 1 98.62 346 GLU A O 1
ATOM 2804 N N . LYS A 1 347 ? -8.125 -19.312 -8.945 1 98.38 347 LYS A N 1
ATOM 2805 C CA . LYS A 1 347 ? -8.086 -20.766 -9.039 1 98.38 347 LYS A CA 1
ATOM 2806 C C . LYS A 1 347 ? -7.469 -21.219 -10.359 1 98.38 347 LYS A C 1
ATOM 2808 O O . LYS A 1 347 ? -6.559 -22.062 -10.375 1 98.38 347 LYS A O 1
ATOM 2813 N N . ILE A 1 348 ? -7.914 -20.641 -11.445 1 98.31 348 ILE A N 1
ATOM 2814 C CA . ILE A 1 348 ? -7.438 -21 -12.773 1 98.31 348 ILE A CA 1
ATOM 2815 C C . ILE A 1 348 ? -5.941 -20.719 -12.883 1 98.31 348 ILE A C 1
ATOM 2817 O O . ILE A 1 348 ? -5.172 -21.562 -13.352 1 98.31 348 ILE A O 1
ATOM 2821 N N . MET A 1 349 ? -5.57 -19.594 -12.438 1 98.44 349 MET A N 1
ATOM 2822 C CA . MET A 1 349 ? -4.164 -19.203 -12.508 1 98.44 349 MET A CA 1
ATOM 2823 C C . MET A 1 349 ? -3.307 -20.062 -11.594 1 98.44 349 MET A C 1
ATOM 2825 O O . MET A 1 349 ? -2.201 -20.469 -11.969 1 98.44 349 MET A O 1
ATOM 2829 N N . SER A 1 350 ? -3.781 -20.406 -10.406 1 97.88 350 SER A N 1
ATOM 2830 C CA . SER A 1 350 ? -3.061 -21.25 -9.461 1 97.88 350 SER A CA 1
ATOM 2831 C C . SER A 1 350 ? -2.885 -22.656 -10.008 1 97.88 350 SER A C 1
ATOM 2833 O O . SER A 1 350 ? -1.828 -23.266 -9.828 1 97.88 350 SER A O 1
ATOM 2835 N N . ASP A 1 351 ? -3.91 -23.156 -10.641 1 97.25 351 ASP A N 1
ATOM 2836 C CA . ASP A 1 351 ? -3.822 -24.484 -11.25 1 97.25 351 ASP A CA 1
ATOM 2837 C C . ASP A 1 351 ? -2.754 -24.516 -12.336 1 97.25 351 ASP A C 1
ATOM 2839 O O . ASP A 1 351 ? -1.982 -25.469 -12.43 1 97.25 351 ASP A O 1
ATOM 2843 N N . ARG A 1 352 ? -2.77 -23.484 -13.125 1 97.69 352 ARG A N 1
ATOM 2844 C CA . ARG A 1 352 ? -1.758 -23.375 -14.172 1 97.69 352 ARG A CA 1
ATOM 2845 C C . ARG A 1 352 ? -0.355 -23.312 -13.57 1 97.69 352 ARG A C 1
ATOM 2847 O O . ARG A 1 352 ? 0.563 -23.969 -14.078 1 97.69 352 ARG A O 1
ATOM 2854 N N . ALA A 1 353 ? -0.18 -22.609 -12.539 1 98.06 353 ALA A N 1
ATOM 2855 C CA . ALA A 1 353 ? 1.11 -22.484 -11.859 1 98.06 353 ALA A CA 1
ATOM 2856 C C . ALA A 1 353 ? 1.535 -23.812 -11.242 1 98.06 353 ALA A C 1
ATOM 2858 O O . ALA A 1 353 ? 2.705 -24.203 -11.32 1 98.06 353 ALA A O 1
ATOM 2859 N N . ALA A 1 354 ? 0.59 -24.5 -10.633 1 97.44 354 ALA A N 1
ATOM 2860 C CA . ALA A 1 354 ? 0.892 -25.781 -10 1 97.44 354 ALA A CA 1
ATOM 2861 C C . ALA A 1 354 ? 1.434 -26.781 -11.023 1 97.44 354 ALA A C 1
ATOM 2863 O O . ALA A 1 354 ? 2.412 -27.469 -10.758 1 97.44 354 ALA A O 1
ATOM 2864 N N . LYS A 1 355 ? 0.83 -26.828 -12.172 1 97.94 355 LYS A N 1
ATOM 2865 C CA . LYS A 1 355 ? 1.292 -27.719 -13.234 1 97.94 355 LYS A CA 1
ATOM 2866 C C . LYS A 1 355 ? 2.705 -27.359 -13.68 1 97.94 355 LYS A C 1
ATOM 2868 O O . LYS A 1 355 ? 3.547 -28.234 -13.883 1 97.94 355 LYS A O 1
ATOM 2873 N N . ALA A 1 356 ? 2.916 -26.078 -13.797 1 98.31 356 ALA A N 1
ATOM 2874 C CA . ALA A 1 356 ? 4.223 -25.594 -14.234 1 98.31 356 ALA A CA 1
ATOM 2875 C C . ALA A 1 356 ? 5.301 -25.938 -13.211 1 98.31 356 ALA A C 1
ATOM 2877 O O . ALA A 1 356 ? 6.426 -26.281 -13.578 1 98.31 356 ALA A O 1
ATOM 2878 N N . VAL A 1 357 ? 5.02 -25.828 -11.938 1 98.44 357 VAL A N 1
ATOM 2879 C CA . VAL A 1 357 ? 5.965 -26.109 -10.867 1 98.44 357 VAL A CA 1
ATOM 2880 C C . VAL A 1 357 ? 6.355 -27.594 -10.891 1 98.44 357 VAL A C 1
ATOM 2882 O O . VAL A 1 357 ? 7.539 -27.922 -10.82 1 98.44 357 VAL A O 1
ATOM 2885 N N . VAL A 1 358 ? 5.391 -28.453 -11.055 1 98.44 358 VAL A N 1
ATOM 2886 C CA . VAL A 1 358 ? 5.66 -29.891 -11.086 1 98.44 358 VAL A CA 1
ATOM 2887 C C . VAL A 1 358 ? 6.52 -30.219 -12.305 1 98.44 358 VAL A C 1
ATOM 2889 O O . VAL A 1 358 ? 7.453 -31.016 -12.211 1 98.44 358 VAL A O 1
ATOM 2892 N N . GLN A 1 359 ? 6.16 -29.594 -13.422 1 97.94 359 GLN A N 1
ATOM 2893 C CA . GLN A 1 359 ? 6.969 -29.812 -14.617 1 97.94 359 GLN A CA 1
ATOM 2894 C C . GLN A 1 359 ? 8.414 -29.375 -14.391 1 97.94 359 GLN A C 1
ATOM 2896 O O . GLN A 1 359 ? 9.344 -30.062 -14.789 1 97.94 359 GLN A O 1
ATOM 2901 N N . ALA A 1 360 ? 8.602 -28.25 -13.781 1 97.88 360 ALA A N 1
ATOM 2902 C CA . ALA A 1 360 ? 9.938 -27.75 -13.484 1 97.88 360 ALA A CA 1
ATOM 2903 C C . ALA A 1 360 ? 10.688 -28.688 -12.547 1 97.88 360 ALA A C 1
ATOM 2905 O O . ALA A 1 360 ? 11.891 -28.922 -12.711 1 97.88 360 ALA A O 1
ATOM 2906 N N . ILE A 1 361 ? 10.008 -29.234 -11.555 1 97.94 361 ILE A N 1
ATOM 2907 C CA . ILE A 1 361 ? 10.602 -30.156 -10.594 1 97.94 361 ILE A CA 1
ATOM 2908 C C . ILE A 1 361 ? 11.055 -31.422 -11.312 1 97.94 361 ILE A C 1
ATOM 2910 O O . ILE A 1 361 ? 12.18 -31.891 -11.117 1 97.94 361 ILE A O 1
ATOM 2914 N N . ARG A 1 362 ? 10.172 -31.938 -12.156 1 96.94 362 ARG A N 1
ATOM 2915 C CA . ARG A 1 362 ? 10.508 -33.156 -12.898 1 96.94 362 ARG A CA 1
ATOM 2916 C C . ARG A 1 362 ? 11.75 -32.938 -13.758 1 96.94 362 ARG A C 1
ATOM 2918 O O . ARG A 1 362 ? 12.617 -33.812 -13.828 1 96.94 362 ARG A O 1
ATOM 2925 N N . GLN A 1 363 ? 11.789 -31.797 -14.352 1 95.5 363 GLN A N 1
ATOM 2926 C CA . GLN A 1 363 ? 12.953 -31.484 -15.18 1 95.5 363 GLN A CA 1
ATOM 2927 C C . GLN A 1 363 ? 14.219 -31.391 -14.344 1 95.5 363 GLN A C 1
ATOM 2929 O O . GLN A 1 363 ? 15.281 -31.844 -14.758 1 95.5 363 GLN A O 1
ATOM 2934 N N . ALA A 1 364 ? 14.109 -30.781 -13.203 1 93.56 364 ALA A N 1
ATOM 2935 C CA . ALA A 1 364 ? 15.25 -30.625 -12.305 1 93.56 364 ALA A CA 1
ATOM 2936 C C . ALA A 1 364 ? 15.734 -31.984 -11.805 1 93.56 364 ALA A C 1
ATOM 2938 O O . ALA A 1 364 ? 16.938 -32.219 -11.656 1 93.56 364 ALA A O 1
ATOM 2939 N N . GLU A 1 365 ? 14.828 -32.906 -11.562 1 93.88 365 GLU A N 1
ATOM 2940 C CA . GLU A 1 365 ? 15.164 -34.25 -11.094 1 93.88 365 GLU A CA 1
ATOM 2941 C C . GLU A 1 365 ? 15.875 -35.062 -12.18 1 93.88 365 GLU A C 1
ATOM 2943 O O . GLU A 1 365 ? 16.75 -35.875 -11.883 1 93.88 365 GLU A O 1
ATOM 2948 N N . GLU A 1 366 ? 15.453 -34.844 -13.375 1 90.31 366 GLU A N 1
ATOM 2949 C CA . GLU A 1 366 ? 16.094 -35.531 -14.492 1 90.31 366 GLU A CA 1
ATOM 2950 C C . GLU A 1 366 ? 17.531 -35.062 -14.672 1 90.31 366 GLU A C 1
ATOM 2952 O O . GLU A 1 366 ? 18.422 -35.844 -15.008 1 90.31 366 GLU A O 1
ATOM 2957 N N . THR A 1 367 ? 17.797 -33.875 -14.523 1 85 367 THR A N 1
ATOM 2958 C CA . THR A 1 367 ? 19.141 -33.312 -14.68 1 85 367 THR A CA 1
ATOM 2959 C C . THR A 1 367 ? 20.031 -33.75 -13.523 1 85 367 THR A C 1
ATOM 2961 O O . THR A 1 367 ? 21.234 -33.938 -13.703 1 85 367 THR A O 1
ATOM 2964 N N . ALA A 1 368 ? 19.547 -33.938 -12.336 1 76.38 368 ALA A N 1
ATOM 2965 C CA . ALA A 1 368 ? 20.312 -34.344 -11.164 1 76.38 368 ALA A CA 1
ATOM 2966 C C . ALA A 1 368 ? 20.641 -35.844 -11.211 1 76.38 368 ALA A C 1
ATOM 2968 O O . ALA A 1 368 ? 21.625 -36.281 -10.609 1 76.38 368 ALA A O 1
ATOM 2969 N N . SER A 1 369 ? 19.844 -36.625 -11.938 1 68.5 369 SER A N 1
ATOM 2970 C CA . SER A 1 369 ? 20.109 -38.062 -12.078 1 68.5 369 SER A CA 1
ATOM 2971 C C . SER A 1 369 ? 21.141 -38.312 -13.164 1 68.5 369 SER A C 1
ATOM 2973 O O . SER A 1 369 ? 21.172 -37.594 -14.18 1 68.5 369 SER A O 1
ATOM 2975 N N . MET B 1 1 ? 4.195 -4.27 -38.219 1 21.61 1 MET B N 1
ATOM 2976 C CA . MET B 1 1 ? 3.449 -3.119 -37.719 1 21.61 1 MET B CA 1
ATOM 2977 C C . MET B 1 1 ? 4.152 -2.486 -36.531 1 21.61 1 MET B C 1
ATOM 2979 O O . MET B 1 1 ? 4.227 -3.09 -35.469 1 21.61 1 MET B O 1
ATOM 2983 N N . GLN B 1 2 ? 5.016 -1.596 -36.906 1 22.45 2 GLN B N 1
ATOM 2984 C CA . GLN B 1 2 ? 6.133 -1.085 -36.094 1 22.45 2 GLN B CA 1
ATOM 2985 C C . GLN B 1 2 ? 5.637 -0.162 -35 1 22.45 2 GLN B C 1
ATOM 2987 O O . GLN B 1 2 ? 4.949 0.825 -35.25 1 22.45 2 GLN B O 1
ATOM 2992 N N . SER B 1 3 ? 5.352 -0.81 -33.906 1 25.48 3 SER B N 1
ATOM 2993 C CA . SER B 1 3 ? 4.828 -0.241 -32.656 1 25.48 3 SER B CA 1
ATOM 2994 C C . SER B 1 3 ? 5.734 0.865 -32.125 1 25.48 3 SER B C 1
ATOM 2996 O O . SER B 1 3 ? 6.797 0.588 -31.562 1 25.48 3 SER B O 1
ATOM 2998 N N . LYS B 1 4 ? 5.852 1.83 -33 1 29.81 4 LYS B N 1
ATOM 2999 C CA . LYS B 1 4 ? 6.809 2.867 -32.625 1 29.81 4 LYS B CA 1
ATOM 3000 C C . LYS B 1 4 ? 6.363 3.588 -31.359 1 29.81 4 LYS B C 1
ATOM 3002 O O . LYS B 1 4 ? 5.176 3.854 -31.172 1 29.81 4 LYS B O 1
ATOM 3007 N N . LEU B 1 5 ? 7.316 3.635 -30.516 1 28.53 5 LEU B N 1
ATOM 3008 C CA . LEU B 1 5 ? 7.242 4.363 -29.25 1 28.53 5 LEU B CA 1
ATOM 3009 C C . LEU B 1 5 ? 7.074 5.859 -29.484 1 28.53 5 LEU B C 1
ATOM 3011 O O . LEU B 1 5 ? 7.789 6.441 -30.312 1 28.53 5 LEU B O 1
ATOM 3015 N N . VAL B 1 6 ? 5.957 6.469 -29.453 1 32.06 6 VAL B N 1
ATOM 3016 C CA . VAL B 1 6 ? 5.645 7.871 -29.703 1 32.06 6 VAL B CA 1
ATOM 3017 C C . VAL B 1 6 ? 6.672 8.766 -29.016 1 32.06 6 VAL B C 1
ATOM 3019 O O . VAL B 1 6 ? 6.914 8.625 -27.812 1 32.06 6 VAL B O 1
ATOM 3022 N N . LYS B 1 7 ? 7.496 9.344 -29.859 1 28.73 7 LYS B N 1
ATOM 3023 C CA . LYS B 1 7 ? 8.453 10.352 -29.406 1 28.73 7 LYS B CA 1
ATOM 3024 C C . LYS B 1 7 ? 7.73 11.555 -28.797 1 28.73 7 LYS B C 1
ATOM 3026 O O . LYS B 1 7 ? 6.82 12.117 -29.406 1 28.73 7 LYS B O 1
ATOM 3031 N N . PHE B 1 8 ? 7.949 11.805 -27.562 1 25.19 8 PHE B N 1
ATOM 3032 C CA . PHE B 1 8 ? 7.426 12.938 -26.797 1 25.19 8 PHE B CA 1
ATOM 3033 C C . PHE B 1 8 ? 8.117 14.227 -27.219 1 25.19 8 PHE B C 1
ATOM 3035 O O . PHE B 1 8 ? 9.336 14.359 -27.078 1 25.19 8 PHE B O 1
ATOM 3042 N N . PRO B 1 9 ? 7.801 14.836 -28.375 1 26.61 9 PRO B N 1
ATOM 3043 C CA . PRO B 1 9 ? 8.539 16.078 -28.656 1 26.61 9 PRO B CA 1
ATOM 3044 C C . PRO B 1 9 ? 8.391 17.109 -27.531 1 26.61 9 PRO B C 1
ATOM 3046 O O . PRO B 1 9 ? 7.289 17.312 -27.016 1 26.61 9 PRO B O 1
ATOM 3049 N N . LEU B 1 10 ? 9.422 17.578 -26.844 1 27.66 10 LEU B N 1
ATOM 3050 C CA . LEU B 1 10 ? 9.586 18.578 -25.797 1 27.66 10 LEU B CA 1
ATOM 3051 C C . LEU B 1 10 ? 9.547 19.984 -26.359 1 27.66 10 LEU B C 1
ATOM 3053 O O . LEU B 1 10 ? 10.586 20.625 -26.531 1 27.66 10 LEU B O 1
ATOM 3057 N N . ALA B 1 11 ? 8.984 20.344 -27.484 1 27 11 ALA B N 1
ATOM 3058 C CA . ALA B 1 11 ? 9.289 21.719 -27.859 1 27 11 ALA B CA 1
ATOM 3059 C C . ALA B 1 11 ? 8.625 22.703 -26.891 1 27 11 ALA B C 1
ATOM 3061 O O . ALA B 1 11 ? 7.402 22.719 -26.75 1 27 11 ALA B O 1
ATOM 3062 N N . PHE B 1 12 ? 9.367 23.469 -25.953 1 24.83 12 PHE B N 1
ATOM 3063 C CA . PHE B 1 12 ? 9.133 24.578 -25.047 1 24.83 12 PHE B CA 1
ATOM 3064 C C . PHE B 1 12 ? 8.922 25.875 -25.828 1 24.83 12 PHE B C 1
ATOM 3066 O O . PHE B 1 12 ? 9.875 26.422 -26.375 1 24.83 12 PHE B O 1
ATOM 3073 N N . VAL B 1 13 ? 7.895 26.047 -26.594 1 26.09 13 VAL B N 1
ATOM 3074 C CA . VAL B 1 13 ? 7.879 27.406 -27.125 1 26.09 13 VAL B CA 1
ATOM 3075 C C . VAL B 1 13 ? 7.539 28.391 -26.016 1 26.09 13 VAL B C 1
ATOM 3077 O O . VAL B 1 13 ? 6.531 28.234 -25.312 1 26.09 13 VAL B O 1
ATOM 3080 N N . VAL B 1 14 ? 8.391 29.297 -25.625 1 26.92 14 VAL B N 1
ATOM 3081 C CA . VAL B 1 14 ? 8.305 30.484 -24.781 1 26.92 14 VAL B CA 1
ATOM 3082 C C . VAL B 1 14 ? 7.461 31.547 -25.484 1 26.92 14 VAL B C 1
ATOM 3084 O O . VAL B 1 14 ? 7.871 32.125 -26.5 1 26.92 14 VAL B O 1
ATOM 3087 N N . GLY B 1 15 ? 6.129 31.359 -25.672 1 28.58 15 GLY B N 1
ATOM 3088 C CA . GLY B 1 15 ? 5.469 32.531 -26.203 1 28.58 15 GLY B CA 1
ATOM 3089 C C . GLY B 1 15 ? 5.559 33.75 -25.297 1 28.58 15 GLY B C 1
ATOM 3090 O O . GLY B 1 15 ? 5.723 33.594 -24.078 1 28.58 15 GLY B O 1
ATOM 3091 N N . GLU B 1 16 ? 5.84 34.938 -25.75 1 26.06 16 GLU B N 1
ATOM 3092 C CA . GLU B 1 16 ? 5.828 36.25 -25.172 1 26.06 16 GLU B CA 1
ATOM 3093 C C . GLU B 1 16 ? 4.43 36.656 -24.688 1 26.06 16 GLU B C 1
ATOM 3095 O O . GLU B 1 16 ? 3.504 36.75 -25.5 1 26.06 16 GLU B O 1
ATOM 3100 N N . PHE B 1 17 ? 3.965 36.094 -23.531 1 27.42 17 PHE B N 1
ATOM 3101 C CA . PHE B 1 17 ? 2.68 36.531 -23 1 27.42 17 PHE B CA 1
ATOM 3102 C C . PHE B 1 17 ? 2.705 38 -22.703 1 27.42 17 PHE B C 1
ATOM 3104 O O . PHE B 1 17 ? 3.613 38.5 -22.016 1 27.42 17 PHE B O 1
ATOM 3111 N N . ASP B 1 18 ? 2.148 38.875 -23.5 1 29.05 18 ASP B N 1
ATOM 3112 C CA . ASP B 1 18 ? 1.836 40.281 -23.172 1 29.05 18 ASP B CA 1
ATOM 3113 C C . ASP B 1 18 ? 0.981 40.344 -21.906 1 29.05 18 ASP B C 1
ATOM 3115 O O . ASP B 1 18 ? -0.035 39.656 -21.797 1 29.05 18 ASP B O 1
ATOM 3119 N N . HIS B 1 19 ? 1.497 40.781 -20.719 1 30.56 19 HIS B N 1
ATOM 3120 C CA . HIS B 1 19 ? 1.04 41.062 -19.375 1 30.56 19 HIS B CA 1
ATOM 3121 C C . HIS B 1 19 ? -0.11 42.062 -19.375 1 30.56 19 HIS B C 1
ATOM 3123 O O . HIS B 1 19 ? 0.101 43.25 -19.141 1 30.56 19 HIS B O 1
ATOM 3129 N N . VAL B 1 20 ? -0.993 42.188 -20.203 1 37.06 20 VAL B N 1
ATOM 3130 C CA . VAL B 1 20 ? -2.049 43.125 -19.797 1 37.06 20 VAL B CA 1
ATOM 3131 C C . VAL B 1 20 ? -2.682 42.656 -18.5 1 37.06 20 VAL B C 1
ATOM 3133 O O . VAL B 1 20 ? -3.092 41.5 -18.375 1 37.06 20 VAL B O 1
ATOM 3136 N N . GLY B 1 21 ? -2.6 43.375 -17.328 1 33.97 21 GLY B N 1
ATOM 3137 C CA . GLY B 1 21 ? -2.713 43.312 -15.883 1 33.97 21 GLY B CA 1
ATOM 3138 C C . GLY B 1 21 ? -4.09 42.906 -15.406 1 33.97 21 GLY B C 1
ATOM 3139 O O . GLY B 1 21 ? -4.395 42.969 -14.211 1 33.97 21 GLY B O 1
ATOM 3140 N N . VAL B 1 22 ? -5.289 43 -16.047 1 38.75 22 VAL B N 1
ATOM 3141 C CA . VAL B 1 22 ? -6.41 42.688 -15.164 1 38.75 22 VAL B CA 1
ATOM 3142 C C . VAL B 1 22 ? -6.336 41.25 -14.695 1 38.75 22 VAL B C 1
ATOM 3144 O O . VAL B 1 22 ? -6.48 40.312 -15.5 1 38.75 22 VAL B O 1
ATOM 3147 N N . THR B 1 23 ? -5.492 40.812 -13.812 1 43.94 23 THR B N 1
ATOM 3148 C CA . THR B 1 23 ? -5.281 39.469 -13.328 1 43.94 23 THR B CA 1
ATOM 3149 C C . THR B 1 23 ? -6.598 38.844 -12.883 1 43.94 23 THR B C 1
ATOM 3151 O O . THR B 1 23 ? -7.152 39.219 -11.844 1 43.94 23 THR B O 1
ATOM 3154 N N . LYS B 1 24 ? -7.539 38.656 -13.664 1 52.38 24 LYS B N 1
ATOM 3155 C CA . LYS B 1 24 ? -8.719 37.875 -13.297 1 52.38 24 LYS B CA 1
ATOM 3156 C C . LYS B 1 24 ? -8.359 36.75 -12.32 1 52.38 24 LYS B C 1
ATOM 3158 O O . LYS B 1 24 ? -7.48 35.938 -12.602 1 52.38 24 LYS B O 1
ATOM 3163 N N . ALA B 1 25 ? -8.812 37.094 -10.992 1 75 25 ALA B N 1
ATOM 3164 C CA . ALA B 1 25 ? -8.594 36.125 -9.914 1 75 25 ALA B CA 1
ATOM 3165 C C . ALA B 1 25 ? -8.969 34.719 -10.359 1 75 25 ALA B C 1
ATOM 3167 O O . ALA B 1 25 ? -10.023 34.5 -10.953 1 75 25 ALA B O 1
ATOM 3168 N N . THR B 1 26 ? -8.047 33.844 -10.438 1 85.44 26 THR B N 1
ATOM 3169 C CA . THR B 1 26 ? -8.258 32.438 -10.805 1 85.44 26 THR B CA 1
ATOM 3170 C C . THR B 1 26 ? -9.352 31.812 -9.953 1 85.44 26 THR B C 1
ATOM 3172 O O . THR B 1 26 ? -9.359 31.969 -8.727 1 85.44 26 THR B O 1
ATOM 3175 N N . ASN B 1 27 ? -10.359 31.281 -10.641 1 92.31 27 ASN B N 1
ATOM 3176 C CA . ASN B 1 27 ? -11.445 30.594 -9.953 1 92.31 27 ASN B CA 1
ATOM 3177 C C . ASN B 1 27 ? -11.055 29.156 -9.586 1 92.31 27 ASN B C 1
ATOM 3179 O O . ASN B 1 27 ? -11.406 28.219 -10.297 1 92.31 27 ASN B O 1
ATOM 3183 N N . TYR B 1 28 ? -10.484 29 -8.43 1 95.88 28 TYR B N 1
ATOM 3184 C CA . TYR B 1 28 ? -9.984 27.703 -7.988 1 95.88 28 TYR B CA 1
ATOM 3185 C C . TYR B 1 28 ? -11.133 26.75 -7.703 1 95.88 28 TYR B C 1
ATOM 3187 O O . TYR B 1 28 ? -10.992 25.531 -7.887 1 95.88 28 TYR B O 1
ATOM 3195 N N . GLN B 1 29 ? -12.242 27.281 -7.309 1 95.06 29 GLN B N 1
ATOM 3196 C CA . GLN B 1 29 ? -13.398 26.422 -7.047 1 95.06 29 GLN B CA 1
ATOM 3197 C C . GLN B 1 29 ? -13.883 25.75 -8.328 1 95.06 29 GLN B C 1
ATOM 3199 O O . GLN B 1 29 ? -14.172 24.547 -8.328 1 95.06 29 GLN B O 1
ATOM 3204 N N . ALA B 1 30 ? -13.992 26.516 -9.352 1 95.56 30 ALA B N 1
ATOM 3205 C CA . ALA B 1 30 ? -14.398 25.953 -10.641 1 95.56 30 ALA B CA 1
ATOM 3206 C C . ALA B 1 30 ? -13.391 24.938 -11.148 1 95.56 30 ALA B C 1
ATOM 3208 O O . ALA B 1 30 ? -13.773 23.906 -11.703 1 95.56 30 ALA B O 1
ATOM 3209 N N . ALA B 1 31 ? -12.141 25.234 -10.969 1 97.06 31 ALA B N 1
ATOM 3210 C CA . ALA B 1 31 ? -11.086 24.328 -11.414 1 97.06 31 ALA B CA 1
ATOM 3211 C C . ALA B 1 31 ? -11.125 23.016 -10.633 1 97.06 31 ALA B C 1
ATOM 3213 O O . ALA B 1 31 ? -10.938 21.938 -11.203 1 97.06 31 ALA B O 1
ATOM 3214 N N . GLU B 1 32 ? -11.344 23.094 -9.344 1 96.69 32 GLU B N 1
ATOM 3215 C CA . GLU B 1 32 ? -11.469 21.891 -8.531 1 96.69 32 GLU B CA 1
ATOM 3216 C C . GLU B 1 32 ? -12.664 21.047 -8.977 1 96.69 32 GLU B C 1
ATOM 3218 O O . GLU B 1 32 ? -12.578 19.828 -9.031 1 96.69 32 GLU B O 1
ATOM 3223 N N . GLN B 1 33 ? -13.742 21.75 -9.273 1 95.56 33 GLN B N 1
ATOM 3224 C CA . GLN B 1 33 ? -14.922 21.047 -9.773 1 95.56 33 GLN B CA 1
ATOM 3225 C C . GLN B 1 33 ? -14.617 20.359 -11.102 1 95.56 33 GLN B C 1
ATOM 3227 O O . GLN B 1 33 ? -15.086 19.234 -11.344 1 95.56 33 GLN B O 1
ATOM 3232 N N . GLN B 1 34 ? -13.891 20.938 -11.891 1 95.75 34 GLN B N 1
ATOM 3233 C CA . GLN B 1 34 ? -13.508 20.328 -13.164 1 95.75 34 GLN B CA 1
ATOM 3234 C C . GLN B 1 34 ? -12.695 19.062 -12.938 1 95.75 34 GLN B C 1
ATOM 3236 O O . GLN B 1 34 ? -12.883 18.078 -13.648 1 95.75 34 GLN B O 1
ATOM 3241 N N . LEU B 1 35 ? -11.773 19.109 -12.016 1 96.38 35 LEU B N 1
ATOM 3242 C CA . LEU B 1 35 ? -11.023 17.891 -11.727 1 96.38 35 LEU B CA 1
ATOM 3243 C C . LEU B 1 35 ? -11.961 16.781 -11.273 1 96.38 35 LEU B C 1
ATOM 3245 O O . LEU B 1 35 ? -11.789 15.617 -11.664 1 96.38 35 LEU B O 1
ATOM 3249 N N . THR B 1 36 ? -12.914 17.109 -10.406 1 95.62 36 THR B N 1
ATOM 3250 C CA . THR B 1 36 ? -13.867 16.109 -9.945 1 95.62 36 THR B CA 1
ATOM 3251 C C . THR B 1 36 ? -14.625 15.5 -11.125 1 95.62 36 THR B C 1
ATOM 3253 O O . THR B 1 36 ? -14.875 14.297 -11.148 1 95.62 36 THR B O 1
ATOM 3256 N N . GLU B 1 37 ? -14.906 16.312 -12.117 1 95.62 37 GLU B N 1
ATOM 3257 C CA . GLU B 1 37 ? -15.57 15.828 -13.32 1 95.62 37 GLU B CA 1
ATOM 3258 C C . GLU B 1 37 ? -14.633 14.953 -14.156 1 95.62 37 GLU B C 1
ATOM 3260 O O . GLU B 1 37 ? -15.055 13.93 -14.703 1 95.62 37 GLU B O 1
ATOM 3265 N N . LEU B 1 38 ? -13.406 15.383 -14.289 1 96.12 38 LEU B N 1
ATOM 3266 C CA . LEU B 1 38 ? -12.422 14.586 -15.008 1 96.12 38 LEU B CA 1
ATOM 3267 C C . LEU B 1 38 ? -12.258 13.211 -14.375 1 96.12 38 LEU B C 1
ATOM 3269 O O . LEU B 1 38 ? -12.164 12.203 -15.078 1 96.12 38 LEU B O 1
ATOM 3273 N N . LEU B 1 39 ? -12.266 13.141 -13.039 1 96.38 39 LEU B N 1
ATOM 3274 C CA . LEU B 1 39 ? -12.094 11.898 -12.289 1 96.38 39 LEU B CA 1
ATOM 3275 C C . LEU B 1 39 ? -13.219 10.914 -12.609 1 96.38 39 LEU B C 1
ATOM 3277 O O . LEU B 1 39 ? -13.039 9.703 -12.477 1 96.38 39 LEU B O 1
ATOM 3281 N N . ALA B 1 40 ? -14.336 11.469 -13.07 1 95.06 40 ALA B N 1
ATOM 3282 C CA . ALA B 1 40 ? -15.516 10.633 -13.273 1 95.06 40 ALA B CA 1
ATOM 3283 C C . ALA B 1 40 ? -15.609 10.172 -14.727 1 95.06 40 ALA B C 1
ATOM 3285 O O . ALA B 1 40 ? -16.469 9.352 -15.07 1 95.06 40 ALA B O 1
ATOM 3286 N N . ILE B 1 41 ? -14.742 10.625 -15.578 1 95.81 41 ILE B N 1
ATOM 3287 C CA . ILE B 1 41 ? -14.781 10.273 -17 1 95.81 41 ILE B CA 1
ATOM 3288 C C . ILE B 1 41 ? -14.266 8.852 -17.188 1 95.81 41 ILE B C 1
ATOM 3290 O O . ILE B 1 41 ? -13.211 8.492 -16.672 1 95.81 41 ILE B O 1
ATOM 3294 N N . ASP B 1 42 ? -15.086 8.117 -17.922 1 94.06 42 ASP B N 1
ATOM 3295 C CA . ASP B 1 42 ? -14.609 6.785 -18.281 1 94.06 42 ASP B CA 1
ATOM 3296 C C . ASP B 1 42 ? -13.383 6.863 -19.188 1 94.06 42 ASP B C 1
ATOM 3298 O O . ASP B 1 42 ? -13.414 7.531 -20.219 1 94.06 42 ASP B O 1
ATOM 3302 N N . ASN B 1 43 ? -12.297 6.223 -18.766 1 93.38 43 ASN B N 1
ATOM 3303 C CA . ASN B 1 43 ? -11.031 6.203 -19.5 1 93.38 43 ASN B CA 1
ATOM 3304 C C . ASN B 1 43 ? -10.523 7.613 -19.766 1 93.38 43 ASN B C 1
ATOM 3306 O O . ASN B 1 43 ? -10.32 7.988 -20.922 1 93.38 43 ASN B O 1
ATOM 3310 N N . LEU B 1 44 ? -10.25 8.32 -18.781 1 97.5 44 LEU B N 1
ATOM 3311 C CA . LEU B 1 44 ? -9.852 9.727 -18.797 1 97.5 44 LEU B CA 1
ATOM 3312 C C . LEU B 1 44 ? -8.695 9.953 -19.766 1 97.5 44 LEU B C 1
ATOM 3314 O O . LEU B 1 44 ? -8.734 10.891 -20.562 1 97.5 44 LEU B O 1
ATOM 3318 N N . ASP B 1 45 ? -7.723 9.102 -19.766 1 97.25 45 ASP B N 1
ATOM 3319 C CA . ASP B 1 45 ? -6.52 9.289 -20.578 1 97.25 45 ASP B CA 1
ATOM 3320 C C . ASP B 1 45 ? -6.859 9.273 -22.062 1 97.25 45 ASP B C 1
ATOM 3322 O O . ASP B 1 45 ? -6.418 10.156 -22.812 1 97.25 45 ASP B O 1
ATOM 3326 N N . LYS B 1 46 ? -7.594 8.32 -22.5 1 96.31 46 LYS B N 1
ATOM 3327 C CA . LYS B 1 46 ? -7.996 8.242 -23.906 1 96.31 46 LYS B CA 1
ATOM 3328 C C . LYS B 1 46 ? -8.875 9.422 -24.297 1 96.31 46 LYS B C 1
ATOM 3330 O O . LYS B 1 46 ? -8.75 9.961 -25.391 1 96.31 46 LYS B O 1
ATOM 3335 N N . LYS B 1 47 ? -9.797 9.789 -23.375 1 97.25 47 LYS B N 1
ATOM 3336 C CA . LYS B 1 47 ? -10.672 10.93 -23.641 1 97.25 47 LYS B CA 1
ATOM 3337 C C . LYS B 1 47 ? -9.867 12.211 -23.812 1 97.25 47 LYS B C 1
ATOM 3339 O O . LYS B 1 47 ? -10.148 13.008 -24.719 1 97.25 47 LYS B O 1
ATOM 3344 N N . LEU B 1 48 ? -8.898 12.367 -22.984 1 97.12 48 LEU B N 1
ATOM 3345 C CA . LEU B 1 48 ? -8.078 13.57 -23.047 1 97.12 48 LEU B CA 1
ATOM 3346 C C . LEU B 1 48 ? -7.203 13.562 -24.297 1 97.12 48 LEU B C 1
ATOM 3348 O O . LEU B 1 48 ? -6.871 14.625 -24.828 1 97.12 48 LEU B O 1
ATOM 3352 N N . GLU B 1 49 ? -6.812 12.43 -24.75 1 95.88 49 GLU B N 1
ATOM 3353 C CA . GLU B 1 49 ? -6.098 12.32 -26.016 1 95.88 49 GLU B CA 1
ATOM 3354 C C . GLU B 1 49 ? -6.961 12.805 -27.188 1 95.88 49 GLU B C 1
ATOM 3356 O O . GLU B 1 49 ? -6.469 13.484 -28.094 1 95.88 49 GLU B O 1
ATOM 3361 N N . LYS B 1 50 ? -8.164 12.461 -27.172 1 97.06 50 LYS B N 1
ATOM 3362 C CA . LYS B 1 50 ? -9.102 12.812 -28.234 1 97.06 50 LYS B CA 1
ATOM 3363 C C . LYS B 1 50 ? -9.555 14.266 -28.094 1 97.06 50 LYS B C 1
ATOM 3365 O O . LYS B 1 50 ? -9.75 14.953 -29.094 1 97.06 50 LYS B O 1
ATOM 3370 N N . GLU B 1 51 ? -9.758 14.648 -26.828 1 97.12 51 GLU B N 1
ATOM 3371 C CA . GLU B 1 51 ? -10.242 16 -26.547 1 97.12 51 GLU B CA 1
ATOM 3372 C C . GLU B 1 51 ? -9.383 16.672 -25.484 1 97.12 51 GLU B C 1
ATOM 3374 O O . GLU B 1 51 ? -9.844 16.922 -24.359 1 97.12 51 GLU B O 1
ATOM 3379 N N . PRO B 1 52 ? -8.273 17.188 -25.875 1 94.31 52 PRO B N 1
ATOM 3380 C CA . PRO B 1 52 ? -7.348 17.766 -24.906 1 94.31 52 PRO B CA 1
ATOM 3381 C C . PRO B 1 52 ? -7.914 19.031 -24.234 1 94.31 52 PRO B C 1
ATOM 3383 O O . PRO B 1 52 ? -7.512 19.375 -23.125 1 94.31 52 PRO B O 1
ATOM 3386 N N . SER B 1 53 ? -8.914 19.703 -24.844 1 94.69 53 SER B N 1
ATOM 3387 C CA . SER B 1 53 ? -9.445 20.953 -24.312 1 94.69 53 SER B CA 1
ATOM 3388 C C . SER B 1 53 ? -10.273 20.703 -23.062 1 94.69 53 SER B C 1
ATOM 3390 O O . SER B 1 53 ? -10.57 21.641 -22.312 1 94.69 53 SER B O 1
ATOM 3392 N N . LEU B 1 54 ? -10.57 19.438 -22.781 1 94.38 54 LEU B N 1
ATOM 3393 C CA . LEU B 1 54 ? -11.383 19.078 -21.625 1 94.38 54 LEU B CA 1
ATOM 3394 C C . LEU B 1 54 ? -10.688 19.469 -20.328 1 94.38 54 LEU B C 1
ATOM 3396 O O . LEU B 1 54 ? -11.344 19.75 -19.312 1 94.38 54 LEU B O 1
ATOM 3400 N N . SER B 1 55 ? -9.359 19.516 -20.359 1 95.75 55 SER B N 1
ATOM 3401 C CA . SER B 1 55 ? -8.633 19.766 -19.125 1 95.75 55 SER B CA 1
ATOM 3402 C C . SER B 1 55 ? -7.977 21.141 -19.141 1 95.75 55 SER B C 1
ATOM 3404 O O . SER B 1 55 ? -7.262 21.516 -18.219 1 95.75 55 SER B O 1
ATOM 3406 N N . SER B 1 56 ? -8.203 21.969 -20.094 1 94.56 56 SER B N 1
ATOM 3407 C CA . SER B 1 56 ? -7.438 23.203 -20.328 1 94.56 56 SER B CA 1
ATOM 3408 C C . SER B 1 56 ? -7.625 24.188 -19.203 1 94.56 56 SER B C 1
ATOM 3410 O O . SER B 1 56 ? -6.648 24.75 -18.688 1 94.56 56 SER B O 1
ATOM 3412 N N . GLU B 1 57 ? -8.883 24.375 -18.844 1 94.06 57 GLU B N 1
ATOM 3413 C CA . GLU B 1 57 ? -9.156 25.328 -17.766 1 94.06 57 GLU B CA 1
ATOM 3414 C C . GLU B 1 57 ? -8.523 24.891 -16.453 1 94.06 57 GLU B C 1
ATOM 3416 O O . GLU B 1 57 ? -7.973 25.703 -15.711 1 94.06 57 GLU B O 1
ATOM 3421 N N . PHE B 1 58 ? -8.695 23.625 -16.203 1 97.62 58 PHE B N 1
ATOM 3422 C CA . PHE B 1 58 ? -8.086 23.062 -15 1 97.62 58 PHE B CA 1
ATOM 3423 C C . PHE B 1 58 ? -6.574 23.25 -15.023 1 97.62 58 PHE B C 1
ATOM 3425 O O . PHE B 1 58 ? -5.98 23.656 -14.023 1 97.62 58 PHE B O 1
ATOM 3432 N N . GLU B 1 59 ? -5.969 23 -16.156 1 97.94 59 GLU B N 1
ATOM 3433 C CA . GLU B 1 59 ? -4.516 23.078 -16.297 1 97.94 59 GLU B CA 1
ATOM 3434 C C . GLU B 1 59 ? -4.035 24.531 -16.141 1 97.94 59 GLU B C 1
ATOM 3436 O O . GLU B 1 59 ? -2.973 24.781 -15.57 1 97.94 59 GLU B O 1
ATOM 3441 N N . ASP B 1 60 ? -4.781 25.453 -16.656 1 97.38 60 ASP B N 1
ATOM 3442 C CA . ASP B 1 60 ? -4.453 26.859 -16.484 1 97.38 60 ASP B CA 1
ATOM 3443 C C . ASP B 1 60 ? -4.457 27.266 -15.016 1 97.38 60 ASP B C 1
ATOM 3445 O O . ASP B 1 60 ? -3.52 27.906 -14.531 1 97.38 60 ASP B O 1
ATOM 3449 N N . ALA B 1 61 ? -5.52 26.875 -14.352 1 98 61 ALA B N 1
ATOM 3450 C CA . ALA B 1 61 ? -5.617 27.172 -12.922 1 98 61 ALA B CA 1
ATOM 3451 C C . ALA B 1 61 ? -4.473 26.516 -12.148 1 98 61 ALA B C 1
ATOM 3453 O O . ALA B 1 61 ? -3.928 27.109 -11.219 1 98 61 ALA B O 1
ATOM 3454 N N . LEU B 1 62 ? -4.141 25.328 -12.555 1 98.31 62 LEU B N 1
ATOM 3455 C CA . LEU B 1 62 ? -3.055 24.578 -11.914 1 98.31 62 LEU B CA 1
ATOM 3456 C C . LEU B 1 62 ? -1.737 25.344 -12.039 1 98.31 62 LEU B C 1
ATOM 3458 O O . LEU B 1 62 ? -1.022 25.516 -11.047 1 98.31 62 LEU B O 1
ATOM 3462 N N . SER B 1 63 ? -1.483 25.766 -13.195 1 97.5 63 SER B N 1
ATOM 3463 C CA . SER B 1 63 ? -0.243 26.484 -13.453 1 97.5 63 SER B CA 1
ATOM 3464 C C . SER B 1 63 ? -0.183 27.781 -12.656 1 97.5 63 SER B C 1
ATOM 3466 O O . SER B 1 63 ? 0.846 28.109 -12.062 1 97.5 63 SER B O 1
ATOM 3468 N N . ILE B 1 64 ? -1.231 28.5 -12.648 1 97.06 64 ILE B N 1
ATOM 3469 C CA . ILE B 1 64 ? -1.312 29.766 -11.922 1 97.06 64 ILE B CA 1
ATOM 3470 C C . ILE B 1 64 ? -1.125 29.5 -10.422 1 97.06 64 ILE B C 1
ATOM 3472 O O . ILE B 1 64 ? -0.369 30.203 -9.758 1 97.06 64 ILE B O 1
ATOM 3476 N N . ALA B 1 65 ? -1.774 28.469 -9.953 1 97.94 65 ALA B N 1
ATOM 3477 C CA . ALA B 1 65 ? -1.724 28.156 -8.523 1 97.94 65 ALA B CA 1
ATOM 3478 C C . ALA B 1 65 ? -0.312 27.766 -8.102 1 97.94 65 ALA B C 1
ATOM 3480 O O . ALA B 1 65 ? 0.153 28.172 -7.031 1 97.94 65 ALA B O 1
ATOM 3481 N N . ILE B 1 66 ? 0.372 27.016 -8.891 1 98 66 ILE B N 1
ATOM 3482 C CA . ILE B 1 66 ? 1.722 26.578 -8.562 1 98 66 ILE B CA 1
ATOM 3483 C C . ILE B 1 66 ? 2.648 27.781 -8.453 1 98 66 ILE B C 1
ATOM 3485 O O . ILE B 1 66 ? 3.42 27.891 -7.496 1 98 66 ILE B O 1
ATOM 3489 N N . SER B 1 67 ? 2.504 28.656 -9.383 1 96.56 67 SER B N 1
ATOM 3490 C CA . SER B 1 67 ? 3.311 29.875 -9.328 1 96.56 67 SER B CA 1
ATOM 3491 C C . SER B 1 67 ? 2.963 30.719 -8.109 1 96.56 67 SER B C 1
ATOM 3493 O O . SER B 1 67 ? 3.855 31.172 -7.395 1 96.56 67 SER B O 1
ATOM 3495 N N . ALA B 1 68 ? 1.72 30.891 -7.859 1 96.75 68 ALA B N 1
ATOM 3496 C CA . ALA B 1 68 ? 1.244 31.75 -6.781 1 96.75 68 ALA B CA 1
ATOM 3497 C C . ALA B 1 68 ? 1.61 31.188 -5.418 1 96.75 68 ALA B C 1
ATOM 3499 O O . ALA B 1 68 ? 1.938 31.938 -4.492 1 96.75 68 ALA B O 1
ATOM 3500 N N . ALA B 1 69 ? 1.634 29.859 -5.285 1 97.25 69 ALA B N 1
ATOM 3501 C CA . ALA B 1 69 ? 1.853 29.234 -3.988 1 97.25 69 ALA B CA 1
ATOM 3502 C C . ALA B 1 69 ? 3.344 29.062 -3.703 1 97.25 69 ALA B C 1
ATOM 3504 O O . ALA B 1 69 ? 3.789 29.25 -2.568 1 97.25 69 ALA B O 1
ATOM 3505 N N . TYR B 1 70 ? 4.129 28.781 -4.719 1 96.5 70 TYR B N 1
ATOM 3506 C CA . TYR B 1 70 ? 5.449 28.25 -4.402 1 96.5 70 TYR B CA 1
ATOM 3507 C C . TYR B 1 70 ? 6.547 29.094 -5.055 1 96.5 70 TYR B C 1
ATOM 3509 O O . TYR B 1 70 ? 7.73 28.922 -4.75 1 96.5 70 TYR B O 1
ATOM 3517 N N . GLN B 1 71 ? 6.219 29.922 -5.898 1 90.38 71 GLN B N 1
ATOM 3518 C CA . GLN B 1 71 ? 7.25 30.656 -6.609 1 90.38 71 GLN B CA 1
ATOM 3519 C C . GLN B 1 71 ? 7.203 32.156 -6.246 1 90.38 71 GLN B C 1
ATOM 3521 O O . GLN B 1 71 ? 8.164 32.875 -6.477 1 90.38 71 GLN B O 1
ATOM 3526 N N . ASN B 1 72 ? 6.055 32.562 -5.703 1 84 72 ASN B N 1
ATOM 3527 C CA . ASN B 1 72 ? 5.93 33.938 -5.277 1 84 72 ASN B CA 1
ATOM 3528 C C . ASN B 1 72 ? 6.215 34.094 -3.785 1 84 72 ASN B C 1
ATOM 3530 O O . ASN B 1 72 ? 5.941 33.188 -2.998 1 84 72 ASN B O 1
ATOM 3534 N N . ALA B 1 73 ? 6.742 35.094 -3.32 1 71.81 73 ALA B N 1
ATOM 3535 C CA . ALA B 1 73 ? 7.242 35.344 -1.97 1 71.81 73 ALA B CA 1
ATOM 3536 C C . ALA B 1 73 ? 6.109 35.312 -0.949 1 71.81 73 ALA B C 1
ATOM 3538 O O . ALA B 1 73 ? 6.285 34.781 0.159 1 71.81 73 ALA B O 1
ATOM 3539 N N . SER B 1 74 ? 4.949 35.875 -1.205 1 68.44 74 SER B N 1
ATOM 3540 C CA . SER B 1 74 ? 3.908 36 -0.191 1 68.44 74 SER B CA 1
ATOM 3541 C C . SER B 1 74 ? 3.062 34.75 -0.119 1 68.44 74 SER B C 1
ATOM 3543 O O . SER B 1 74 ? 2.414 34.469 0.896 1 68.44 74 SER B O 1
ATOM 3545 N N . GLY B 1 75 ? 3.279 33.844 -0.871 1 74.06 75 GLY B N 1
ATOM 3546 C CA . GLY B 1 75 ? 2.447 32.656 -0.956 1 74.06 75 GLY B CA 1
ATOM 3547 C C . GLY B 1 75 ? 0.962 32.969 -0.941 1 74.06 75 GLY B C 1
ATOM 3548 O O . GLY B 1 75 ? 0.526 33.906 -0.28 1 74.06 75 GLY B O 1
ATOM 3549 N N . ASP B 1 76 ? 0.14 32.5 -1.727 1 89.62 76 ASP B N 1
ATOM 3550 C CA . ASP B 1 76 ? -1.307 32.656 -1.855 1 89.62 76 ASP B CA 1
ATOM 3551 C C . ASP B 1 76 ? -2.037 31.469 -1.219 1 89.62 76 ASP B C 1
ATOM 3553 O O . ASP B 1 76 ? -2.016 30.359 -1.752 1 89.62 76 ASP B O 1
ATOM 3557 N N . ASP B 1 77 ? -2.678 31.781 -0.064 1 94.88 77 ASP B N 1
ATOM 3558 C CA . ASP B 1 77 ? -3.332 30.719 0.698 1 94.88 77 ASP B CA 1
ATOM 3559 C C . ASP B 1 77 ? -4.363 29.984 -0.154 1 94.88 77 ASP B C 1
ATOM 3561 O O . ASP B 1 77 ? -4.539 28.766 -0.021 1 94.88 77 ASP B O 1
ATOM 3565 N N . ALA B 1 78 ? -5.016 30.734 -0.981 1 96.19 78 ALA B N 1
ATOM 3566 C CA . ALA B 1 78 ? -6.023 30.125 -1.841 1 96.19 78 ALA B CA 1
ATOM 3567 C C . ALA B 1 78 ? -5.379 29.156 -2.836 1 96.19 78 ALA B C 1
ATOM 3569 O O . ALA B 1 78 ? -5.93 28.094 -3.121 1 96.19 78 ALA B O 1
ATOM 3570 N N . ALA B 1 79 ? -4.242 29.547 -3.316 1 97.69 79 ALA B N 1
ATOM 3571 C CA . ALA B 1 79 ? -3.504 28.703 -4.242 1 97.69 79 ALA B CA 1
ATOM 3572 C C . ALA B 1 79 ? -3.006 27.438 -3.545 1 97.69 79 ALA B C 1
ATOM 3574 O O . ALA B 1 79 ? -3.131 26.328 -4.078 1 97.69 79 ALA B O 1
ATOM 3575 N N . HIS B 1 80 ? -2.463 27.656 -2.314 1 98.19 80 HIS B N 1
ATOM 3576 C CA . HIS B 1 80 ? -2.041 26.5 -1.527 1 98.19 80 HIS B CA 1
ATOM 3577 C C . HIS B 1 80 ? -3.199 25.531 -1.298 1 98.19 80 HIS B C 1
ATOM 3579 O O . HIS B 1 80 ? -3.057 24.328 -1.497 1 98.19 80 HIS B O 1
ATOM 3585 N N . ARG B 1 81 ? -4.273 26.062 -0.922 1 98.31 81 ARG B N 1
ATOM 3586 C CA . ARG B 1 81 ? -5.441 25.234 -0.611 1 98.31 81 ARG B CA 1
ATOM 3587 C C . ARG B 1 81 ? -5.914 24.469 -1.842 1 98.31 81 ARG B C 1
ATOM 3589 O O . ARG B 1 81 ? -6.195 23.281 -1.763 1 98.31 81 ARG B O 1
ATOM 3596 N N . PHE B 1 82 ? -6.012 25.156 -2.957 1 98.44 82 PHE B N 1
ATOM 3597 C CA . PHE B 1 82 ? -6.418 24.531 -4.207 1 98.44 82 PHE B CA 1
ATOM 3598 C C . PHE B 1 82 ? -5.5 23.359 -4.543 1 98.44 82 PHE B C 1
ATOM 3600 O O . PHE B 1 82 ? -5.969 22.234 -4.785 1 98.44 82 PHE B O 1
ATOM 3607 N N . LEU B 1 83 ? -4.195 23.594 -4.492 1 98.75 83 LEU B N 1
ATOM 3608 C CA . LEU B 1 83 ? -3.217 22.578 -4.875 1 98.75 83 LEU B CA 1
ATOM 3609 C C . LEU B 1 83 ? -3.277 21.375 -3.93 1 98.75 83 LEU B C 1
ATOM 3611 O O . LEU B 1 83 ? -3.244 20.234 -4.375 1 98.75 83 LEU B O 1
ATOM 3615 N N . GLN B 1 84 ? -3.428 21.656 -2.656 1 98.81 84 GLN B N 1
ATOM 3616 C CA . GLN B 1 84 ? -3.449 20.578 -1.681 1 98.81 84 GLN B CA 1
ATOM 3617 C C . GLN B 1 84 ? -4.75 19.781 -1.764 1 98.81 84 GLN B C 1
ATOM 3619 O O . GLN B 1 84 ? -4.762 18.578 -1.539 1 98.81 84 GLN B O 1
ATOM 3624 N N . ARG B 1 85 ? -5.832 20.422 -2.084 1 98.75 85 ARG B N 1
ATOM 3625 C CA . ARG B 1 85 ? -7.094 19.719 -2.287 1 98.75 85 ARG B CA 1
ATOM 3626 C C . ARG B 1 85 ? -7.031 18.828 -3.525 1 98.75 85 ARG B C 1
ATOM 3628 O O . ARG B 1 85 ? -7.504 17.688 -3.506 1 98.75 85 ARG B O 1
ATOM 3635 N N . ILE B 1 86 ? -6.422 19.344 -4.613 1 98.81 86 ILE B N 1
ATOM 3636 C CA . ILE B 1 86 ? -6.25 18.562 -5.832 1 98.81 86 ILE B CA 1
ATOM 3637 C C . ILE B 1 86 ? -5.395 17.328 -5.539 1 98.81 86 ILE B C 1
ATOM 3639 O O . ILE B 1 86 ? -5.754 16.203 -5.914 1 98.81 86 ILE B O 1
ATOM 3643 N N . LEU B 1 87 ? -4.312 17.531 -4.805 1 98.75 87 LEU B N 1
ATOM 3644 C CA . LEU B 1 87 ? -3.424 16.422 -4.445 1 98.75 87 LEU B CA 1
ATOM 3645 C C . LEU B 1 87 ? -4.168 15.375 -3.635 1 98.75 87 LEU B C 1
ATOM 3647 O O . LEU B 1 87 ? -4.035 14.172 -3.895 1 98.75 87 LEU B O 1
ATOM 3651 N N . TYR B 1 88 ? -4.949 15.867 -2.721 1 98.62 88 TYR B N 1
ATOM 3652 C CA . TYR B 1 88 ? -5.66 14.914 -1.877 1 98.62 88 TYR B CA 1
ATOM 3653 C C . TYR B 1 88 ? -6.656 14.102 -2.693 1 98.62 88 TYR B C 1
ATOM 3655 O O . TYR B 1 88 ? -6.793 12.891 -2.492 1 98.62 88 TYR B O 1
ATOM 3663 N N . ARG B 1 89 ? -7.32 14.75 -3.596 1 98.25 89 ARG B N 1
ATOM 3664 C CA . ARG B 1 89 ? -8.312 14.062 -4.414 1 98.25 89 ARG B CA 1
ATOM 3665 C C . ARG B 1 89 ? -7.676 12.961 -5.25 1 98.25 89 ARG B C 1
ATOM 3667 O O . ARG B 1 89 ? -8.297 11.93 -5.504 1 98.25 89 ARG B O 1
ATOM 3674 N N . ILE B 1 90 ? -6.473 13.164 -5.605 1 98.44 90 ILE B N 1
ATOM 3675 C CA . ILE B 1 90 ? -5.742 12.141 -6.348 1 98.44 90 ILE B CA 1
ATOM 3676 C C . ILE B 1 90 ? -5.207 11.086 -5.387 1 98.44 90 ILE B C 1
ATOM 3678 O O . ILE B 1 90 ? -5.402 9.883 -5.602 1 98.44 90 ILE B O 1
ATOM 3682 N N . ASN B 1 91 ? -4.617 11.508 -4.266 1 98.38 91 ASN B N 1
ATOM 3683 C CA . ASN B 1 91 ? -3.92 10.625 -3.342 1 98.38 91 ASN B CA 1
ATOM 3684 C C . ASN B 1 91 ? -4.891 9.695 -2.615 1 98.38 91 ASN B C 1
ATOM 3686 O O . ASN B 1 91 ? -4.543 8.555 -2.297 1 98.38 91 ASN B O 1
ATOM 3690 N N . ARG B 1 92 ? -6.102 10.164 -2.375 1 97.94 92 ARG B N 1
ATOM 3691 C CA . ARG B 1 92 ? -7.07 9.359 -1.645 1 97.94 92 ARG B CA 1
ATOM 3692 C C . ARG B 1 92 ? -7.391 8.07 -2.398 1 97.94 92 ARG B C 1
ATOM 3694 O O . ARG B 1 92 ? -7.863 7.098 -1.807 1 97.94 92 ARG B O 1
ATOM 3701 N N . LEU B 1 93 ? -7.09 8.023 -3.707 1 98 93 LEU B N 1
ATOM 3702 C CA . LEU B 1 93 ? -7.414 6.867 -4.539 1 98 93 LEU B CA 1
ATOM 3703 C C . LEU B 1 93 ? -6.473 5.703 -4.246 1 98 93 LEU B C 1
ATOM 3705 O O . LEU B 1 93 ? -6.723 4.574 -4.672 1 98 93 LEU B O 1
ATOM 3709 N N . ASN B 1 94 ? -5.414 5.98 -3.461 1 97.56 94 ASN B N 1
ATOM 3710 C CA . ASN B 1 94 ? -4.523 4.914 -3.021 1 97.56 94 ASN B CA 1
ATOM 3711 C C . ASN B 1 94 ? -5.172 4.047 -1.945 1 97.56 94 ASN B C 1
ATOM 3713 O O . ASN B 1 94 ? -4.691 2.953 -1.648 1 97.56 94 ASN B O 1
ATOM 3717 N N . LEU B 1 95 ? -6.219 4.539 -1.329 1 98.12 95 LEU B N 1
ATOM 3718 C CA . LEU B 1 95 ? -6.906 3.852 -0.24 1 98.12 95 LEU B CA 1
ATOM 3719 C C . LEU B 1 95 ? -8.297 3.398 -0.673 1 98.12 95 LEU B C 1
ATOM 3721 O O . LEU B 1 95 ? -8.789 3.805 -1.73 1 98.12 95 LEU B O 1
ATOM 3725 N N . PHE B 1 96 ? -8.93 2.551 0.088 1 98.31 96 PHE B N 1
ATOM 3726 C CA . PHE B 1 96 ? -10.266 2.072 -0.236 1 98.31 96 PHE B CA 1
ATOM 3727 C C . PHE B 1 96 ? -11.281 2.588 0.775 1 98.31 96 PHE B C 1
ATOM 3729 O O . PHE B 1 96 ? -11.094 2.441 1.984 1 98.31 96 PHE B O 1
ATOM 3736 N N . TRP B 1 97 ? -12.367 3.186 0.334 1 98.06 97 TRP B N 1
ATOM 3737 C CA . TRP B 1 97 ? -13.273 3.947 1.185 1 98.06 97 TRP B CA 1
ATOM 3738 C C . TRP B 1 97 ? -14.617 3.236 1.327 1 98.06 97 TRP B C 1
ATOM 3740 O O . TRP B 1 97 ? -15.5 3.707 2.043 1 98.06 97 TRP B O 1
ATOM 3750 N N . TYR B 1 98 ? -14.773 2.023 0.657 1 97.69 98 TYR B N 1
ATOM 3751 C CA . TYR B 1 98 ? -16 1.238 0.642 1 97.69 98 TYR B CA 1
ATOM 3752 C C . TYR B 1 98 ? -17.172 2.062 0.108 1 97.69 98 TYR B C 1
ATOM 3754 O O . TYR B 1 98 ? -18.297 1.963 0.614 1 97.69 98 TYR B O 1
ATOM 3762 N N . ASP B 1 99 ? -16.859 3 -0.756 1 97.06 99 ASP B N 1
ATOM 3763 C CA . ASP B 1 99 ? -17.844 3.779 -1.504 1 97.06 99 ASP B CA 1
ATOM 3764 C C . ASP B 1 99 ? -18.016 3.227 -2.916 1 97.06 99 ASP B C 1
ATOM 3766 O O . ASP B 1 99 ? -17.672 2.074 -3.186 1 97.06 99 ASP B O 1
ATOM 3770 N N . ASP B 1 100 ? -18.703 3.941 -3.793 1 97.12 100 ASP B N 1
ATOM 3771 C CA . ASP B 1 100 ? -18.969 3.484 -5.152 1 97.12 100 ASP B CA 1
ATOM 3772 C C . ASP B 1 100 ? -17.672 3.133 -5.883 1 97.12 100 ASP B C 1
ATOM 3774 O O . ASP B 1 100 ? -16.734 3.93 -5.91 1 97.12 100 ASP B O 1
ATOM 3778 N N . LEU B 1 101 ? -17.641 1.922 -6.477 1 97.44 101 LEU B N 1
ATOM 3779 C CA . LEU B 1 101 ? -16.438 1.434 -7.137 1 97.44 101 LEU B CA 1
ATOM 3780 C C . LEU B 1 101 ? -16.062 2.318 -8.328 1 97.44 101 LEU B C 1
ATOM 3782 O O . LEU B 1 101 ? -14.914 2.34 -8.758 1 97.44 101 LEU B O 1
ATOM 3786 N N . ARG B 1 102 ? -16.984 3.127 -8.891 1 96.06 102 ARG B N 1
ATOM 3787 C CA . ARG B 1 102 ? -16.75 4.004 -10.031 1 96.06 102 ARG B CA 1
ATOM 3788 C C . ARG B 1 102 ? -15.844 5.168 -9.648 1 96.06 102 ARG B C 1
ATOM 3790 O O . ARG B 1 102 ? -15.25 5.809 -10.516 1 96.06 102 ARG B O 1
ATOM 3797 N N . HIS B 1 103 ? -15.688 5.387 -8.359 1 96.75 103 HIS B N 1
ATOM 3798 C CA . HIS B 1 103 ? -14.82 6.465 -7.887 1 96.75 103 HIS B CA 1
ATOM 3799 C C . HIS B 1 103 ? -13.352 6.152 -8.164 1 96.75 103 HIS B C 1
ATOM 3801 O O . HIS B 1 103 ? -12.508 7.047 -8.102 1 96.75 103 HIS B O 1
ATOM 3807 N N . TYR B 1 104 ? -13.078 4.828 -8.516 1 97.44 104 TYR B N 1
ATOM 3808 C CA . TYR B 1 104 ? -11.688 4.418 -8.688 1 97.44 104 TYR B CA 1
ATOM 3809 C C . TYR B 1 104 ? -11.359 4.195 -10.156 1 97.44 104 TYR B C 1
ATOM 3811 O O . TYR B 1 104 ? -10.289 3.682 -10.492 1 97.44 104 TYR B O 1
ATOM 3819 N N . THR B 1 105 ? -12.219 4.613 -11.055 1 95.12 105 THR B N 1
ATOM 3820 C CA . THR B 1 105 ? -12.109 4.293 -12.469 1 95.12 105 THR B CA 1
ATOM 3821 C C . THR B 1 105 ? -10.82 4.863 -13.055 1 95.12 105 THR B C 1
ATOM 3823 O O . THR B 1 105 ? -10.234 4.27 -13.961 1 95.12 105 THR B O 1
ATOM 3826 N N . ASN B 1 106 ? -10.359 5.973 -12.516 1 97.06 106 ASN B N 1
ATOM 3827 C CA . ASN B 1 106 ? -9.188 6.641 -13.078 1 97.06 106 ASN B CA 1
ATOM 3828 C C . ASN B 1 106 ? -8.016 6.641 -12.102 1 97.06 106 ASN B C 1
ATOM 3830 O O . ASN B 1 106 ? -7.102 7.461 -12.227 1 97.06 106 ASN B O 1
ATOM 3834 N N . GLU B 1 107 ? -7.996 5.68 -11.141 1 97.5 107 GLU B N 1
ATOM 3835 C CA . GLU B 1 107 ? -6.992 5.676 -10.078 1 97.5 107 GLU B CA 1
ATOM 3836 C C . GLU B 1 107 ? -5.594 5.457 -10.641 1 97.5 107 GLU B C 1
ATOM 3838 O O . GLU B 1 107 ? -4.594 5.762 -9.984 1 97.5 107 GLU B O 1
ATOM 3843 N N . ARG B 1 108 ? -5.496 4.961 -11.898 1 96.38 108 ARG B N 1
ATOM 3844 C CA . ARG B 1 108 ? -4.199 4.73 -12.516 1 96.38 108 ARG B CA 1
ATOM 3845 C C . ARG B 1 108 ? -4.016 5.609 -13.75 1 96.38 108 ARG B C 1
ATOM 3847 O O . ARG B 1 108 ? -3.254 5.266 -14.656 1 96.38 108 ARG B O 1
ATOM 3854 N N . SER B 1 109 ? -4.738 6.688 -13.852 1 97.88 109 SER B N 1
ATOM 3855 C CA . SER B 1 109 ? -4.629 7.617 -14.969 1 97.88 109 SER B CA 1
ATOM 3856 C C . SER B 1 109 ? -3.244 8.25 -15.023 1 97.88 109 SER B C 1
ATOM 3858 O O . SER B 1 109 ? -2.77 8.805 -14.031 1 97.88 109 SER B O 1
ATOM 3860 N N . LEU B 1 110 ? -2.646 8.18 -16.203 1 97.75 110 LEU B N 1
ATOM 3861 C CA . LEU B 1 110 ? -1.343 8.805 -16.391 1 97.75 110 LEU B CA 1
ATOM 3862 C C . LEU B 1 110 ? -1.451 10.328 -16.281 1 97.75 110 LEU B C 1
ATOM 3864 O O . LEU B 1 110 ? -0.534 10.984 -15.797 1 97.75 110 LEU B O 1
ATOM 3868 N N . TYR B 1 111 ? -2.57 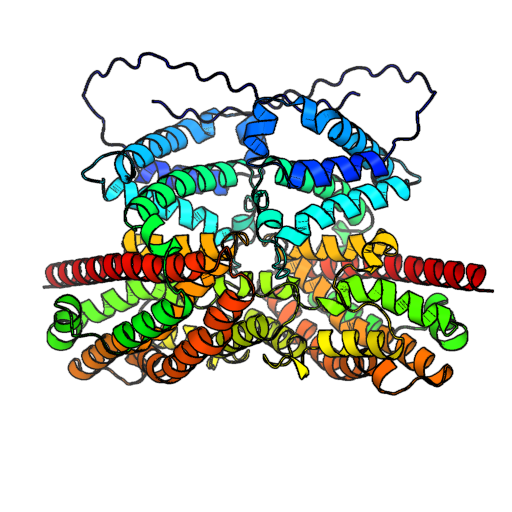10.859 -16.703 1 98 111 TYR B N 1
ATOM 3869 C CA . TYR B 1 111 ? -2.811 12.297 -16.594 1 98 111 TYR B CA 1
ATOM 3870 C C . TYR B 1 111 ? -2.82 12.734 -15.133 1 98 111 TYR B C 1
ATOM 3872 O O . TYR B 1 111 ? -2.168 13.711 -14.766 1 98 111 TYR B O 1
ATOM 3880 N N . LEU B 1 112 ? -3.553 11.992 -14.305 1 98.38 112 LEU B N 1
ATOM 3881 C CA . LEU B 1 112 ? -3.631 12.336 -12.891 1 98.38 112 LEU B CA 1
ATOM 3882 C C . LEU B 1 112 ? -2.264 12.211 -12.227 1 98.38 112 LEU B C 1
ATOM 3884 O O . LEU B 1 112 ? -1.909 13.016 -11.367 1 98.38 112 LEU B O 1
ATOM 3888 N N . TYR B 1 113 ? -1.497 11.18 -12.672 1 98.06 113 TYR B N 1
ATOM 3889 C CA . TYR B 1 113 ? -0.146 11.031 -12.141 1 98.06 113 TYR B CA 1
ATOM 3890 C C . TYR B 1 113 ? 0.72 12.227 -12.516 1 98.06 113 TYR B C 1
ATOM 3892 O O . TYR B 1 113 ? 1.526 12.695 -11.711 1 98.06 113 TYR B O 1
ATOM 3900 N N . GLN B 1 114 ? 0.531 12.688 -13.656 1 97.56 114 GLN B N 1
ATOM 3901 C CA . GLN B 1 114 ? 1.281 13.859 -14.102 1 97.56 114 GLN B CA 1
ATOM 3902 C C . GLN B 1 114 ? 0.918 15.086 -13.273 1 97.56 114 GLN B C 1
ATOM 3904 O O . GLN B 1 114 ? 1.795 15.859 -12.875 1 97.56 114 GLN B O 1
ATOM 3909 N N . VAL B 1 115 ? -0.372 15.273 -13.055 1 98.56 115 VAL B N 1
ATOM 3910 C CA . VAL B 1 115 ? -0.851 16.391 -12.25 1 98.56 115 VAL B CA 1
ATOM 3911 C C . VAL B 1 115 ? -0.256 16.297 -10.844 1 98.56 115 VAL B C 1
ATOM 3913 O O . VAL B 1 115 ? 0.28 17.281 -10.328 1 98.56 115 VAL B O 1
ATOM 3916 N N . ARG B 1 116 ? -0.329 15.117 -10.258 1 98.69 116 ARG B N 1
ATOM 3917 C CA . ARG B 1 116 ? 0.226 14.875 -8.93 1 98.69 116 ARG B CA 1
ATOM 3918 C C . ARG B 1 116 ? 1.709 15.227 -8.891 1 9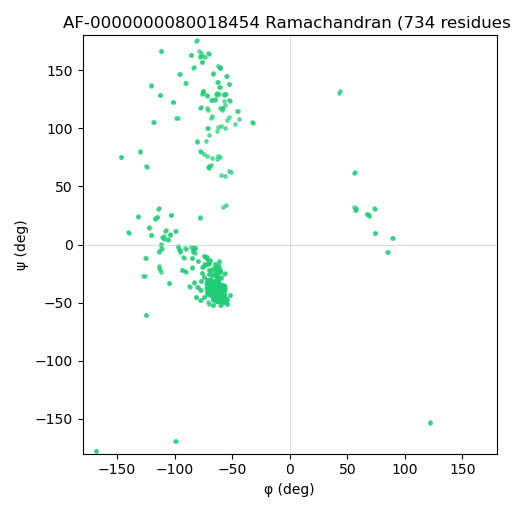8.69 116 ARG B C 1
ATOM 3920 O O . ARG B 1 116 ? 2.152 15.969 -8.008 1 98.69 116 ARG B O 1
ATOM 3927 N N . ASN B 1 117 ? 2.436 14.711 -9.859 1 97.81 117 ASN B N 1
ATOM 3928 C CA . ASN B 1 117 ? 3.881 14.914 -9.898 1 97.81 117 ASN B CA 1
ATOM 3929 C C . ASN B 1 117 ? 4.242 16.391 -10.039 1 97.81 117 ASN B C 1
ATOM 3931 O O . ASN B 1 117 ? 5.199 16.859 -9.422 1 97.81 117 ASN B O 1
ATOM 3935 N N . GLN B 1 118 ? 3.492 17.062 -10.836 1 97.94 118 GLN B N 1
ATOM 3936 C CA . GLN B 1 118 ? 3.74 18.484 -11.055 1 97.94 118 GLN B CA 1
ATOM 3937 C C . GLN B 1 118 ? 3.57 19.281 -9.758 1 97.94 118 GLN B C 1
ATOM 3939 O O . GLN B 1 118 ? 4.41 20.125 -9.422 1 97.94 118 GLN B O 1
ATOM 3944 N N . ILE B 1 119 ? 2.533 19.016 -9.047 1 98.75 119 ILE B N 1
ATOM 3945 C CA . ILE B 1 119 ? 2.281 19.719 -7.793 1 98.75 119 ILE B CA 1
ATOM 3946 C C . ILE B 1 119 ? 3.354 19.344 -6.773 1 98.75 119 ILE B C 1
ATOM 3948 O O . ILE B 1 119 ? 3.943 20.219 -6.137 1 98.75 119 ILE B O 1
ATOM 3952 N N . GLU B 1 120 ? 3.631 18.062 -6.645 1 98.62 120 GLU B N 1
ATOM 3953 C CA . GLU B 1 120 ? 4.562 17.562 -5.633 1 98.62 120 GLU B CA 1
ATOM 3954 C C . GLU B 1 120 ? 5.969 18.125 -5.867 1 98.62 120 GLU B C 1
ATOM 3956 O O . GLU B 1 120 ? 6.676 18.453 -4.91 1 98.62 120 GLU B O 1
ATOM 3961 N N . ALA B 1 121 ? 6.336 18.172 -7.109 1 97.12 121 ALA B N 1
ATOM 3962 C CA . ALA B 1 121 ? 7.676 18.672 -7.414 1 97.12 121 ALA B CA 1
ATOM 3963 C C . ALA B 1 121 ? 7.859 20.109 -6.918 1 97.12 121 ALA B C 1
ATOM 3965 O O . ALA B 1 121 ? 8.812 20.391 -6.188 1 97.12 121 ALA B O 1
ATOM 3966 N N . ALA B 1 122 ? 6.945 21.016 -7.289 1 97.75 122 ALA B N 1
ATOM 3967 C CA . ALA B 1 122 ? 7.031 22.422 -6.867 1 97.75 122 ALA B CA 1
ATOM 3968 C C . ALA B 1 122 ? 6.879 22.547 -5.355 1 97.75 122 ALA B C 1
ATOM 3970 O O . ALA B 1 122 ? 7.629 23.281 -4.711 1 97.75 122 ALA B O 1
ATOM 3971 N N . TRP B 1 123 ? 5.973 21.797 -4.805 1 98.25 123 TRP B N 1
ATOM 3972 C CA . TRP B 1 123 ? 5.656 21.859 -3.379 1 98.25 123 TRP B CA 1
ATOM 3973 C C . TRP B 1 123 ? 6.832 21.359 -2.541 1 98.25 123 TRP B C 1
ATOM 3975 O O . TRP B 1 123 ? 7.234 22.016 -1.579 1 98.25 123 TRP B O 1
ATOM 3985 N N . GLN B 1 124 ? 7.438 20.25 -2.904 1 97.75 124 GLN B N 1
ATOM 3986 C CA . GLN B 1 124 ? 8.523 19.688 -2.119 1 97.75 124 GLN B CA 1
ATOM 3987 C C . GLN B 1 124 ? 9.773 20.562 -2.189 1 97.75 124 GLN B C 1
ATOM 3989 O O . GLN B 1 124 ? 10.508 20.672 -1.209 1 97.75 124 GLN B O 1
ATOM 3994 N N . GLU B 1 125 ? 9.984 21.094 -3.348 1 96.81 125 GLU B N 1
ATOM 3995 C CA . GLU B 1 125 ? 11.078 22.047 -3.438 1 96.81 125 GLU B CA 1
ATOM 3996 C C . GLU B 1 125 ? 10.891 23.219 -2.465 1 96.81 125 GLU B C 1
ATOM 3998 O O . GLU B 1 125 ? 11.828 23.625 -1.787 1 96.81 125 GLU B O 1
ATOM 4003 N N . TRP B 1 126 ? 9.688 23.703 -2.451 1 96.94 126 TRP B N 1
ATOM 4004 C CA . TRP B 1 126 ? 9.344 24.812 -1.562 1 96.94 126 TRP B CA 1
ATOM 4005 C C . TRP B 1 126 ? 9.508 24.406 -0.101 1 96.94 126 TRP B C 1
ATOM 4007 O O . TRP B 1 126 ? 10.07 25.156 0.7 1 96.94 126 TRP B O 1
ATOM 4017 N N . GLU B 1 127 ? 9.086 23.203 0.312 1 97.38 127 GLU B N 1
ATOM 4018 C CA . GLU B 1 127 ? 9.211 22.703 1.68 1 97.38 127 GLU B CA 1
ATOM 4019 C C . GLU B 1 127 ? 10.672 22.531 2.068 1 97.38 127 GLU B C 1
ATOM 4021 O O . GLU B 1 127 ? 11.094 22.953 3.15 1 97.38 127 GLU B O 1
ATOM 4026 N N . ILE B 1 128 ? 11.445 21.953 1.198 1 97.19 128 ILE B N 1
ATOM 4027 C CA . ILE B 1 128 ? 12.828 21.594 1.48 1 97.19 128 ILE B CA 1
ATOM 4028 C C . ILE B 1 128 ? 13.68 22.859 1.58 1 97.19 128 ILE B C 1
ATOM 4030 O O . ILE B 1 128 ? 14.633 22.906 2.361 1 97.19 128 ILE B O 1
ATOM 4034 N N . ALA B 1 129 ? 13.297 23.859 0.848 1 95.38 129 ALA B N 1
ATOM 4035 C CA . ALA B 1 129 ? 14.023 25.125 0.871 1 95.38 129 ALA B CA 1
ATOM 4036 C C . ALA B 1 129 ? 14 25.75 2.264 1 95.38 129 ALA B C 1
ATOM 4038 O O . ALA B 1 129 ? 14.805 26.625 2.572 1 95.38 129 ALA B O 1
ATOM 4039 N N . GLN B 1 130 ? 13.141 25.25 3.07 1 93.62 130 GLN B N 1
ATOM 4040 C CA . GLN B 1 130 ? 13.008 25.812 4.414 1 93.62 130 GLN B CA 1
ATOM 4041 C C . GLN B 1 130 ? 13.93 25.094 5.395 1 93.62 130 GLN B C 1
ATOM 4043 O O . GLN B 1 130 ? 14 25.453 6.57 1 93.62 130 GLN B O 1
ATOM 4048 N N . ILE B 1 131 ? 14.656 24.078 4.969 1 97.69 131 ILE B N 1
ATOM 4049 C CA . ILE B 1 131 ? 15.477 23.234 5.824 1 97.69 131 ILE B CA 1
ATOM 4050 C C . ILE B 1 131 ? 16.938 23.297 5.371 1 97.69 131 ILE B C 1
ATOM 4052 O O . ILE B 1 131 ? 17.219 23.297 4.172 1 97.69 131 ILE B O 1
ATOM 4056 N N . ASP B 1 132 ? 17.875 23.406 6.25 1 97.75 132 ASP B N 1
ATOM 4057 C CA . ASP B 1 132 ? 19.297 23.391 5.953 1 97.75 132 ASP B CA 1
ATOM 4058 C C . ASP B 1 132 ? 19.781 21.969 5.684 1 97.75 132 ASP B C 1
ATOM 4060 O O . ASP B 1 132 ? 20.484 21.375 6.512 1 97.75 132 ASP B O 1
ATOM 4064 N N . VAL B 1 133 ? 19.547 21.5 4.527 1 97.5 133 VAL B N 1
ATOM 4065 C CA . VAL B 1 133 ? 19.844 20.125 4.133 1 97.5 133 VAL B CA 1
ATOM 4066 C C . VAL B 1 133 ? 21.359 19.891 4.207 1 97.5 133 VAL B C 1
ATOM 4068 O O . VAL B 1 133 ? 21.797 18.812 4.633 1 97.5 133 VAL B O 1
ATOM 4071 N N . VAL B 1 134 ? 22.172 20.828 3.812 1 97.25 134 VAL B N 1
ATOM 4072 C CA . VAL B 1 134 ? 23.625 20.688 3.84 1 97.25 134 VAL B CA 1
ATOM 4073 C C . VAL B 1 134 ? 24.094 20.453 5.273 1 97.25 134 VAL B C 1
ATOM 4075 O O . VAL B 1 134 ? 24.938 19.594 5.523 1 97.25 134 VAL B O 1
ATOM 4078 N N . GLY B 1 135 ? 23.578 21.234 6.141 1 97.88 135 GLY B N 1
ATOM 4079 C CA . GLY B 1 135 ? 23.891 21.047 7.547 1 97.88 135 GLY B CA 1
ATOM 4080 C C . GLY B 1 135 ? 23.516 19.672 8.07 1 97.88 135 GLY B C 1
ATOM 4081 O O . GLY B 1 135 ? 24.25 19.078 8.852 1 97.88 135 GLY B O 1
ATOM 4082 N N . LEU B 1 136 ? 22.391 19.156 7.66 1 97.94 136 LEU B N 1
ATOM 4083 C CA . LEU B 1 136 ? 21.922 17.844 8.094 1 97.94 136 LEU B CA 1
ATOM 4084 C C . LEU B 1 136 ? 22.875 16.75 7.652 1 97.94 136 LEU B C 1
ATOM 4086 O O . LEU B 1 136 ? 23.062 15.75 8.359 1 97.94 136 LEU B O 1
ATOM 4090 N N . GLN B 1 137 ? 23.484 16.906 6.547 1 97.31 137 GLN B N 1
ATOM 4091 C CA . GLN B 1 137 ? 24.359 15.891 5.965 1 97.31 137 GLN B CA 1
ATOM 4092 C C . GLN B 1 137 ? 25.672 15.781 6.73 1 97.31 137 GLN B C 1
ATOM 4094 O O . GLN B 1 137 ? 26.422 14.828 6.551 1 97.31 137 GLN B O 1
ATOM 4099 N N . GLN B 1 138 ? 25.891 16.734 7.621 1 97.19 138 GLN B N 1
ATOM 4100 C CA . GLN B 1 138 ? 27.156 16.766 8.359 1 97.19 138 GLN B CA 1
ATOM 4101 C C . GLN B 1 138 ? 26.953 16.312 9.805 1 97.19 138 GLN B C 1
ATOM 4103 O O . GLN B 1 138 ? 27.922 16.234 10.57 1 97.19 138 GLN B O 1
ATOM 4108 N N . LEU B 1 139 ? 25.812 15.922 10.125 1 97 139 LEU B N 1
ATOM 4109 C CA . LEU B 1 139 ? 25.484 15.602 11.508 1 97 139 LEU B CA 1
ATOM 4110 C C . LEU B 1 139 ? 25.922 14.18 11.859 1 97 139 LEU B C 1
ATOM 4112 O O . LEU B 1 139 ? 26.047 13.336 10.969 1 97 139 LEU B O 1
ATOM 4116 N N . ASP B 1 140 ? 26.188 14.039 13.188 1 98.25 140 ASP B N 1
ATOM 4117 C CA . ASP B 1 140 ? 26.031 12.711 13.758 1 98.25 140 ASP B CA 1
ATOM 4118 C C . ASP B 1 140 ? 24.547 12.336 13.859 1 98.25 140 ASP B C 1
ATOM 4120 O O . ASP B 1 140 ? 23.875 12.711 14.82 1 98.25 140 ASP B O 1
ATOM 4124 N N . VAL B 1 141 ? 24.125 11.594 12.969 1 98.62 141 VAL B N 1
ATOM 4125 C CA . VAL B 1 141 ? 22.688 11.398 12.742 1 98.62 141 VAL B CA 1
ATOM 4126 C C . VAL B 1 141 ? 22.062 10.773 13.984 1 98.62 141 VAL B C 1
ATOM 4128 O O . VAL B 1 141 ? 21 11.219 14.445 1 98.62 141 VAL B O 1
ATOM 4131 N N . LYS B 1 142 ? 22.625 9.742 14.516 1 98.75 142 LYS B N 1
ATOM 4132 C CA . LYS B 1 142 ? 22.047 9.047 15.664 1 98.75 142 LYS B CA 1
ATOM 4133 C C . LYS B 1 142 ? 21.922 9.984 16.859 1 98.75 142 LYS B C 1
ATOM 4135 O O . LYS B 1 142 ? 20.875 10.047 17.5 1 98.75 142 LYS B O 1
ATOM 4140 N N . GLN B 1 143 ? 22.938 10.734 17.156 1 98.75 143 GLN B N 1
ATOM 4141 C CA . GLN B 1 143 ? 22.875 11.68 18.266 1 98.75 143 GLN B CA 1
ATOM 4142 C C . GLN B 1 143 ? 21.844 12.773 18 1 98.75 143 GLN B C 1
ATOM 4144 O O . GLN B 1 143 ? 21.125 13.195 18.906 1 98.75 143 GLN B O 1
ATOM 4149 N N . ALA B 1 144 ? 21.812 13.25 16.766 1 98.81 144 ALA B N 1
ATOM 4150 C CA . ALA B 1 144 ? 20.844 14.281 16.391 1 98.81 144 ALA B CA 1
ATOM 4151 C C . ALA B 1 144 ? 19.406 13.797 16.625 1 98.81 144 ALA B C 1
ATOM 4153 O O . ALA B 1 144 ? 18.578 14.555 17.125 1 98.81 144 ALA B O 1
ATOM 4154 N N . LEU B 1 145 ? 19.141 12.555 16.266 1 98.88 145 LEU B N 1
ATOM 4155 C CA . LEU B 1 145 ? 17.812 11.984 16.453 1 98.88 145 LEU B CA 1
ATOM 4156 C C . LEU B 1 145 ? 17.484 11.859 17.922 1 98.88 145 LEU B C 1
ATOM 4158 O O . LEU B 1 145 ? 16.375 12.195 18.344 1 98.88 145 LEU B O 1
ATOM 4162 N N . ILE B 1 146 ? 18.422 11.398 18.719 1 98.81 146 ILE B N 1
ATOM 4163 C CA . ILE B 1 146 ? 18.219 11.234 20.156 1 98.81 146 ILE B CA 1
ATOM 4164 C C . ILE B 1 146 ? 17.938 12.594 20.797 1 98.81 146 ILE B C 1
ATOM 4166 O O . ILE B 1 146 ? 17.016 12.727 21.594 1 98.81 146 ILE B O 1
ATOM 4170 N N . ASP B 1 147 ? 18.688 13.594 20.391 1 98.69 147 ASP B N 1
ATOM 4171 C CA . ASP B 1 147 ? 18.516 14.938 20.938 1 98.69 147 ASP B CA 1
ATOM 4172 C C . ASP B 1 147 ? 17.156 15.523 20.578 1 98.69 147 ASP B C 1
ATOM 4174 O O . ASP B 1 147 ? 16.484 16.109 21.422 1 98.69 147 ASP B O 1
ATOM 4178 N N . ARG B 1 148 ? 16.828 15.383 19.344 1 98.44 148 ARG B N 1
ATOM 4179 C CA . ARG B 1 148 ? 15.539 15.906 18.891 1 98.44 148 ARG B CA 1
ATOM 4180 C C . ARG B 1 148 ? 14.383 15.227 19.594 1 98.44 148 ARG B C 1
ATOM 4182 O O . ARG B 1 148 ? 13.422 15.883 20 1 98.44 148 ARG B O 1
ATOM 4189 N N . ALA B 1 149 ? 14.461 13.906 19.688 1 98.44 149 ALA B N 1
ATOM 4190 C CA . ALA B 1 149 ? 13.414 13.164 20.375 1 98.44 149 ALA B CA 1
ATOM 4191 C C . ALA B 1 149 ? 13.266 13.633 21.828 1 98.44 149 ALA B C 1
ATOM 4193 O O . ALA B 1 149 ? 12.148 13.805 22.312 1 98.44 149 ALA B O 1
ATOM 4194 N N . ALA B 1 150 ? 14.344 13.859 22.469 1 98.06 150 ALA B N 1
ATOM 4195 C CA . ALA B 1 150 ? 14.328 14.328 23.844 1 98.06 150 ALA B CA 1
ATOM 4196 C C . ALA B 1 150 ? 13.664 15.703 23.953 1 98.06 150 ALA B C 1
ATOM 4198 O O . ALA B 1 150 ? 12.875 15.953 24.859 1 98.06 150 ALA B O 1
ATOM 4199 N N . GLU B 1 151 ? 13.953 16.547 23.016 1 97.69 151 GLU B N 1
ATOM 4200 C CA . GLU B 1 151 ? 13.422 17.906 23 1 97.69 151 GLU B CA 1
ATOM 4201 C C . GLU B 1 151 ? 11.914 17.906 22.75 1 97.69 151 GLU B C 1
ATOM 4203 O O . GLU B 1 151 ? 11.188 18.734 23.312 1 97.69 151 GLU B O 1
ATOM 4208 N N . ASP B 1 152 ? 11.492 16.969 21.969 1 97.69 152 ASP B N 1
ATOM 4209 C CA . ASP B 1 152 ? 10.109 17.016 21.5 1 97.69 152 ASP B CA 1
ATOM 4210 C C . ASP B 1 152 ? 9.211 16.141 22.359 1 97.69 152 ASP B C 1
ATOM 4212 O O . ASP B 1 152 ? 7.992 16.109 22.156 1 97.69 152 ASP B O 1
ATOM 4216 N N . LEU B 1 153 ? 9.766 15.438 23.344 1 96.06 153 LEU B N 1
ATOM 4217 C CA . LEU B 1 153 ? 9 14.547 24.203 1 96.06 153 LEU B CA 1
ATOM 4218 C C . LEU B 1 153 ? 8.008 15.328 25.047 1 96.06 153 LEU B C 1
ATOM 4220 O O . LEU B 1 153 ? 6.852 14.922 25.203 1 96.06 153 LEU B O 1
ATOM 4224 N N . ASP B 1 154 ? 8.438 16.422 25.641 1 94.56 154 ASP B N 1
ATOM 4225 C CA . ASP B 1 154 ? 7.625 17.297 26.484 1 94.56 154 ASP B CA 1
ATOM 4226 C C . ASP B 1 154 ? 8.062 18.75 26.344 1 94.56 154 ASP B C 1
ATOM 4228 O O . ASP B 1 154 ? 8.625 19.328 27.281 1 94.56 154 ASP B O 1
ATOM 4232 N N . PRO B 1 155 ? 7.664 19.328 25.203 1 95.38 155 PRO B N 1
ATOM 4233 C CA . PRO B 1 155 ? 8.109 20.703 24.969 1 95.38 155 PRO B CA 1
ATOM 4234 C C . PRO B 1 155 ? 7.355 21.719 25.812 1 95.38 155 PRO B C 1
ATOM 4236 O O . PRO B 1 155 ? 6.273 21.422 26.312 1 95.38 155 PRO B O 1
ATOM 4239 N N . PRO B 1 156 ? 7.98 22.938 25.906 1 94.75 156 PRO B N 1
ATOM 4240 C CA . PRO B 1 156 ? 7.23 24.016 26.578 1 94.75 156 PRO B CA 1
ATOM 4241 C C . PRO B 1 156 ? 5.93 24.359 25.844 1 94.75 156 PRO B C 1
ATOM 4243 O O . PRO B 1 156 ? 5.832 24.172 24.641 1 94.75 156 PRO B O 1
ATOM 4246 N N . LEU B 1 157 ? 5.039 24.844 26.609 1 94.94 157 LEU B N 1
ATOM 4247 C CA . LEU B 1 157 ? 3.74 25.188 26.031 1 94.94 157 LEU B CA 1
ATOM 4248 C C . LEU B 1 157 ? 3.857 26.375 25.094 1 94.94 157 LEU B C 1
ATOM 4250 O O . LEU B 1 157 ? 4.34 27.438 25.484 1 94.94 157 LEU B O 1
ATOM 4254 N N . SER B 1 158 ? 3.445 26.203 23.922 1 94.94 158 SER B N 1
ATOM 4255 C CA . SER B 1 158 ? 3.348 27.297 22.969 1 94.94 158 SER B CA 1
ATOM 4256 C C . SER B 1 158 ? 2.117 28.156 23.25 1 94.94 158 SER B C 1
ATOM 4258 O O . SER B 1 158 ? 1.229 27.75 24 1 94.94 158 SER B O 1
ATOM 4260 N N . PRO B 1 159 ? 2.051 29.359 22.672 1 95.56 159 PRO B N 1
ATOM 4261 C CA . PRO B 1 159 ? 0.837 30.172 22.797 1 95.56 159 PRO B CA 1
ATOM 4262 C C . PRO B 1 159 ? -0.407 29.469 22.281 1 95.56 159 PRO B C 1
ATOM 4264 O O . PRO B 1 159 ? -1.488 29.594 22.859 1 95.56 159 PRO B O 1
ATOM 4267 N N . GLU B 1 160 ? -0.253 28.75 21.219 1 96.31 160 GLU B N 1
ATOM 4268 C CA . GLU B 1 160 ? -1.368 27.984 20.672 1 96.31 160 GLU B CA 1
ATOM 4269 C C . GLU B 1 160 ? -1.835 26.906 21.625 1 96.31 160 GLU B C 1
ATOM 4271 O O . GLU B 1 160 ? -3.037 26.719 21.828 1 96.31 160 GLU B O 1
ATOM 4276 N N . SER B 1 161 ? -0.895 26.219 22.203 1 96.81 161 SER B N 1
ATOM 4277 C CA . SER B 1 161 ? -1.227 25.156 23.156 1 96.81 161 SER B CA 1
ATOM 4278 C C . SER B 1 161 ? -1.906 25.719 24.391 1 96.81 161 SER B C 1
ATOM 4280 O O . SER B 1 161 ? -2.836 25.125 24.938 1 96.81 161 SER B O 1
ATOM 4282 N N . ARG B 1 162 ? -1.463 26.875 24.844 1 97.12 162 ARG B N 1
ATOM 4283 C CA . ARG B 1 162 ? -2.076 27.531 25.984 1 97.12 162 ARG B CA 1
ATOM 4284 C C . ARG B 1 162 ? -3.521 27.922 25.688 1 97.12 162 ARG B C 1
ATOM 4286 O O . ARG B 1 162 ? -4.406 27.734 26.531 1 97.12 162 ARG B O 1
ATOM 4293 N N . TYR B 1 163 ? -3.672 28.469 24.531 1 97.94 163 TYR B N 1
ATOM 4294 C CA . TYR B 1 163 ? -5.031 28.828 24.125 1 97.94 163 TYR B CA 1
ATOM 4295 C C . TYR B 1 163 ? -5.938 27.594 24.156 1 97.94 163 TYR B C 1
ATOM 4297 O O . TYR B 1 163 ? -7.051 27.656 24.688 1 97.94 163 TYR B O 1
ATOM 4305 N N . LEU B 1 164 ? -5.492 26.484 23.609 1 97.94 164 LEU B N 1
ATOM 4306 C CA . LEU B 1 164 ? -6.277 25.266 23.594 1 97.94 164 LEU B CA 1
ATOM 4307 C C . LEU B 1 164 ? -6.637 24.812 25 1 97.94 164 LEU B C 1
ATOM 4309 O O . LEU B 1 164 ? -7.801 24.516 25.281 1 97.94 164 LEU B O 1
ATOM 4313 N N . ARG B 1 165 ? -5.703 24.859 25.891 1 97.5 165 ARG B N 1
ATOM 4314 C CA . ARG B 1 165 ? -5.871 24.359 27.25 1 97.5 165 ARG B CA 1
ATOM 4315 C C . ARG B 1 165 ? -6.789 25.266 28.062 1 97.5 165 ARG B C 1
ATOM 4317 O O . ARG B 1 165 ? -7.637 24.781 28.812 1 97.5 165 ARG B O 1
ATOM 4324 N N . GLU B 1 166 ? -6.629 26.531 27.781 1 97.88 166 GLU B N 1
ATOM 4325 C CA . GLU B 1 166 ? -7.137 27.453 28.797 1 97.88 166 GLU B CA 1
ATOM 4326 C C . GLU B 1 166 ? -8.336 28.234 28.281 1 97.88 166 GLU B C 1
ATOM 4328 O O . GLU B 1 166 ? -9.141 28.75 29.062 1 97.88 166 GLU B O 1
ATOM 4333 N N . GLN B 1 167 ? -8.43 28.312 26.953 1 97.88 167 GLN B N 1
ATOM 4334 C CA . GLN B 1 167 ? -9.383 29.312 26.469 1 97.88 167 GLN B CA 1
ATOM 4335 C C . GLN B 1 167 ? -10.383 28.688 25.484 1 97.88 167 GLN B C 1
ATOM 4337 O O . GLN B 1 167 ? -11.492 29.188 25.328 1 97.88 167 GLN B O 1
ATOM 4342 N N . MET B 1 168 ? -10.078 27.641 24.766 1 97.94 168 MET B N 1
ATOM 4343 C CA . MET B 1 168 ? -10.93 27.078 23.703 1 97.94 168 MET B CA 1
ATOM 4344 C C . MET B 1 168 ? -12.305 26.719 24.266 1 97.94 168 MET B C 1
ATOM 4346 O O . MET B 1 168 ? -12.406 26.062 25.312 1 97.94 168 MET B O 1
ATOM 4350 N N . SER B 1 169 ? -13.32 27.188 23.594 1 97.62 169 SER B N 1
ATOM 4351 C CA . SER B 1 169 ? -14.695 26.922 24 1 97.62 169 SER B CA 1
ATOM 4352 C C . SER B 1 169 ? -15.156 25.547 23.516 1 97.62 169 SER B C 1
ATOM 4354 O O . SER B 1 169 ? -14.406 24.844 22.828 1 97.62 169 SER B O 1
ATOM 4356 N N . LYS B 1 170 ? -16.375 25.203 23.938 1 97.19 170 LYS B N 1
ATOM 4357 C CA . LYS B 1 170 ? -16.969 23.953 23.469 1 97.19 170 LYS B CA 1
ATOM 4358 C C . LYS B 1 170 ? -17.141 23.969 21.953 1 97.19 170 LYS B C 1
ATOM 4360 O O . LYS B 1 170 ? -16.875 22.953 21.281 1 97.19 170 LYS B O 1
ATOM 4365 N N . ALA B 1 171 ? -17.547 25.109 21.406 1 97 171 ALA B N 1
ATOM 4366 C CA . ALA B 1 171 ? -17.672 25.25 19.969 1 97 171 ALA B CA 1
ATOM 4367 C C . ALA B 1 171 ? -16.312 25.078 19.281 1 97 171 ALA B C 1
ATOM 4369 O O . ALA B 1 171 ? -16.219 24.469 18.219 1 97 171 ALA B O 1
ATOM 4370 N N . GLY B 1 172 ? -15.375 25.641 19.922 1 98.06 172 GLY B N 1
ATOM 4371 C CA . GLY B 1 172 ? -14.023 25.453 19.422 1 98.06 172 GLY B CA 1
ATOM 4372 C C . GLY B 1 172 ? -13.578 24 19.422 1 98.06 172 GLY B C 1
ATOM 4373 O O . GLY B 1 172 ? -12.961 23.531 18.469 1 98.06 172 GLY B O 1
ATOM 4374 N N . TYR B 1 173 ? -13.922 23.266 20.484 1 98.31 173 TYR B N 1
ATOM 4375 C CA . TYR B 1 173 ? -13.586 21.844 20.594 1 98.31 173 TYR B CA 1
ATOM 4376 C C . TYR B 1 173 ? -14.25 21.047 19.484 1 98.31 173 TYR B C 1
ATOM 4378 O O . TYR B 1 173 ? -13.625 20.172 18.875 1 98.31 173 TYR B O 1
ATOM 4386 N N . GLN B 1 174 ? -15.469 21.359 19.156 1 98.31 174 GLN B N 1
ATOM 4387 C CA . GLN B 1 174 ? -16.172 20.703 18.078 1 98.31 174 GLN B CA 1
ATOM 4388 C C . GLN B 1 174 ? -15.523 20.984 16.719 1 98.31 174 GLN B C 1
ATOM 4390 O O . GLN B 1 174 ? -15.438 20.109 15.859 1 98.31 174 GLN B O 1
ATOM 4395 N N . HIS B 1 175 ? -15.062 22.219 16.609 1 98.56 175 HIS B N 1
ATOM 4396 C CA . HIS B 1 175 ? -14.367 22.594 15.383 1 98.56 175 HIS B CA 1
ATOM 4397 C C . HIS B 1 175 ? -13.047 21.844 15.25 1 98.56 175 HIS B C 1
ATOM 4399 O O . HIS B 1 175 ? -12.68 21.406 14.156 1 98.56 175 HIS B O 1
ATOM 4405 N N . LEU B 1 176 ? -12.352 21.672 16.359 1 98.62 176 LEU B N 1
ATOM 4406 C CA . LEU B 1 176 ? -11.133 20.859 16.406 1 98.62 176 LEU B CA 1
ATOM 4407 C C . LEU B 1 176 ? -11.422 19.438 15.961 1 98.62 176 LEU B C 1
ATOM 4409 O O . LEU B 1 176 ? -10.68 18.875 15.156 1 98.62 176 LEU B O 1
ATOM 4413 N N . LEU B 1 177 ? -12.516 18.875 16.438 1 98.75 177 LEU B N 1
ATOM 4414 C CA . LEU B 1 177 ? -12.891 17.516 16.078 1 98.75 177 LEU B CA 1
ATOM 4415 C C . LEU B 1 177 ? -13.227 17.422 14.594 1 98.75 177 LEU B C 1
ATOM 4417 O O . LEU B 1 177 ? -12.883 16.438 13.938 1 98.75 177 LEU B O 1
ATOM 4421 N N . ALA B 1 178 ? -13.891 18.438 14.094 1 98.81 178 ALA B N 1
ATOM 4422 C CA . ALA B 1 178 ? -14.242 18.453 12.672 1 98.81 178 ALA B CA 1
ATOM 4423 C C . ALA B 1 178 ? -13 18.406 11.797 1 98.81 178 ALA B C 1
ATOM 4425 O O . ALA B 1 178 ? -12.898 17.547 10.906 1 98.81 178 ALA B O 1
ATOM 4426 N N . ILE B 1 179 ? -12.031 19.203 12.117 1 98.75 179 ILE B N 1
ATOM 4427 C CA . ILE B 1 179 ? -10.797 19.234 11.344 1 98.75 179 ILE B CA 1
ATOM 4428 C C . ILE B 1 179 ? -10.023 17.938 11.562 1 98.75 179 ILE B C 1
ATOM 4430 O O . ILE B 1 179 ? -9.578 17.312 10.594 1 98.75 179 ILE B O 1
ATOM 4434 N N . GLY B 1 180 ? -9.953 17.469 12.797 1 98.5 180 GLY B N 1
ATOM 4435 C CA . GLY B 1 180 ? -9.188 16.297 13.148 1 98.5 180 GLY B CA 1
ATOM 4436 C C . GLY B 1 180 ? -9.773 15.008 12.578 1 98.5 180 GLY B C 1
ATOM 4437 O O . GLY B 1 180 ? -9.062 14.016 12.422 1 98.5 180 GLY B O 1
ATOM 4438 N N . SER B 1 181 ? -11.094 15.047 12.258 1 98.62 181 SER B N 1
ATOM 4439 C CA . SER B 1 181 ? -11.75 13.852 11.734 1 98.62 181 SER B CA 1
ATOM 4440 C C . SER B 1 181 ? -11.172 13.453 10.383 1 98.62 181 SER B C 1
ATOM 4442 O O . SER B 1 181 ? -11.25 12.297 9.977 1 98.62 181 SER B O 1
ATOM 4444 N N . PHE B 1 182 ? -10.539 14.43 9.742 1 98.19 182 PHE B N 1
ATOM 4445 C CA . PHE B 1 182 ? -9.953 14.219 8.422 1 98.19 182 PHE B CA 1
ATOM 4446 C C . PHE B 1 182 ? -8.906 13.117 8.461 1 98.19 182 PHE B C 1
ATOM 4448 O O . PHE B 1 182 ? -8.852 12.266 7.574 1 98.19 182 PHE B O 1
ATOM 4455 N N . ASP B 1 183 ? -8.133 13.086 9.477 1 97.38 183 ASP B N 1
ATOM 4456 C CA . ASP B 1 183 ? -7.117 12.055 9.641 1 97.38 183 ASP B CA 1
ATOM 4457 C C . ASP B 1 183 ? -7.539 11.031 10.688 1 97.38 183 ASP B C 1
ATOM 4459 O O . ASP B 1 183 ? -7.254 9.836 10.547 1 97.38 183 ASP B O 1
ATOM 4463 N N . GLY B 1 184 ? -8.234 11.445 11.672 1 98 184 GLY B N 1
ATOM 4464 C CA . GLY B 1 184 ? -8.57 10.609 12.82 1 98 184 GLY B CA 1
ATOM 4465 C C . GLY B 1 184 ? -9.461 9.438 12.453 1 98 184 GLY B C 1
ATOM 4466 O O . GLY B 1 184 ? -9.344 8.359 13.047 1 98 184 GLY B O 1
ATOM 4467 N N . LEU B 1 185 ? -10.297 9.609 11.461 1 98.44 185 LEU B N 1
ATOM 4468 C CA . LEU B 1 185 ? -11.266 8.57 11.125 1 98.44 185 LEU B CA 1
ATOM 4469 C C . LEU B 1 185 ? -10.641 7.52 10.211 1 98.44 185 LEU B C 1
ATOM 4471 O O . LEU B 1 185 ? -11.219 6.449 10 1 98.44 185 LEU B O 1
ATOM 4475 N N . VAL B 1 186 ? -9.43 7.828 9.672 1 97.69 186 VAL B N 1
ATOM 4476 C CA . VAL B 1 186 ? -8.781 6.875 8.773 1 97.69 186 VAL B CA 1
ATOM 4477 C C . VAL B 1 186 ? -7.324 6.684 9.195 1 97.69 186 VAL B C 1
ATOM 4479 O O . VAL B 1 186 ? -6.48 6.305 8.383 1 97.69 186 VAL B O 1
ATOM 4482 N N . GLU B 1 187 ? -7.035 6.949 10.43 1 94.94 187 GLU B N 1
ATOM 4483 C CA . GLU B 1 187 ? -5.664 6.934 10.938 1 94.94 187 GLU B CA 1
ATOM 4484 C C . GLU B 1 187 ? -4.984 5.598 10.648 1 94.94 187 GLU B C 1
ATOM 4486 O O . GLU B 1 187 ? -5.645 4.559 10.586 1 94.94 187 GLU B O 1
ATOM 4491 N N . GLY B 1 188 ? -3.721 5.668 10.391 1 95.12 188 GLY B N 1
ATOM 4492 C CA . GLY B 1 188 ? -2.912 4.477 10.188 1 95.12 188 GLY B CA 1
ATOM 4493 C C . GLY B 1 188 ? -2.957 3.955 8.766 1 95.12 188 GLY B C 1
ATOM 4494 O O . GLY B 1 188 ? -2.188 3.062 8.398 1 95.12 188 GLY B O 1
ATOM 4495 N N . SER B 1 189 ? -3.812 4.531 7.914 1 97.56 189 SER B N 1
ATOM 4496 C CA . SER B 1 189 ? -4.031 4.023 6.562 1 97.56 189 SER B CA 1
ATOM 4497 C C . SER B 1 189 ? -2.744 4.07 5.742 1 97.56 189 SER B C 1
ATOM 4499 O O . SER B 1 189 ? -2.383 3.09 5.09 1 97.56 189 SER B O 1
ATOM 4501 N N . ARG B 1 190 ? -2.025 5.156 5.797 1 97.19 190 ARG B N 1
ATOM 4502 C CA . ARG B 1 190 ? -0.865 5.336 4.93 1 97.19 190 ARG B CA 1
ATOM 4503 C C . ARG B 1 190 ? 0.311 4.488 5.406 1 97.19 190 ARG B C 1
ATOM 4505 O O . ARG B 1 190 ? 1.114 4.02 4.598 1 97.19 190 ARG B O 1
ATOM 4512 N N . LEU B 1 191 ? 0.383 4.195 6.73 1 98.06 191 LEU B N 1
ATOM 4513 C CA . LEU B 1 191 ? 1.408 3.307 7.266 1 98.06 191 LEU B CA 1
ATOM 4514 C C . LEU B 1 191 ? 1.284 1.912 6.66 1 98.06 191 LEU B C 1
ATOM 4516 O O . LEU B 1 191 ? 2.291 1.271 6.355 1 98.06 191 LEU B O 1
ATOM 4520 N N . SER B 1 192 ? 0.105 1.443 6.441 1 97.5 192 SER B N 1
ATOM 4521 C CA . SER B 1 192 ? -0.107 0.107 5.895 1 97.5 192 SER B CA 1
ATOM 4522 C C . SER B 1 192 ? 0.53 -0.034 4.516 1 97.5 192 SER B C 1
ATOM 4524 O O . SER B 1 192 ? 0.891 -1.139 4.105 1 97.5 192 SER B O 1
ATOM 4526 N N . ARG B 1 193 ? 0.762 1.09 3.822 1 96.81 193 ARG B N 1
ATOM 4527 C CA . ARG B 1 193 ? 1.191 1.092 2.428 1 96.81 193 ARG B CA 1
ATOM 4528 C C . ARG B 1 193 ? 2.703 0.921 2.32 1 96.81 193 ARG B C 1
ATOM 4530 O O . ARG B 1 193 ? 3.238 0.755 1.222 1 96.81 193 ARG B O 1
ATOM 4537 N N . ILE B 1 194 ? 3.424 0.9 3.436 1 97.06 194 ILE B N 1
ATOM 4538 C CA . ILE B 1 194 ? 4.879 0.87 3.334 1 97.06 194 ILE B CA 1
ATOM 4539 C C . ILE B 1 194 ? 5.418 -0.366 4.051 1 97.06 194 ILE B C 1
ATOM 4541 O O . ILE B 1 194 ? 6.625 -0.481 4.277 1 97.06 194 ILE B O 1
ATOM 4545 N N . LEU B 1 195 ? 4.566 -1.359 4.387 1 97.94 195 LEU B N 1
ATOM 4546 C CA . LEU B 1 195 ? 4.953 -2.471 5.25 1 97.94 195 LEU B CA 1
ATOM 4547 C C . LEU B 1 195 ? 5.438 -3.658 4.426 1 97.94 195 LEU B C 1
ATOM 4549 O O . LEU B 1 195 ? 6.094 -4.559 4.949 1 97.94 195 LEU B O 1
ATOM 4553 N N . GLY B 1 196 ? 5.059 -3.742 3.16 1 97.75 196 GLY B N 1
ATOM 4554 C CA . GLY B 1 196 ? 5.383 -4.906 2.352 1 97.75 196 GLY B CA 1
ATOM 4555 C C . GLY B 1 196 ? 6.832 -4.926 1.896 1 97.75 196 GLY B C 1
ATOM 4556 O O . GLY B 1 196 ? 7.465 -3.877 1.772 1 97.75 196 GLY B O 1
ATOM 4557 N N . GLY B 1 197 ? 7.355 -6.137 1.572 1 97.81 197 GLY B N 1
ATOM 4558 C CA . GLY B 1 197 ? 8.727 -6.312 1.115 1 97.81 197 GLY B CA 1
ATOM 4559 C C . GLY B 1 197 ? 9.531 -7.254 1.992 1 97.81 197 GLY B C 1
ATOM 4560 O O . GLY B 1 197 ? 8.977 -8.195 2.574 1 97.81 197 GLY B O 1
ATOM 4561 N N . ALA B 1 198 ? 10.836 -7.086 2.025 1 97.5 198 ALA B N 1
ATOM 4562 C CA . ALA B 1 198 ? 11.734 -7.977 2.754 1 97.5 198 ALA B CA 1
ATOM 4563 C C . ALA B 1 198 ? 11.508 -7.867 4.258 1 97.5 198 ALA B C 1
ATOM 4565 O O . ALA B 1 198 ? 11.242 -6.781 4.777 1 97.5 198 ALA B O 1
ATOM 4566 N N . ALA B 1 199 ? 11.719 -8.977 4.906 1 96.69 199 ALA B N 1
ATOM 4567 C CA . ALA B 1 199 ? 11.445 -9.062 6.34 1 96.69 199 ALA B CA 1
ATOM 4568 C C . ALA B 1 199 ? 12.68 -8.703 7.16 1 96.69 199 ALA B C 1
ATOM 4570 O O . ALA B 1 199 ? 13.797 -9.07 6.801 1 96.69 199 ALA B O 1
ATOM 4571 N N . ASN B 1 200 ? 12.508 -7.973 8.219 1 97.06 200 ASN B N 1
ATOM 4572 C CA . ASN B 1 200 ? 13.5 -7.711 9.25 1 97.06 200 ASN B CA 1
ATOM 4573 C C . ASN B 1 200 ? 12.875 -7.059 10.484 1 97.06 200 ASN B C 1
ATOM 4575 O O . ASN B 1 200 ? 11.656 -6.867 10.539 1 97.06 200 ASN B O 1
ATOM 4579 N N . GLU B 1 201 ? 13.625 -6.719 11.461 1 98.12 201 GLU B N 1
ATOM 4580 C CA . GLU B 1 201 ? 13.133 -6.223 12.742 1 98.12 201 GLU B CA 1
ATOM 4581 C C . GLU B 1 201 ? 12.508 -4.84 12.594 1 98.12 201 GLU B C 1
ATOM 4583 O O . GLU B 1 201 ? 11.547 -4.508 13.297 1 98.12 201 GLU B O 1
ATOM 4588 N N . VAL B 1 202 ? 13.039 -3.98 11.711 1 98.62 202 VAL B N 1
ATOM 4589 C CA . VAL B 1 202 ? 12.492 -2.648 11.469 1 98.62 202 VAL B CA 1
ATOM 4590 C C . VAL B 1 202 ? 11.062 -2.764 10.938 1 98.62 202 VAL B C 1
ATOM 4592 O O . VAL B 1 202 ? 10.148 -2.121 11.453 1 98.62 202 VAL B O 1
ATOM 4595 N N . GLN B 1 203 ? 10.859 -3.648 9.93 1 98.19 203 GLN B N 1
ATOM 4596 C CA . GLN B 1 203 ? 9.523 -3.885 9.383 1 98.19 203 GLN B CA 1
ATOM 4597 C C . GLN B 1 203 ? 8.562 -4.363 10.461 1 98.19 203 GLN B C 1
ATOM 4599 O O . GLN B 1 203 ? 7.426 -3.891 10.547 1 98.19 203 GLN B O 1
ATOM 4604 N N . CYS B 1 204 ? 9.031 -5.242 11.312 1 98 204 CYS B N 1
ATOM 4605 C CA . CYS B 1 204 ? 8.18 -5.82 12.344 1 98 204 CYS B CA 1
ATOM 4606 C C . CYS B 1 204 ? 7.762 -4.762 13.359 1 98 204 CYS B C 1
ATOM 4608 O O . CYS B 1 204 ? 6.633 -4.781 13.852 1 98 204 CYS B O 1
ATOM 4610 N N . THR B 1 205 ? 8.672 -3.867 13.641 1 98.5 205 THR B N 1
ATOM 4611 C CA . THR B 1 205 ? 8.336 -2.785 14.562 1 98.5 205 THR B CA 1
ATOM 4612 C C . THR B 1 205 ? 7.258 -1.887 13.969 1 98.5 205 THR B C 1
ATOM 4614 O O . THR B 1 205 ? 6.305 -1.516 14.656 1 98.5 205 THR B O 1
ATOM 4617 N N . LEU B 1 206 ? 7.363 -1.56 12.711 1 98.5 206 LEU B N 1
ATOM 4618 C CA . LEU B 1 206 ? 6.348 -0.757 12.031 1 98.5 206 LEU B CA 1
ATOM 4619 C C . LEU B 1 206 ? 5.008 -1.483 12.016 1 98.5 206 LEU B C 1
ATOM 4621 O O . LEU B 1 206 ? 3.955 -0.859 12.18 1 98.5 206 LEU B O 1
ATOM 4625 N N . VAL B 1 207 ? 5.062 -2.789 11.836 1 97.94 207 VAL B N 1
ATOM 4626 C CA . VAL B 1 207 ? 3.85 -3.6 11.867 1 97.94 207 VAL B CA 1
ATOM 4627 C C . VAL B 1 207 ? 3.215 -3.52 13.258 1 97.94 207 VAL B C 1
ATOM 4629 O O . VAL B 1 207 ? 1.992 -3.404 13.375 1 97.94 207 VAL B O 1
ATOM 4632 N N . ARG B 1 208 ? 4.02 -3.52 14.297 1 97.62 208 ARG B N 1
ATOM 4633 C CA . ARG B 1 208 ? 3.5 -3.416 15.656 1 97.62 208 ARG B CA 1
ATOM 4634 C C . ARG B 1 208 ? 2.768 -2.094 15.859 1 97.62 208 ARG B C 1
ATOM 4636 O O . ARG B 1 208 ? 1.715 -2.057 16.5 1 97.62 208 ARG B O 1
ATOM 4643 N N . VAL B 1 209 ? 3.318 -1.044 15.32 1 97.81 209 VAL B N 1
ATOM 4644 C CA . VAL B 1 209 ? 2.662 0.256 15.422 1 97.81 209 VAL B CA 1
ATOM 4645 C C . VAL B 1 209 ? 1.3 0.203 14.742 1 97.81 209 VAL B C 1
ATOM 4647 O O . VAL B 1 209 ? 0.293 0.63 15.312 1 97.81 209 VAL B O 1
ATOM 4650 N N . LEU B 1 210 ? 1.242 -0.381 13.578 1 97.69 210 LEU B N 1
ATOM 4651 C CA . LEU B 1 210 ? -0.017 -0.482 12.844 1 97.69 210 LEU B CA 1
ATOM 4652 C C . LEU B 1 210 ? -1.032 -1.311 13.625 1 97.69 210 LEU B C 1
ATOM 4654 O O . LEU B 1 210 ? -2.217 -0.969 13.672 1 97.69 210 LEU B O 1
ATOM 4658 N N . LEU B 1 211 ? -0.568 -2.383 14.211 1 95.88 211 LEU B N 1
ATOM 4659 C CA . LEU B 1 211 ? -1.451 -3.293 14.938 1 95.88 211 LEU B CA 1
ATOM 4660 C C . LEU B 1 211 ? -2.143 -2.574 16.094 1 95.88 211 LEU B C 1
ATOM 4662 O O . LEU B 1 211 ? -3.334 -2.785 16.328 1 95.88 211 LEU B O 1
ATOM 4666 N N . GLU B 1 212 ? -1.426 -1.745 16.688 1 95.81 212 GLU B N 1
ATOM 4667 C CA . GLU B 1 212 ? -2.021 -0.993 17.781 1 95.81 212 GLU B CA 1
ATOM 4668 C C . GLU B 1 212 ? -3.033 0.029 17.281 1 95.81 212 GLU B C 1
ATOM 4670 O O . GLU B 1 212 ? -4.129 0.159 17.828 1 95.81 212 GLU B O 1
ATOM 4675 N N . GLU B 1 213 ? -2.705 0.663 16.188 1 97.19 213 GLU B N 1
ATOM 4676 C CA . GLU B 1 213 ? -3.615 1.646 15.602 1 97.19 213 GLU B CA 1
ATOM 4677 C C . GLU B 1 213 ? -4.906 0.989 15.117 1 97.19 213 GLU B C 1
ATOM 4679 O O . GLU B 1 213 ? -5.973 1.601 15.164 1 97.19 213 GLU B O 1
ATOM 4684 N N . TYR B 1 214 ? -4.781 -0.277 14.656 1 97.38 214 TYR B N 1
ATOM 4685 C CA . TYR B 1 214 ? -5.914 -0.96 14.039 1 97.38 214 TYR B CA 1
ATOM 4686 C C . TYR B 1 214 ? -6.586 -1.902 15.031 1 97.38 214 TYR B C 1
ATOM 4688 O O . TYR B 1 214 ? -7.379 -2.762 14.641 1 97.38 214 TYR B O 1
ATOM 4696 N N . GLY B 1 215 ? -6.219 -1.77 16.312 1 96.44 215 GLY B N 1
ATOM 4697 C CA . GLY B 1 215 ? -6.91 -2.492 17.375 1 96.44 215 GLY B CA 1
ATOM 4698 C C . GLY B 1 215 ? -6.707 -3.994 17.297 1 96.44 215 GLY B C 1
ATOM 4699 O O . GLY B 1 215 ? -7.613 -4.766 17.625 1 96.44 215 GLY B O 1
ATOM 4700 N N . ASN B 1 216 ? -5.594 -4.391 16.703 1 95.62 216 ASN B N 1
ATOM 4701 C CA . ASN B 1 216 ? -5.281 -5.805 16.5 1 95.62 216 ASN B CA 1
ATOM 4702 C C . ASN B 1 216 ? -6.387 -6.52 15.727 1 95.62 216 ASN B C 1
ATOM 4704 O O . ASN B 1 216 ? -6.742 -7.652 16.047 1 95.62 216 ASN B O 1
ATOM 4708 N N . GLY B 1 217 ? -7.023 -5.77 14.852 1 96.06 217 GLY B N 1
ATOM 4709 C CA . GLY B 1 217 ? -8.008 -6.363 13.961 1 96.06 217 GLY B CA 1
ATOM 4710 C C . GLY B 1 217 ? -9.406 -6.367 14.547 1 96.06 217 GLY B C 1
ATOM 4711 O O . GLY B 1 217 ? -10.328 -6.961 13.977 1 96.06 217 GLY B O 1
ATOM 4712 N N . ARG B 1 218 ? -9.594 -5.773 15.672 1 97.25 218 ARG B N 1
ATOM 4713 C CA . ARG B 1 218 ? -10.914 -5.633 16.281 1 97.25 218 ARG B CA 1
ATOM 4714 C C . ARG B 1 218 ? -11.477 -4.23 16.047 1 97.25 218 ARG B C 1
ATOM 4716 O O . ARG B 1 218 ? -10.914 -3.246 16.531 1 97.25 218 ARG B O 1
ATOM 4723 N N . PHE B 1 219 ? -12.617 -4.176 15.445 1 97.5 219 PHE B N 1
ATOM 4724 C CA . PHE B 1 219 ? -13.195 -2.906 15.031 1 97.5 219 PHE B CA 1
ATOM 4725 C C . PHE B 1 219 ? -13.445 -2.006 16.234 1 97.5 219 PHE B C 1
ATOM 4727 O O . PHE B 1 219 ? -13.141 -0.813 16.203 1 97.5 219 PHE B O 1
ATOM 4734 N N . SER B 1 220 ? -13.883 -2.557 17.344 1 97.06 220 SER B N 1
ATOM 4735 C CA . SER B 1 220 ? -14.234 -1.782 18.531 1 97.06 220 SER B CA 1
ATOM 4736 C C . SER B 1 220 ? -13 -1.204 19.219 1 97.06 220 SER B C 1
ATOM 4738 O O . SER B 1 220 ? -13.102 -0.305 20.047 1 97.06 220 SER B O 1
ATOM 4740 N N . ARG B 1 221 ? -11.828 -1.718 18.797 1 96.94 221 ARG B N 1
ATOM 4741 C CA . ARG B 1 221 ? -10.594 -1.298 19.453 1 96.94 221 ARG B CA 1
ATOM 4742 C C . ARG B 1 221 ? -9.734 -0.453 18.531 1 96.94 221 ARG B C 1
ATOM 4744 O O . ARG B 1 221 ? -8.664 0.018 18.922 1 96.94 221 ARG B O 1
ATOM 4751 N N . LYS B 1 222 ? -10.18 -0.312 17.328 1 97.19 222 LYS B N 1
ATOM 4752 C CA . LYS B 1 222 ? -9.445 0.555 16.422 1 97.19 222 LYS B CA 1
ATOM 4753 C C . LYS B 1 222 ? -9.43 1.996 16.922 1 97.19 222 LYS B C 1
ATOM 4755 O O . LYS B 1 222 ? -10.438 2.496 17.422 1 97.19 222 LYS B O 1
ATOM 4760 N N . HIS B 1 223 ? -8.297 2.654 16.781 1 97.69 223 HIS B N 1
ATOM 4761 C CA . HIS B 1 223 ? -8.195 4.027 17.266 1 97.69 223 HIS B CA 1
ATOM 4762 C C . HIS B 1 223 ? -9.219 4.93 16.594 1 97.69 223 HIS B C 1
ATOM 4764 O O . HIS B 1 223 ? -9.805 5.805 17.234 1 97.69 223 HIS B O 1
ATOM 4770 N N . SER B 1 224 ? -9.461 4.719 15.312 1 97.69 224 SER B N 1
ATOM 4771 C CA . SER B 1 224 ? -10.43 5.535 14.586 1 97.69 224 SER B CA 1
ATOM 4772 C C . SER B 1 224 ? -11.828 5.383 15.172 1 97.69 224 SER B C 1
ATOM 4774 O O . SER B 1 224 ? -12.648 6.297 15.078 1 97.69 224 SER B O 1
ATOM 4776 N N . THR B 1 225 ? -12.148 4.215 15.805 1 97.81 225 THR B N 1
ATOM 4777 C CA . THR B 1 225 ? -13.438 4.008 16.469 1 97.81 225 THR B CA 1
ATOM 4778 C C . THR B 1 225 ? -13.594 4.953 17.656 1 97.81 225 THR B C 1
ATOM 4780 O O . THR B 1 225 ? -14.68 5.477 17.891 1 97.81 225 THR B O 1
ATOM 4783 N N . PHE B 1 226 ? -12.508 5.195 18.328 1 98.19 226 PHE B N 1
ATOM 4784 C CA . PHE B 1 226 ? -12.539 6.129 19.453 1 98.19 226 PHE B CA 1
ATOM 4785 C C . PHE B 1 226 ? -12.758 7.555 18.969 1 98.19 226 PHE B C 1
ATOM 4787 O O . PHE B 1 226 ? -13.453 8.336 19.625 1 98.19 226 PHE B O 1
ATOM 4794 N N . PHE B 1 227 ? -12.164 7.895 17.844 1 98.69 227 PHE B N 1
ATOM 4795 C CA . PHE B 1 227 ? -12.406 9.219 17.297 1 98.69 227 PHE B CA 1
ATOM 4796 C C . PHE B 1 227 ? -13.875 9.391 16.906 1 98.69 227 PHE B C 1
ATOM 4798 O O . PHE B 1 227 ? -14.484 10.422 17.188 1 98.69 227 PHE B O 1
ATOM 4805 N N . ALA B 1 228 ? -14.391 8.375 16.234 1 98.62 228 ALA B N 1
ATOM 4806 C CA . ALA B 1 228 ? -15.797 8.406 15.852 1 98.62 228 ALA B CA 1
ATOM 4807 C C . ALA B 1 228 ? -16.688 8.586 17.078 1 98.62 228 ALA B C 1
ATOM 4809 O O . ALA B 1 228 ? -17.688 9.32 17.031 1 98.62 228 ALA B O 1
ATOM 4810 N N . GLN B 1 229 ? -16.328 7.953 18.141 1 98.5 229 GLN B N 1
ATOM 4811 C CA . GLN B 1 229 ? -17.094 8.062 19.375 1 98.5 229 GLN B CA 1
ATOM 4812 C C . GLN B 1 229 ? -17.078 9.492 19.906 1 98.5 229 GLN B C 1
ATOM 4814 O O . GLN B 1 229 ? -18.094 9.984 20.422 1 98.5 229 GLN B O 1
ATOM 4819 N N . MET B 1 230 ? -15.914 10.148 19.797 1 98.81 230 MET B N 1
ATOM 4820 C CA . MET B 1 230 ? -15.852 11.539 20.219 1 98.81 230 MET B CA 1
ATOM 4821 C C . MET B 1 230 ? -16.812 12.398 19.406 1 98.81 230 MET B C 1
ATOM 4823 O O . MET B 1 230 ? -17.531 13.242 19.969 1 98.81 230 MET B O 1
ATOM 4827 N N . LEU B 1 231 ? -16.859 12.195 18.125 1 98.81 231 LEU B N 1
ATOM 4828 C CA . LEU B 1 231 ? -17.797 12.922 17.266 1 98.81 231 LEU B CA 1
ATOM 4829 C C . LEU B 1 231 ? -19.234 12.625 17.672 1 98.81 231 LEU B C 1
ATOM 4831 O O . LEU B 1 231 ? -20.062 13.539 17.766 1 98.81 231 LEU B O 1
ATOM 4835 N N . ASN B 1 232 ? -19.531 11.383 17.922 1 98.62 232 ASN B N 1
ATOM 4836 C CA . ASN B 1 232 ? -20.875 10.945 18.281 1 98.62 232 ASN B CA 1
ATOM 4837 C C . ASN B 1 232 ? -21.375 11.633 19.547 1 98.62 232 ASN B C 1
ATOM 4839 O O . ASN B 1 232 ? -22.562 11.93 19.672 1 98.62 232 ASN B O 1
ATOM 4843 N N . GLU B 1 233 ? -20.5 11.883 20.469 1 98.06 233 GLU B N 1
ATOM 4844 C CA . GLU B 1 233 ? -20.875 12.523 21.719 1 98.06 233 GLU B CA 1
ATOM 4845 C C . GLU B 1 233 ? -21.469 13.906 21.484 1 98.06 233 GLU B C 1
ATOM 4847 O O . GLU B 1 233 ? -22.219 14.414 22.312 1 98.06 233 GLU B O 1
ATOM 4852 N N . PHE B 1 234 ? -21.141 14.5 20.344 1 98.12 234 PHE B N 1
ATOM 4853 C CA . PHE B 1 234 ? -21.625 15.836 20.031 1 98.12 234 PHE B CA 1
ATOM 4854 C C . PHE B 1 234 ? -22.656 15.781 18.922 1 98.12 234 PHE B C 1
ATOM 4856 O O . PHE B 1 234 ? -23.047 16.812 18.359 1 98.12 234 PHE B O 1
ATOM 4863 N N . GLY B 1 235 ? -23.047 14.539 18.469 1 98.31 235 GLY B N 1
ATOM 4864 C CA . GLY B 1 235 ? -23.969 14.398 17.359 1 98.31 235 GLY B CA 1
ATOM 4865 C C . GLY B 1 235 ? -23.391 14.828 16.031 1 98.31 235 GLY B C 1
ATOM 4866 O O . GLY B 1 235 ? -24.109 15.227 15.125 1 98.31 235 GLY B O 1
ATOM 4867 N N . MET B 1 236 ? -22.094 14.766 15.945 1 98.62 236 MET B N 1
ATOM 4868 C CA . MET B 1 236 ? -21.406 15.172 14.719 1 98.62 236 MET B CA 1
ATOM 4869 C C . MET B 1 236 ? -21.344 14.023 13.719 1 98.62 236 MET B C 1
ATOM 4871 O O .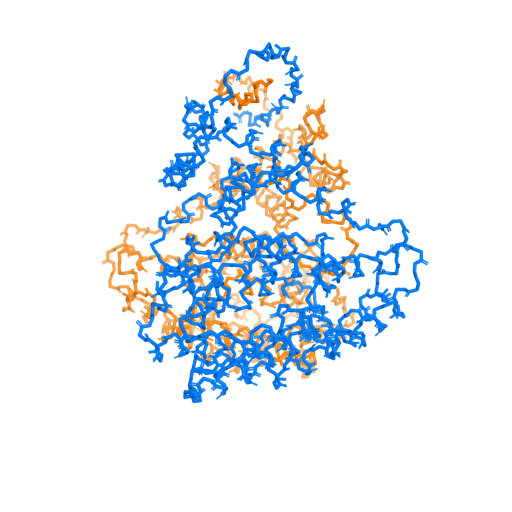 MET B 1 236 ? -21.594 12.875 14.078 1 98.62 236 MET B O 1
ATOM 4875 N N . ASN B 1 237 ? -21.047 14.375 12.414 1 98.62 237 ASN B N 1
ATOM 4876 C CA . ASN B 1 237 ? -20.953 13.414 11.32 1 98.62 237 ASN B CA 1
ATOM 4877 C C . ASN B 1 237 ? -19.703 12.555 11.422 1 98.62 237 ASN B C 1
ATOM 4879 O O . ASN B 1 237 ? -18.594 13.086 11.547 1 98.62 237 ASN B O 1
ATOM 4883 N N . THR B 1 238 ? -19.828 11.227 11.367 1 98.25 238 THR B N 1
ATOM 4884 C CA . THR B 1 238 ? -18.703 10.328 11.57 1 98.25 238 THR B CA 1
ATOM 4885 C C . THR B 1 238 ? -18.234 9.75 10.242 1 98.25 238 THR B C 1
ATOM 4887 O O . THR B 1 238 ? -17.375 8.859 10.211 1 98.25 238 THR B O 1
ATOM 4890 N N . GLU B 1 239 ? -18.734 10.234 9.125 1 97.75 239 GLU B N 1
ATOM 4891 C CA . GLU B 1 239 ? -18.25 9.805 7.82 1 97.75 239 GLU B CA 1
ATOM 4892 C C . GLU B 1 239 ? -16.906 10.422 7.496 1 97.75 239 GLU B C 1
ATOM 4894 O O . GLU B 1 239 ? -16.703 11.625 7.68 1 97.75 239 GLU B O 1
ATOM 4899 N N . PRO B 1 240 ? -15.969 9.547 7.035 1 97.88 240 PRO B N 1
ATOM 4900 C CA . PRO B 1 240 ? -14.695 10.148 6.625 1 97.88 240 PRO B CA 1
ATOM 4901 C C . PRO B 1 240 ? -14.875 11.281 5.617 1 97.88 240 PRO B C 1
ATOM 4903 O O . PRO B 1 240 ? -15.719 11.18 4.723 1 97.88 240 PRO B O 1
ATOM 4906 N N . GLU B 1 241 ? -14.141 12.375 5.773 1 97.88 241 GLU B N 1
ATOM 4907 C CA . GLU B 1 241 ? -14.062 13.516 4.863 1 97.88 241 GLU B CA 1
ATOM 4908 C C . GLU B 1 241 ? -15.32 14.367 4.941 1 97.88 241 GLU B C 1
ATOM 4910 O O . GLU B 1 241 ? -15.5 15.297 4.145 1 97.88 241 GLU B O 1
ATOM 4915 N N . ALA B 1 242 ? -16.219 14.156 5.898 1 98.31 242 ALA B N 1
ATOM 4916 C CA . ALA B 1 242 ? -17.469 14.914 6.023 1 98.31 242 ALA B CA 1
ATOM 4917 C C . ALA B 1 242 ? -17.188 16.406 6.203 1 98.31 242 ALA B C 1
ATOM 4919 O O . ALA B 1 242 ? -17.984 17.25 5.793 1 98.31 242 ALA B O 1
ATOM 4920 N N . TYR B 1 243 ? -16.062 16.75 6.781 1 98.5 243 TYR B N 1
ATOM 4921 C CA . TYR B 1 243 ? -15.734 18.141 7.102 1 98.5 243 TYR B CA 1
ATOM 4922 C C . TYR B 1 243 ? -14.555 18.625 6.262 1 98.5 243 TYR B C 1
ATOM 4924 O O . TYR B 1 243 ? -13.766 19.453 6.715 1 98.5 243 TYR B O 1
ATOM 4932 N N . PHE B 1 244 ? -14.438 18.109 5.066 1 98.19 244 PHE B N 1
ATOM 4933 C CA . PHE B 1 244 ? -13.305 18.359 4.184 1 98.19 244 PHE B CA 1
ATOM 4934 C C . PHE B 1 244 ? -13.148 19.859 3.926 1 98.19 244 PHE B C 1
ATOM 4936 O O . PHE B 1 244 ? -12.023 20.359 3.871 1 98.19 244 PHE B O 1
ATOM 4943 N N . ASP B 1 245 ? -14.195 20.594 3.826 1 97.44 245 ASP B N 1
ATOM 4944 C CA . ASP B 1 245 ? -14.172 22 3.465 1 97.44 245 ASP B CA 1
ATOM 4945 C C . ASP B 1 245 ? -13.609 22.844 4.609 1 97.44 245 ASP B C 1
ATOM 4947 O O . ASP B 1 245 ? -13.188 23.984 4.395 1 97.44 245 ASP B O 1
ATOM 4951 N N . LEU B 1 246 ? -13.547 22.312 5.828 1 98 246 LEU B N 1
ATOM 4952 C CA . LEU B 1 246 ? -13.07 23.062 6.992 1 98 246 LEU B CA 1
ATOM 4953 C C . LEU B 1 246 ? -11.57 22.844 7.199 1 98 246 LEU B C 1
ATOM 4955 O O . LEU B 1 246 ? -10.945 23.562 7.988 1 98 246 LEU B O 1
ATOM 4959 N N . VAL B 1 247 ? -11.008 21.938 6.52 1 98.5 247 VAL B N 1
ATOM 4960 C CA . VAL B 1 247 ? -9.617 21.547 6.766 1 98.5 247 VAL B CA 1
ATOM 4961 C C . VAL B 1 247 ? -8.68 22.578 6.152 1 98.5 247 VAL B C 1
ATOM 4963 O O . VAL B 1 247 ? -8.688 22.797 4.938 1 98.5 247 VAL B O 1
ATOM 4966 N N . PRO B 1 248 ? -7.871 23.25 6.977 1 98.5 248 PRO B N 1
ATOM 4967 C CA . PRO B 1 248 ? -6.883 24.172 6.426 1 98.5 248 PRO B CA 1
ATOM 4968 C C . PRO B 1 248 ? -5.879 23.484 5.504 1 98.5 248 PRO B C 1
ATOM 4970 O O . PRO B 1 248 ? -5.605 22.297 5.66 1 98.5 248 PRO B O 1
ATOM 4973 N N . TRP B 1 249 ? -5.316 24.25 4.512 1 98.38 249 TRP B N 1
ATOM 4974 C CA . TRP B 1 249 ? -4.422 23.641 3.529 1 98.38 249 TRP B CA 1
ATOM 4975 C C . TRP B 1 249 ? -3.17 23.094 4.199 1 98.38 249 TRP B C 1
ATOM 4977 O O . TRP B 1 249 ? -2.58 22.125 3.723 1 98.38 249 TRP B O 1
ATOM 4987 N N . GLN B 1 250 ? -2.82 23.672 5.383 1 98.62 250 GLN B N 1
ATOM 4988 C CA . GLN B 1 250 ? -1.638 23.234 6.109 1 98.62 250 GLN B CA 1
ATOM 4989 C C . GLN B 1 250 ? -1.828 21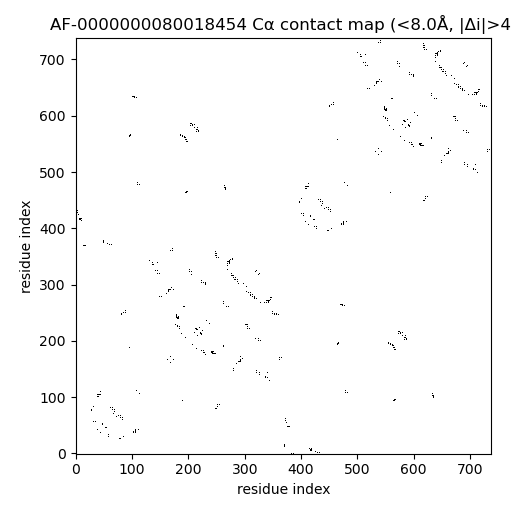.812 6.652 1 98.62 250 GLN B C 1
ATOM 4991 O O . GLN B 1 250 ? -0.885 21.031 6.676 1 98.62 250 GLN B O 1
ATOM 4996 N N . VAL B 1 251 ? -3.055 21.484 7.074 1 98.75 251 VAL B N 1
ATOM 4997 C CA . VAL B 1 251 ? -3.393 20.141 7.539 1 98.75 251 VAL B CA 1
ATOM 4998 C C . VAL B 1 251 ? -3.432 19.188 6.355 1 98.75 251 VAL B C 1
ATOM 5000 O O . VAL B 1 251 ? -2.906 18.078 6.434 1 98.75 251 VAL B O 1
ATOM 5003 N N . LEU B 1 252 ? -3.988 19.641 5.246 1 98.75 252 LEU B N 1
ATOM 5004 C CA . LEU B 1 252 ? -4.008 18.828 4.027 1 98.75 252 LEU B CA 1
ATOM 5005 C C . LEU B 1 252 ? -2.59 18.5 3.57 1 98.75 252 LEU B C 1
ATOM 5007 O O . LEU B 1 252 ? -2.32 17.391 3.117 1 98.75 252 LEU B O 1
ATOM 5011 N N . ALA B 1 253 ? -1.747 19.484 3.689 1 98.75 253 ALA B N 1
ATOM 5012 C CA . ALA B 1 253 ? -0.357 19.312 3.277 1 98.75 253 ALA B CA 1
ATOM 5013 C C . ALA B 1 253 ? 0.312 18.188 4.078 1 98.75 253 ALA B C 1
ATOM 5015 O O . ALA B 1 253 ? 1.081 17.406 3.529 1 98.75 253 ALA B O 1
ATOM 5016 N N . CYS B 1 254 ? 0.022 18.109 5.344 1 98.62 254 CYS B N 1
ATOM 5017 C CA . CYS B 1 254 ? 0.575 17.031 6.168 1 98.62 254 CYS B CA 1
ATOM 5018 C C . CYS B 1 254 ? 0.097 15.672 5.684 1 98.62 254 CYS B C 1
ATOM 5020 O O . CYS B 1 254 ? 0.894 14.742 5.551 1 98.62 254 CYS B O 1
ATOM 5022 N N . ALA B 1 255 ? -1.147 15.586 5.391 1 98.44 255 ALA B N 1
ATOM 5023 C CA . ALA B 1 255 ? -1.702 14.328 4.898 1 98.44 255 ALA B CA 1
ATOM 5024 C C . ALA B 1 255 ? -1.088 13.953 3.553 1 98.44 255 ALA B C 1
ATOM 5026 O O . ALA B 1 255 ? -0.663 12.812 3.355 1 98.44 255 ALA B O 1
ATOM 5027 N N . ASN B 1 256 ? -1.068 14.922 2.672 1 98.81 256 ASN B N 1
ATOM 5028 C CA . ASN B 1 256 ? -0.513 14.672 1.347 1 98.81 256 ASN B CA 1
ATOM 5029 C C . ASN B 1 256 ? 0.972 14.328 1.417 1 98.81 256 ASN B C 1
ATOM 5031 O O . ASN B 1 256 ? 1.463 13.516 0.632 1 98.81 256 ASN B O 1
ATOM 5035 N N . HIS B 1 257 ? 1.68 14.969 2.316 1 98.75 257 HIS B N 1
ATOM 5036 C CA . HIS B 1 257 ? 3.088 14.648 2.514 1 98.75 257 HIS B CA 1
ATOM 5037 C C . HIS B 1 257 ? 3.268 13.195 2.949 1 98.75 257 HIS B C 1
ATOM 5039 O O . HIS B 1 257 ? 4.16 12.5 2.457 1 98.75 257 HIS B O 1
ATOM 5045 N N . ASN B 1 258 ? 2.445 12.789 3.834 1 98.44 258 ASN B N 1
ATOM 5046 C CA . ASN B 1 258 ? 2.486 11.391 4.27 1 98.44 258 ASN B CA 1
ATOM 5047 C C . ASN B 1 258 ? 2.207 10.438 3.113 1 98.44 258 ASN B C 1
ATOM 5049 O O . ASN B 1 258 ? 2.857 9.398 2.99 1 98.44 258 ASN B O 1
ATOM 5053 N N . PHE B 1 259 ? 1.221 10.781 2.24 1 98.44 259 PHE B N 1
ATOM 5054 C CA . PHE B 1 259 ? 0.992 9.992 1.034 1 98.44 259 PHE B CA 1
ATOM 5055 C C . PHE B 1 259 ? 2.26 9.906 0.192 1 98.44 259 PHE B C 1
ATOM 5057 O O . PHE B 1 259 ? 2.65 8.82 -0.245 1 98.44 259 PHE B O 1
ATOM 5064 N N . LEU B 1 260 ? 2.898 11.039 0 1 98.56 260 LEU B N 1
ATOM 5065 C CA . LEU B 1 260 ? 4.105 11.078 -0.82 1 98.56 260 LEU B CA 1
ATOM 5066 C C . LEU B 1 260 ? 5.199 10.203 -0.221 1 98.56 260 LEU B C 1
ATOM 5068 O O . LEU B 1 260 ? 5.824 9.406 -0.931 1 98.56 260 LEU B O 1
ATOM 5072 N N . MET B 1 261 ? 5.398 10.273 1.064 1 98.25 261 MET B N 1
ATOM 5073 C CA . MET B 1 261 ? 6.473 9.547 1.736 1 98.25 261 MET B CA 1
ATOM 5074 C C . MET B 1 261 ? 6.211 8.047 1.707 1 98.25 261 MET B C 1
ATOM 5076 O O . MET B 1 261 ? 7.148 7.25 1.614 1 98.25 261 MET B O 1
ATOM 5080 N N . THR B 1 262 ? 4.941 7.605 1.748 1 97.94 262 THR B N 1
ATOM 5081 C CA . THR B 1 262 ? 4.633 6.18 1.838 1 97.94 262 THR B CA 1
ATOM 5082 C C . THR B 1 262 ? 4.488 5.57 0.447 1 97.94 262 THR B C 1
ATOM 5084 O O . THR B 1 262 ? 4.727 4.375 0.26 1 97.94 262 THR B O 1
ATOM 5087 N N . GLU B 1 263 ? 4.18 6.398 -0.552 1 97.38 263 GLU B N 1
ATOM 5088 C CA . GLU B 1 263 ? 3.977 5.879 -1.9 1 97.38 263 GLU B CA 1
ATOM 5089 C C . GLU B 1 263 ? 5.25 5.988 -2.732 1 97.38 263 GLU B C 1
ATOM 5091 O O . GLU B 1 263 ? 5.312 5.48 -3.854 1 97.38 263 GLU B O 1
ATOM 5096 N N . CYS B 1 264 ? 6.242 6.629 -2.172 1 97.44 264 CYS B N 1
ATOM 5097 C CA . CYS B 1 264 ? 7.562 6.68 -2.789 1 97.44 264 CYS B CA 1
ATOM 5098 C C . CYS B 1 264 ? 8.609 6.027 -1.892 1 97.44 264 CYS B C 1
ATOM 5100 O O . CYS B 1 264 ? 9.148 6.672 -0.99 1 97.44 264 CYS B O 1
ATOM 5102 N N . LYS B 1 265 ? 9.031 4.863 -2.26 1 98.06 265 LYS B N 1
ATOM 5103 C CA . LYS B 1 265 ? 9.93 4.07 -1.43 1 98.06 265 LYS B CA 1
ATOM 5104 C C . LYS B 1 265 ? 11.328 4.691 -1.383 1 98.06 265 LYS B C 1
ATOM 5106 O O . LYS B 1 265 ? 12.07 4.488 -0.423 1 98.06 265 LYS B O 1
ATOM 5111 N N . ARG B 1 266 ? 11.625 5.492 -2.375 1 97.44 266 ARG B N 1
ATOM 5112 C CA . ARG B 1 266 ? 12.883 6.234 -2.344 1 97.44 266 ARG B CA 1
ATOM 5113 C C . ARG B 1 266 ? 12.984 7.09 -1.086 1 97.44 266 ARG B C 1
ATOM 5115 O O . ARG B 1 266 ? 14.078 7.348 -0.589 1 97.44 266 ARG B O 1
ATOM 5122 N N . HIS B 1 267 ? 11.836 7.453 -0.525 1 98.19 267 HIS B N 1
ATOM 5123 C CA . HIS B 1 267 ? 11.781 8.344 0.628 1 98.19 267 HIS B CA 1
ATOM 5124 C C . HIS B 1 267 ? 11.516 7.57 1.913 1 98.19 267 HIS B C 1
ATOM 5126 O O . HIS B 1 267 ? 11.047 8.141 2.9 1 98.19 267 HIS B O 1
ATOM 5132 N N . TYR B 1 268 ? 11.891 6.281 1.92 1 98.69 268 TYR B N 1
ATOM 5133 C CA . TYR B 1 268 ? 11.602 5.41 3.053 1 98.69 268 TYR B CA 1
ATOM 5134 C C . TYR B 1 268 ? 12.219 5.957 4.336 1 98.69 268 TYR B C 1
ATOM 5136 O O . TYR B 1 268 ? 11.555 6 5.375 1 98.69 268 TYR B O 1
ATOM 5144 N N . LEU B 1 269 ? 13.445 6.457 4.309 1 98.88 269 LEU B N 1
ATOM 5145 C CA . LEU B 1 269 ? 14.133 6.977 5.484 1 98.88 269 LEU B CA 1
ATOM 5146 C C . LEU B 1 269 ? 13.492 8.281 5.957 1 98.88 269 LEU B C 1
ATOM 5148 O O . LEU B 1 269 ? 13.328 8.492 7.16 1 98.88 269 LEU B O 1
ATOM 5152 N N . ARG B 1 270 ? 13.156 9.125 5 1 98.75 270 ARG B N 1
ATOM 5153 C CA . ARG B 1 270 ? 12.461 10.367 5.32 1 98.75 270 ARG B CA 1
ATOM 5154 C C . ARG B 1 270 ? 11.133 10.094 6.004 1 98.75 270 ARG B C 1
ATOM 5156 O O . ARG B 1 270 ? 10.773 10.766 6.973 1 98.75 270 ARG B O 1
ATOM 5163 N N . TYR B 1 271 ? 10.406 9.109 5.535 1 98.81 271 TYR B N 1
ATOM 5164 C CA . TYR B 1 271 ? 9.164 8.711 6.176 1 98.81 271 TYR B CA 1
ATOM 5165 C C . TYR B 1 271 ? 9.398 8.273 7.617 1 98.81 271 TYR B C 1
ATOM 5167 O O . TYR B 1 271 ? 8.672 8.664 8.523 1 98.81 271 TYR B O 1
ATOM 5175 N N . ALA B 1 272 ? 10.414 7.43 7.801 1 98.88 272 ALA B N 1
ATOM 5176 C CA . ALA B 1 272 ? 10.734 6.926 9.133 1 98.88 272 ALA B CA 1
ATOM 5177 C C . ALA B 1 272 ? 11.031 8.07 10.102 1 98.88 272 ALA B C 1
ATOM 5179 O O . ALA B 1 272 ? 10.609 8.039 11.258 1 98.88 272 ALA B O 1
ATOM 5180 N N . GLY B 1 273 ? 11.734 9.031 9.602 1 98.94 273 GLY B N 1
ATOM 5181 C CA . GLY B 1 273 ? 11.992 10.203 10.422 1 98.94 273 GLY B CA 1
ATOM 5182 C C . GLY B 1 273 ? 10.734 10.961 10.797 1 98.94 273 GLY B C 1
ATOM 5183 O O . GLY B 1 273 ? 10.547 11.328 11.961 1 98.94 273 GLY B O 1
ATOM 5184 N N . GLY B 1 274 ? 9.906 11.164 9.812 1 98.88 274 GLY B N 1
ATOM 5185 C CA . GLY B 1 274 ? 8.648 11.859 10.07 1 98.88 274 GLY B CA 1
ATOM 5186 C C . GLY B 1 274 ? 7.758 11.125 11.047 1 98.88 274 GLY B C 1
ATOM 5187 O O . GLY B 1 274 ? 7.188 11.734 11.953 1 98.88 274 GLY B O 1
ATOM 5188 N N . LEU B 1 275 ? 7.629 9.812 10.852 1 98.75 275 LEU B N 1
ATOM 5189 C CA . LEU B 1 275 ? 6.805 9.016 11.75 1 98.75 275 LEU B CA 1
ATOM 5190 C C . LEU B 1 275 ? 7.395 9.008 13.156 1 98.75 275 LEU B C 1
ATOM 5192 O O . LEU B 1 275 ? 6.656 8.984 14.148 1 98.75 275 LEU B O 1
ATOM 5196 N N . THR B 1 276 ? 8.727 9.023 13.273 1 98.88 276 THR B N 1
ATOM 5197 C CA . THR B 1 276 ? 9.367 9.117 14.578 1 98.88 276 THR B CA 1
ATOM 5198 C C . THR B 1 276 ? 8.961 10.406 15.289 1 98.88 276 THR B C 1
ATOM 5200 O O . THR B 1 276 ? 8.555 10.375 16.453 1 98.88 276 THR B O 1
ATOM 5203 N N . TYR B 1 277 ? 9.016 11.516 14.57 1 98.75 277 TYR B N 1
ATOM 5204 C CA . TYR B 1 277 ? 8.562 12.766 15.164 1 98.75 277 TYR B CA 1
ATOM 5205 C C . TYR B 1 277 ? 7.125 12.656 15.656 1 98.75 277 TYR B C 1
ATOM 5207 O O . TYR B 1 277 ? 6.812 13.047 16.781 1 98.75 277 TYR B O 1
ATOM 5215 N N . PHE B 1 278 ? 6.289 12.133 14.75 1 97.88 278 PHE B N 1
ATOM 5216 C CA . PHE B 1 278 ? 4.859 12.062 15.031 1 97.88 278 PHE B CA 1
ATOM 5217 C C . PHE B 1 278 ? 4.594 11.273 16.312 1 97.88 278 PHE B C 1
ATOM 5219 O O . PHE B 1 278 ? 3.797 11.695 17.156 1 97.88 278 PHE B O 1
ATOM 5226 N N . GLU B 1 279 ? 5.262 10.18 16.5 1 98.25 279 GLU B N 1
ATOM 5227 C CA . GLU B 1 279 ? 5.023 9.297 17.641 1 98.25 279 GLU B CA 1
ATOM 5228 C C . GLU B 1 279 ? 5.648 9.867 18.922 1 98.25 279 GLU B C 1
ATOM 5230 O O . GLU B 1 279 ? 5.125 9.664 20.016 1 98.25 279 GLU B O 1
ATOM 5235 N N . VAL B 1 280 ? 6.742 10.57 18.734 1 98.12 280 VAL B N 1
ATOM 5236 C CA . VAL B 1 280 ? 7.43 11.148 19.891 1 98.12 280 VAL B CA 1
ATOM 5237 C C . VAL B 1 280 ? 6.652 12.359 20.406 1 98.12 280 VAL B C 1
ATOM 5239 O O . VAL B 1 280 ? 6.414 12.484 21.609 1 98.12 280 VAL B O 1
ATOM 5242 N N . ALA B 1 281 ? 6.23 13.203 19.5 1 97.62 281 ALA B N 1
ATOM 5243 C CA . ALA B 1 281 ? 5.645 14.492 19.859 1 97.62 281 ALA B CA 1
ATOM 5244 C C . ALA B 1 281 ? 4.156 14.352 20.156 1 97.62 281 ALA B C 1
ATOM 5246 O O . ALA B 1 281 ? 3.566 15.211 20.828 1 97.62 281 ALA B O 1
ATOM 5247 N N . GLY B 1 282 ? 3.494 13.289 19.703 1 96.38 282 GLY B N 1
ATOM 5248 C CA . GLY B 1 282 ? 2.051 13.102 19.75 1 96.38 282 GLY B CA 1
ATOM 5249 C C . GLY B 1 282 ? 1.479 13.25 21.156 1 96.38 282 GLY B C 1
ATOM 5250 O O . GLY B 1 282 ? 0.583 14.062 21.375 1 96.38 282 GLY B O 1
ATOM 5251 N N . PRO B 1 283 ? 2.002 12.586 22.141 1 96.62 283 PRO B N 1
ATOM 5252 C CA . PRO B 1 283 ? 1.445 12.609 23.5 1 96.62 283 PRO B CA 1
ATOM 5253 C C . PRO B 1 283 ? 1.366 14.023 24.078 1 96.62 283 PRO B C 1
ATOM 5255 O O . PRO B 1 283 ? 0.348 14.398 24.672 1 96.62 283 PRO B O 1
ATOM 5258 N N . ALA B 1 284 ? 2.365 14.789 23.891 1 96.38 284 ALA B N 1
ATOM 5259 C CA . ALA B 1 284 ? 2.361 16.156 24.406 1 96.38 284 ALA B CA 1
ATOM 5260 C C . ALA B 1 284 ? 1.241 16.984 23.781 1 96.38 284 ALA B C 1
ATOM 5262 O O . ALA B 1 284 ? 0.57 17.75 24.453 1 96.38 284 ALA B O 1
ATOM 5263 N N . ALA B 1 285 ? 1.083 16.828 22.5 1 96.06 285 ALA B N 1
ATOM 5264 C CA . ALA B 1 285 ? 0.023 17.562 21.797 1 96.06 285 ALA B CA 1
ATOM 5265 C C . ALA B 1 285 ? -1.354 17.109 22.281 1 96.06 285 ALA B C 1
ATOM 5267 O O . ALA B 1 285 ? -2.23 17.953 22.531 1 96.06 285 ALA B O 1
ATOM 5268 N N . TYR B 1 286 ? -1.598 15.82 22.453 1 97.56 286 TYR B N 1
ATOM 5269 C CA . TYR B 1 286 ? -2.9 15.281 22.828 1 97.56 286 TYR B CA 1
ATOM 5270 C C . TYR B 1 286 ? -3.24 15.633 24.266 1 97.56 286 TYR B C 1
ATOM 5272 O O . TYR B 1 286 ? -4.414 15.75 24.625 1 97.56 286 TYR B O 1
ATOM 5280 N N . ARG B 1 287 ? -2.225 15.875 25.109 1 97.62 287 ARG B N 1
ATOM 5281 C CA . ARG B 1 287 ? -2.467 16.328 26.469 1 97.62 287 ARG B CA 1
ATOM 5282 C C . ARG B 1 287 ? -3.148 17.703 26.484 1 97.62 287 ARG B C 1
ATOM 5284 O O . ARG B 1 287 ? -3.979 17.984 27.344 1 97.62 287 ARG B O 1
ATOM 5291 N N . ASN B 1 288 ? -2.789 18.516 25.5 1 97.94 288 ASN B N 1
ATOM 5292 C CA . ASN B 1 288 ? -3.467 19.812 25.391 1 97.94 288 ASN B CA 1
ATOM 5293 C C . ASN B 1 288 ? -4.957 19.641 25.109 1 97.94 288 ASN B C 1
ATOM 5295 O O . ASN B 1 288 ? -5.793 20.312 25.719 1 97.94 288 ASN B O 1
ATOM 5299 N N . TYR B 1 289 ? -5.289 18.734 24.234 1 98.31 289 TYR B N 1
ATOM 5300 C CA . TYR B 1 289 ? -6.684 18.5 23.875 1 98.31 289 TYR B CA 1
ATOM 5301 C C . TYR B 1 289 ? -7.441 17.859 25.031 1 98.31 289 TYR B C 1
ATOM 5303 O O . TYR B 1 289 ? -8.594 18.203 25.297 1 98.31 289 TYR B O 1
ATOM 5311 N N . LEU B 1 290 ? -6.762 16.922 25.734 1 98.5 290 LEU B N 1
ATOM 5312 C CA . LEU B 1 290 ? -7.367 16.266 26.875 1 98.5 290 LEU B CA 1
ATOM 5313 C C . LEU B 1 290 ? -7.664 17.266 27.984 1 98.5 290 LEU B C 1
ATOM 5315 O O . LEU B 1 290 ? -8.758 17.266 28.562 1 98.5 290 LEU B O 1
ATOM 5319 N N . THR B 1 291 ? -6.723 18.125 28.266 1 98.44 291 THR B N 1
ATOM 5320 C CA . THR B 1 291 ? -6.891 19.156 29.281 1 98.44 291 THR B CA 1
ATOM 5321 C C . THR B 1 291 ? -8.055 20.078 28.938 1 98.44 291 THR B C 1
ATOM 5323 O O . THR B 1 291 ? -8.836 20.453 29.797 1 98.44 291 THR B O 1
ATOM 5326 N N . ALA B 1 292 ? -8.125 20.438 27.703 1 98.56 292 ALA B N 1
ATOM 5327 C CA . ALA B 1 292 ? -9.227 21.281 27.25 1 98.56 292 ALA B CA 1
ATOM 5328 C C . ALA B 1 292 ? -10.57 20.594 27.469 1 98.56 292 ALA B C 1
ATOM 5330 O O . ALA B 1 292 ? -11.523 21.219 27.953 1 98.56 292 ALA B O 1
ATOM 5331 N N . ALA B 1 293 ? -10.664 19.375 27.125 1 98.69 293 ALA B N 1
ATOM 5332 C CA . ALA B 1 293 ? -11.906 18.625 27.297 1 98.69 293 ALA B CA 1
ATOM 5333 C C . ALA B 1 293 ? -12.305 18.547 28.766 1 98.69 293 ALA B C 1
ATOM 5335 O O . ALA B 1 293 ? -13.484 18.703 29.094 1 98.69 293 ALA B O 1
ATOM 5336 N N . GLN B 1 294 ? -11.328 18.297 29.594 1 98.62 294 GLN B N 1
ATOM 5337 C CA . GLN B 1 294 ? -11.562 18.219 31.031 1 98.62 294 GLN B CA 1
ATOM 5338 C C . GLN B 1 294 ? -12.031 19.578 31.578 1 98.62 294 GLN B C 1
ATOM 5340 O O . GLN B 1 294 ? -12.992 19.641 32.344 1 98.62 294 GLN B O 1
ATOM 5345 N N . ARG B 1 295 ? -11.359 20.609 31.172 1 98.56 295 ARG B N 1
ATOM 5346 C CA . ARG B 1 295 ? -11.742 21.953 31.578 1 98.56 295 ARG B CA 1
ATOM 5347 C C . ARG B 1 295 ? -13.18 22.266 31.188 1 98.56 295 ARG B C 1
ATOM 5349 O O . ARG B 1 295 ? -13.906 22.922 31.922 1 98.56 295 ARG B O 1
ATOM 5356 N N . LEU B 1 296 ? -13.602 21.75 30.047 1 98.31 296 LEU B N 1
ATOM 5357 C CA . LEU B 1 296 ? -14.93 22 29.5 1 98.31 296 LEU B CA 1
ATOM 5358 C C . LEU B 1 296 ? -15.961 21.078 30.125 1 98.31 296 LEU B C 1
ATOM 5360 O O . LEU B 1 296 ? -17.156 21.188 29.844 1 98.31 296 LEU B O 1
ATOM 5364 N N . GLY B 1 297 ? -15.516 20.109 30.938 1 98.31 297 GLY B N 1
ATOM 5365 C CA . GLY B 1 297 ? -16.422 19.188 31.609 1 98.31 297 GLY B CA 1
ATOM 5366 C C . GLY B 1 297 ? -17.031 18.172 30.672 1 98.31 297 GLY B C 1
ATOM 5367 O O . GLY B 1 297 ? -18.172 17.75 30.875 1 98.31 297 GLY B O 1
ATOM 5368 N N . LEU B 1 298 ? -16.344 17.781 29.656 1 98.12 298 LEU B N 1
ATOM 5369 C CA . LEU B 1 298 ? -16.875 16.828 28.688 1 98.12 298 LEU B CA 1
ATOM 5370 C C . LEU B 1 298 ? -16.812 15.406 29.219 1 98.12 298 LEU B C 1
ATOM 5372 O O . LEU B 1 298 ? -16.094 15.133 30.188 1 98.12 298 LEU B O 1
ATOM 5376 N N . SER B 1 299 ? -17.578 14.484 28.609 1 97.44 299 SER B N 1
ATOM 5377 C CA . SER B 1 299 ? -17.609 13.086 29.016 1 97.44 299 SER B CA 1
ATOM 5378 C C . SER B 1 299 ? -16.297 12.375 28.672 1 97.44 299 SER B C 1
ATOM 5380 O O . SER B 1 299 ? -15.555 12.844 27.812 1 97.44 299 SER B O 1
ATOM 5382 N N . ASP B 1 300 ? -16.062 11.25 29.25 1 97.06 300 ASP B N 1
ATOM 5383 C CA . ASP B 1 300 ? -14.898 10.43 28.938 1 97.06 300 ASP B CA 1
ATOM 5384 C C . ASP B 1 300 ? -14.914 9.992 27.469 1 97.06 300 ASP B C 1
ATOM 5386 O O . ASP B 1 300 ? -13.859 9.93 26.828 1 97.06 300 ASP B O 1
ATOM 5390 N N . ALA B 1 301 ? -16.094 9.734 26.984 1 96.62 301 ALA B N 1
ATOM 5391 C CA . ALA B 1 301 ? -16.25 9.305 25.609 1 96.62 301 ALA B CA 1
ATOM 5392 C C . ALA B 1 301 ? -15.867 10.414 24.625 1 96.62 301 ALA B C 1
ATOM 5394 O O . ALA B 1 301 ? -15.383 10.148 23.531 1 96.62 301 ALA B O 1
ATOM 5395 N N . ALA B 1 302 ? -15.984 11.625 25.047 1 97.25 302 ALA B N 1
ATOM 5396 C CA . ALA B 1 302 ? -15.711 12.781 24.203 1 97.25 302 ALA B CA 1
ATOM 5397 C C . ALA B 1 302 ? -14.211 13.078 24.156 1 97.25 302 ALA B C 1
ATOM 5399 O O . ALA B 1 302 ? -13.773 13.961 23.406 1 97.25 302 ALA B O 1
ATOM 5400 N N . MET B 1 303 ? -13.398 12.352 24.875 1 97.69 303 MET B N 1
ATOM 5401 C CA . MET B 1 303 ? -11.969 12.617 24.891 1 97.69 303 MET B CA 1
ATOM 5402 C C . MET B 1 303 ? -11.172 11.312 24.891 1 97.69 303 MET B C 1
ATOM 5404 O O . MET B 1 303 ? -9.969 11.312 25.141 1 97.69 303 MET B O 1
ATOM 5408 N N . GLY B 1 304 ? -11.797 10.211 24.672 1 97.94 304 GLY B N 1
ATOM 5409 C CA . GLY B 1 304 ? -11.188 8.891 24.766 1 97.94 304 GLY B CA 1
ATOM 5410 C C . GLY B 1 304 ? -10.039 8.695 23.797 1 97.94 304 GLY B C 1
ATOM 5411 O O . GLY B 1 304 ? -9.062 8.016 24.109 1 97.94 304 GLY B O 1
ATOM 5412 N N . TYR B 1 305 ? -10.148 9.203 22.609 1 98.25 305 TYR B N 1
ATOM 5413 C CA . TYR B 1 305 ? -9.109 9.117 21.594 1 98.25 305 TYR B CA 1
ATOM 5414 C C . TYR B 1 305 ? -7.809 9.734 22.078 1 98.25 305 TYR B C 1
ATOM 5416 O O . TYR B 1 305 ? -6.727 9.18 21.844 1 98.25 305 TYR B O 1
ATOM 5424 N N . TRP B 1 306 ? -7.883 10.93 22.75 1 98.25 306 TRP B N 1
ATOM 5425 C CA . TRP B 1 306 ? -6.684 11.594 23.234 1 98.25 306 TRP B CA 1
ATOM 5426 C C . TRP B 1 306 ? -6.012 10.773 24.328 1 98.25 306 TRP B C 1
ATOM 5428 O O . TRP B 1 306 ? -4.797 10.555 24.297 1 98.25 306 TRP B O 1
ATOM 5438 N N . GLU B 1 307 ? -6.809 10.266 25.25 1 97.25 307 GLU B N 1
ATOM 5439 C CA . GLU B 1 307 ? -6.285 9.461 26.344 1 97.25 307 GLU B CA 1
ATOM 5440 C C . GLU B 1 307 ? -5.578 8.211 25.828 1 97.25 307 GLU B C 1
ATOM 5442 O O . GLU B 1 307 ? -4.504 7.855 26.328 1 97.25 307 GLU B O 1
ATOM 5447 N N . LEU B 1 308 ? -6.23 7.609 24.906 1 97.12 308 LEU B N 1
ATOM 5448 C CA . LEU B 1 308 ? -5.672 6.406 24.312 1 97.12 308 LEU B CA 1
ATOM 5449 C C . LEU B 1 308 ? -4.301 6.684 23.703 1 97.12 308 LEU B C 1
ATOM 5451 O O . LEU B 1 308 ? -3.346 5.941 23.953 1 97.12 308 LEU B O 1
ATOM 5455 N N . HIS B 1 309 ? -4.16 7.742 22.969 1 97.25 309 HIS B N 1
ATOM 5456 C CA . HIS B 1 309 ? -2.92 8.062 22.266 1 97.25 309 HIS B CA 1
ATOM 5457 C C . HIS B 1 309 ? -1.837 8.5 23.25 1 97.25 309 HIS B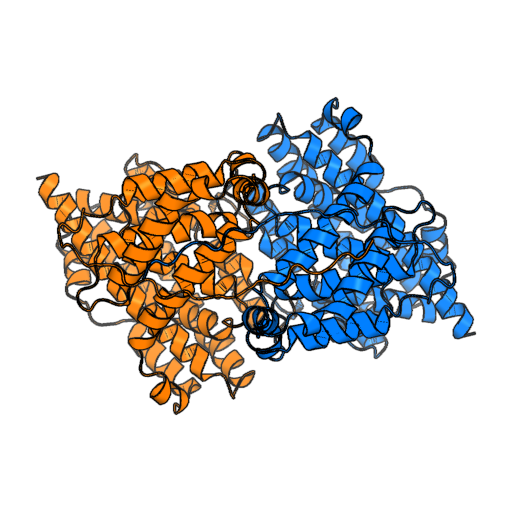 C 1
ATOM 5459 O O . HIS B 1 309 ? -0.654 8.227 23.031 1 97.25 309 HIS B O 1
ATOM 5465 N N . ILE B 1 310 ? -2.203 9.219 24.297 1 96.62 310 ILE B N 1
ATOM 5466 C CA . ILE B 1 310 ? -1.226 9.602 25.312 1 96.62 310 ILE B CA 1
ATOM 5467 C C . ILE B 1 310 ? -0.587 8.352 25.906 1 96.62 310 ILE B C 1
ATOM 5469 O O . ILE B 1 310 ? 0.63 8.297 26.109 1 96.62 310 ILE B O 1
ATOM 5473 N N . ARG B 1 311 ? -1.317 7.34 26.094 1 92.94 311 ARG B N 1
ATOM 5474 C CA . ARG B 1 311 ? -0.838 6.102 26.719 1 92.94 311 ARG B CA 1
ATOM 5475 C C . ARG B 1 311 ? -0.021 5.281 25.719 1 92.94 311 ARG B C 1
ATOM 5477 O O . ARG B 1 311 ? 1.09 4.848 26.031 1 92.94 311 ARG B O 1
ATOM 5484 N N . GLU B 1 312 ? -0.481 5.082 24.562 1 92.88 312 GLU B N 1
ATOM 5485 C CA . GLU B 1 312 ? 0.108 4.152 23.594 1 92.88 312 GLU B CA 1
ATOM 5486 C C . GLU B 1 312 ? 1.312 4.773 22.891 1 92.88 312 GLU B C 1
ATOM 5488 O O . GLU B 1 312 ? 2.291 4.086 22.609 1 92.88 312 GLU B O 1
ATOM 5493 N N . ASP B 1 313 ? 1.234 6.078 22.625 1 93.19 313 ASP B N 1
ATOM 5494 C CA . ASP B 1 313 ? 2.24 6.688 21.766 1 93.19 313 ASP B CA 1
ATOM 5495 C C . ASP B 1 313 ? 3.557 6.891 22.5 1 93.19 313 ASP B C 1
ATOM 5497 O O . ASP B 1 313 ? 4.602 7.094 21.891 1 93.19 313 ASP B O 1
ATOM 5501 N N . GLU B 1 314 ? 3.527 6.891 23.812 1 91.06 314 GLU B N 1
ATOM 5502 C CA . GLU B 1 314 ? 4.793 6.906 24.547 1 91.06 314 GLU B CA 1
ATOM 5503 C C . GLU B 1 314 ? 5.668 5.719 24.156 1 91.06 314 GLU B C 1
ATOM 5505 O O . GLU B 1 314 ? 6.867 5.875 23.906 1 91.06 314 GLU B O 1
ATOM 5510 N N . ARG B 1 315 ? 5.066 4.617 24.109 1 95.06 315 ARG B N 1
ATOM 5511 C CA . ARG B 1 315 ? 5.766 3.41 23.672 1 95.06 315 ARG B CA 1
ATOM 5512 C C . ARG B 1 315 ? 6.125 3.486 22.188 1 95.06 315 ARG B C 1
ATOM 5514 O O . ARG B 1 315 ? 7.238 3.127 21.797 1 95.06 315 ARG B O 1
ATOM 5521 N N . HIS B 1 316 ? 5.215 3.984 21.375 1 97.56 316 HIS B N 1
ATOM 5522 C CA . HIS B 1 316 ? 5.453 4.094 19.938 1 97.56 316 HIS B CA 1
ATOM 5523 C C . HIS B 1 316 ? 6.66 4.977 19.641 1 97.56 316 HIS B C 1
ATOM 5525 O O . HIS B 1 316 ? 7.465 4.668 18.766 1 97.56 316 HIS B O 1
ATOM 5531 N N . GLY B 1 317 ? 6.73 6.098 20.375 1 98 317 GLY B N 1
ATOM 5532 C CA . GLY B 1 317 ? 7.871 6.984 20.188 1 98 317 GLY B CA 1
ATOM 5533 C C . GLY B 1 317 ? 9.203 6.312 20.453 1 98 317 GLY B C 1
ATOM 5534 O O . GLY B 1 317 ? 10.148 6.473 19.688 1 98 317 GLY B O 1
ATOM 5535 N N . ARG B 1 318 ? 9.234 5.496 21.547 1 97.81 318 ARG B N 1
ATOM 5536 C CA . ARG B 1 318 ? 10.445 4.75 21.875 1 97.81 318 ARG B CA 1
ATOM 5537 C C . ARG B 1 318 ? 10.75 3.701 20.812 1 97.81 318 ARG B C 1
ATOM 5539 O O . ARG B 1 318 ? 11.898 3.557 20.375 1 97.81 318 ARG B O 1
ATOM 5546 N N . TRP B 1 319 ? 9.727 2.961 20.391 1 98.44 319 TRP B N 1
ATOM 5547 C CA . TRP B 1 319 ? 9.906 1.972 19.328 1 98.44 319 TRP B CA 1
ATOM 5548 C C . TRP B 1 319 ? 10.469 2.619 18.078 1 98.44 319 TRP B C 1
ATOM 5550 O O . TRP B 1 319 ? 11.422 2.105 17.484 1 98.44 319 TRP B O 1
ATOM 5560 N N . MET B 1 320 ? 9.891 3.754 17.719 1 98.75 320 MET B N 1
ATOM 5561 C CA . MET B 1 320 ? 10.281 4.398 16.469 1 98.75 320 MET B CA 1
ATOM 5562 C C . MET B 1 320 ? 11.727 4.887 16.547 1 98.75 320 MET B C 1
ATOM 5564 O O . MET B 1 320 ? 12.469 4.766 15.562 1 98.75 320 MET B O 1
ATOM 5568 N N . LEU B 1 321 ? 12.125 5.457 17.641 1 98.81 321 LEU B N 1
ATOM 5569 C CA . LEU B 1 321 ? 13.5 5.938 17.766 1 98.81 321 LEU B CA 1
ATOM 5570 C C . LEU B 1 321 ? 14.477 4.77 17.844 1 98.81 321 LEU B C 1
ATOM 5572 O O . LEU B 1 321 ? 15.375 4.645 17.016 1 98.81 321 LEU B O 1
ATOM 5576 N N . ASP B 1 322 ? 14.227 3.805 18.75 1 98.81 322 ASP B N 1
ATOM 5577 C CA . ASP B 1 322 ? 15.203 2.791 19.125 1 98.81 322 ASP B CA 1
ATOM 5578 C C . ASP B 1 322 ? 15.211 1.628 18.141 1 98.81 322 ASP B C 1
ATOM 5580 O O . ASP B 1 322 ? 16.25 1.026 17.891 1 98.81 322 ASP B O 1
ATOM 5584 N N . ASP B 1 323 ? 14.062 1.345 17.594 1 98.81 323 ASP B N 1
ATOM 5585 C CA . ASP B 1 323 ? 13.953 0.095 16.844 1 98.81 323 ASP B CA 1
ATOM 5586 C C . ASP B 1 323 ? 13.734 0.362 15.352 1 98.81 323 ASP B C 1
ATOM 5588 O O . ASP B 1 323 ? 13.742 -0.567 14.539 1 98.81 323 ASP B O 1
ATOM 5592 N N . VAL B 1 324 ? 13.562 1.636 14.977 1 98.88 324 VAL B N 1
ATOM 5593 C CA . VAL B 1 324 ? 13.359 1.924 13.555 1 98.88 324 VAL B CA 1
ATOM 5594 C C . VAL B 1 324 ? 14.391 2.943 13.078 1 98.88 324 VAL B C 1
ATOM 5596 O O . VAL B 1 324 ? 15.273 2.615 12.289 1 98.88 324 VAL B O 1
ATOM 5599 N N . ALA B 1 325 ? 14.398 4.125 13.656 1 98.94 325 ALA B N 1
ATOM 5600 C CA . ALA B 1 325 ? 15.227 5.215 13.148 1 98.94 325 ALA B CA 1
ATOM 5601 C C . ALA B 1 325 ? 16.719 4.898 13.328 1 98.94 325 ALA B C 1
ATOM 5603 O O . ALA B 1 325 ? 17.5 5.004 12.383 1 98.94 325 ALA B O 1
ATOM 5604 N N . LEU B 1 326 ? 17.125 4.531 14.531 1 98.94 326 LEU B N 1
ATOM 5605 C CA . LEU B 1 326 ? 18.531 4.297 14.805 1 98.94 326 LEU B CA 1
ATOM 5606 C C . LEU B 1 326 ? 19.047 3.078 14.031 1 98.94 326 LEU B C 1
ATOM 5608 O O . LEU B 1 326 ? 20.078 3.139 13.383 1 98.94 326 LEU B O 1
ATOM 5612 N N . PRO B 1 327 ? 18.281 1.98 14.016 1 98.88 327 PRO B N 1
ATOM 5613 C CA . PRO B 1 327 ? 18.719 0.852 13.188 1 98.88 327 PRO B CA 1
ATOM 5614 C C . PRO B 1 327 ? 18.797 1.204 11.711 1 98.88 327 PRO B C 1
ATOM 5616 O O . PRO B 1 327 ? 19.719 0.76 11.008 1 98.88 327 PRO B O 1
ATOM 5619 N N . LEU B 1 328 ? 17.891 1.996 11.18 1 98.94 328 LEU B N 1
ATOM 5620 C CA . LEU B 1 328 ? 17.922 2.406 9.781 1 98.94 328 LEU B CA 1
ATOM 5621 C C . LEU B 1 328 ? 19.156 3.25 9.5 1 98.94 328 LEU B C 1
ATOM 5623 O O . LEU B 1 328 ? 19.75 3.148 8.422 1 98.94 328 LEU B O 1
ATOM 5627 N N . ALA B 1 329 ? 19.5 4.082 10.438 1 98.88 329 ALA B N 1
ATOM 5628 C CA . ALA B 1 329 ? 20.719 4.879 10.281 1 98.88 329 ALA B CA 1
ATOM 5629 C C . ALA B 1 329 ? 21.938 3.982 10.125 1 98.88 329 ALA B C 1
ATOM 5631 O O . ALA B 1 329 ? 22.859 4.297 9.359 1 98.88 329 ALA B O 1
ATOM 5632 N N . ASP B 1 330 ? 21.969 2.861 10.867 1 98.69 330 ASP B N 1
ATOM 5633 C CA . ASP B 1 330 ? 23.062 1.9 10.758 1 98.69 330 ASP B CA 1
ATOM 5634 C C . ASP B 1 330 ? 23.047 1.188 9.406 1 98.69 330 ASP B C 1
ATOM 5636 O O . ASP B 1 330 ? 24.094 0.94 8.812 1 98.69 330 ASP B O 1
ATOM 5640 N N . MET B 1 331 ? 21.859 0.904 8.945 1 98.5 331 MET B N 1
ATOM 5641 C CA . MET B 1 331 ? 21.703 0.16 7.703 1 98.5 331 MET B CA 1
ATOM 5642 C C . MET B 1 331 ? 22.078 1.022 6.5 1 98.5 331 MET B C 1
ATOM 5644 O O . MET B 1 331 ? 22.578 0.51 5.492 1 98.5 331 MET B O 1
ATOM 5648 N N . TYR B 1 332 ? 21.781 2.359 6.621 1 98.62 332 TYR B N 1
ATOM 5649 C CA . TYR B 1 332 ? 22.016 3.271 5.504 1 98.62 332 TYR B CA 1
ATOM 5650 C C . TYR B 1 332 ? 22.891 4.438 5.922 1 98.62 332 TYR B C 1
ATOM 5652 O O . TYR B 1 332 ? 22.484 5.598 5.863 1 98.62 332 TYR B O 1
ATOM 5660 N N . PRO B 1 333 ? 24.109 4.199 6.219 1 97.75 333 PRO B N 1
ATOM 5661 C CA . PRO B 1 333 ? 24.969 5.242 6.785 1 97.75 333 PRO B CA 1
ATOM 5662 C C . PRO B 1 333 ? 25.141 6.434 5.848 1 97.75 333 PRO B C 1
ATOM 5664 O O . PRO B 1 333 ? 25.219 7.578 6.301 1 97.75 333 PRO B O 1
ATOM 5667 N N . ASN B 1 334 ? 25.172 6.203 4.516 1 97.06 334 ASN B N 1
ATOM 5668 C CA . ASN B 1 334 ? 25.422 7.281 3.566 1 97.06 334 ASN B CA 1
ATOM 5669 C C . ASN B 1 334 ? 24.156 8.109 3.32 1 97.06 334 ASN B C 1
ATOM 5671 O O . ASN B 1 334 ? 24.234 9.203 2.762 1 97.06 334 ASN B O 1
ATOM 5675 N N . HIS B 1 335 ? 23 7.602 3.738 1 98.31 335 HIS B N 1
ATOM 5676 C CA . HIS B 1 335 ? 21.719 8.281 3.525 1 98.31 335 HIS B CA 1
ATOM 5677 C C . HIS B 1 335 ? 21.031 8.578 4.848 1 98.31 335 HIS B C 1
ATOM 5679 O O . HIS B 1 335 ? 19.891 9.055 4.863 1 98.31 335 HIS B O 1
ATOM 5685 N N . ALA B 1 336 ? 21.672 8.375 5.941 1 98.69 336 ALA B N 1
ATOM 5686 C CA . ALA B 1 336 ? 21.062 8.43 7.262 1 98.69 336 ALA B CA 1
ATOM 5687 C C . ALA B 1 336 ? 20.516 9.82 7.559 1 98.69 336 ALA B C 1
ATOM 5689 O O . ALA B 1 336 ? 19.516 9.961 8.273 1 98.69 336 ALA B O 1
ATOM 5690 N N . TRP B 1 337 ? 21.125 10.852 6.973 1 98.75 337 TRP B N 1
ATOM 5691 C CA . TRP B 1 337 ? 20.703 12.227 7.188 1 98.75 337 TRP B CA 1
ATOM 5692 C C . TRP B 1 337 ? 19.266 12.43 6.719 1 98.75 337 TRP B C 1
ATOM 5694 O O . TRP B 1 337 ? 18.578 13.344 7.18 1 98.75 337 TRP B O 1
ATOM 5704 N N . GLU B 1 338 ? 18.766 11.625 5.816 1 98.81 338 GLU B N 1
ATOM 5705 C CA . GLU B 1 338 ? 17.391 11.727 5.316 1 98.81 338 GLU B CA 1
ATOM 5706 C C . GLU B 1 338 ? 16.375 11.43 6.418 1 98.81 338 GLU B C 1
ATOM 5708 O O . GLU B 1 338 ? 15.234 11.875 6.348 1 98.81 338 GLU B O 1
ATOM 5713 N N . ILE B 1 339 ? 16.766 10.625 7.465 1 98.94 339 ILE B N 1
ATOM 5714 C CA . ILE B 1 339 ? 15.891 10.375 8.602 1 98.94 339 ILE B CA 1
ATOM 5715 C C . ILE B 1 339 ? 15.688 11.664 9.398 1 98.94 339 ILE B C 1
ATOM 5717 O O . ILE B 1 339 ? 14.562 12 9.773 1 98.94 339 ILE B O 1
ATOM 5721 N N . VAL B 1 340 ? 16.75 12.398 9.57 1 98.94 340 VAL B N 1
ATOM 5722 C CA . VAL B 1 340 ? 16.672 13.672 10.281 1 98.94 340 VAL B CA 1
ATOM 5723 C C . VAL B 1 340 ? 15.875 14.68 9.453 1 98.94 340 VAL B C 1
ATOM 5725 O O . VAL B 1 340 ? 15.078 15.453 9.992 1 98.94 340 VAL B O 1
ATOM 5728 N N . LEU B 1 341 ? 16.109 14.68 8.125 1 98.94 341 LEU B N 1
ATOM 5729 C CA . LEU B 1 341 ? 15.328 15.523 7.23 1 98.94 341 LEU B CA 1
ATOM 5730 C C . LEU B 1 341 ? 13.836 15.273 7.402 1 98.94 341 LEU B C 1
ATOM 5732 O O . LEU B 1 341 ? 13.055 16.219 7.535 1 98.94 341 LEU B O 1
ATOM 5736 N N . GLY B 1 342 ? 13.484 13.992 7.41 1 98.88 342 GLY B N 1
ATOM 5737 C CA . GLY B 1 342 ? 12.086 13.641 7.598 1 98.88 342 GLY B CA 1
ATOM 5738 C C . GLY B 1 342 ? 11.531 14.094 8.93 1 98.88 342 GLY B C 1
ATOM 5739 O O . GLY B 1 342 ? 10.406 14.602 9 1 98.88 342 GLY B O 1
ATOM 5740 N N . TYR B 1 343 ? 12.297 13.922 9.992 1 98.88 343 TYR B N 1
ATOM 5741 C CA . TYR B 1 343 ? 11.922 14.352 11.336 1 98.88 343 TYR B CA 1
ATOM 5742 C C . TYR B 1 343 ? 11.648 15.852 11.367 1 98.88 343 TYR B C 1
ATOM 5744 O O . TYR B 1 343 ? 10.57 16.281 11.781 1 98.88 343 TYR B O 1
ATOM 5752 N N . ASP B 1 344 ? 12.57 16.594 10.828 1 98.81 344 ASP B N 1
ATOM 5753 C CA . ASP B 1 344 ? 12.484 18.047 10.852 1 98.81 344 ASP B CA 1
ATOM 5754 C C . ASP B 1 344 ? 11.352 18.547 9.953 1 98.81 344 ASP B C 1
ATOM 5756 O O . ASP B 1 344 ? 10.617 19.469 10.32 1 98.81 344 ASP B O 1
ATOM 5760 N N . GLN B 1 345 ? 11.266 17.969 8.844 1 98.75 345 GLN B N 1
ATOM 5761 C CA . GLN B 1 345 ? 10.219 18.375 7.906 1 98.75 345 GLN B CA 1
ATOM 5762 C C . GLN B 1 345 ? 8.828 18.156 8.5 1 98.75 345 GLN B C 1
ATOM 5764 O O . GLN B 1 345 ? 7.965 19.016 8.406 1 98.75 345 GLN B O 1
ATOM 5769 N N . GLU B 1 346 ? 8.633 16.984 9.078 1 98.62 346 GLU B N 1
ATOM 5770 C CA . GLU B 1 346 ? 7.348 16.703 9.719 1 98.62 346 GLU B CA 1
ATOM 5771 C C . GLU B 1 346 ? 7.062 17.688 10.844 1 98.62 346 GLU B C 1
ATOM 5773 O O . GLU B 1 346 ? 5.934 18.156 11 1 98.62 346 GLU B O 1
ATOM 5778 N N . LYS B 1 347 ? 8.055 18.016 11.586 1 98.38 347 LYS B N 1
ATOM 5779 C CA . LYS B 1 347 ? 7.895 18.969 12.672 1 98.38 347 LYS B CA 1
ATOM 5780 C C . LYS B 1 347 ? 7.488 20.344 12.148 1 98.38 347 LYS B C 1
ATOM 5782 O O . LYS B 1 347 ? 6.527 20.938 12.633 1 98.38 347 LYS B O 1
ATOM 5787 N N . ILE B 1 348 ? 8.164 20.812 11.141 1 98.31 348 ILE B N 1
ATOM 5788 C CA . ILE B 1 348 ? 7.91 22.125 10.562 1 98.31 348 ILE B CA 1
ATOM 5789 C C . ILE B 1 348 ? 6.488 22.172 10 1 98.31 348 ILE B C 1
ATOM 5791 O O . ILE B 1 348 ? 5.746 23.125 10.258 1 98.31 348 ILE B O 1
ATOM 5795 N N . MET B 1 349 ? 6.141 21.172 9.305 1 98.44 349 MET B N 1
ATOM 5796 C CA . MET B 1 349 ? 4.816 21.125 8.695 1 98.44 349 MET B CA 1
ATOM 5797 C C . MET B 1 349 ? 3.73 21 9.766 1 98.44 349 MET B C 1
ATOM 5799 O O . MET B 1 349 ? 2.68 21.641 9.664 1 98.44 349 MET B O 1
ATOM 5803 N N . SER B 1 350 ? 3.965 20.203 10.805 1 97.88 350 SER B N 1
ATOM 5804 C CA . SER B 1 350 ? 3.012 20.031 11.898 1 97.88 350 SER B CA 1
ATOM 5805 C C . SER B 1 350 ? 2.811 21.328 12.664 1 97.88 350 SER B C 1
ATOM 5807 O O . SER B 1 350 ? 1.689 21.656 13.062 1 97.88 350 SER B O 1
ATOM 5809 N N . ASP B 1 351 ? 3.881 22.047 12.875 1 97.25 351 ASP B N 1
ATOM 5810 C CA . ASP B 1 351 ? 3.787 23.328 13.555 1 97.25 351 ASP B CA 1
ATOM 5811 C C . ASP B 1 351 ? 2.936 24.312 12.75 1 97.25 351 ASP B C 1
ATOM 5813 O O . ASP B 1 351 ? 2.109 25.031 13.32 1 97.25 351 ASP B O 1
ATOM 5817 N N . ARG B 1 352 ? 3.182 24.312 11.484 1 97.69 352 ARG B N 1
ATOM 5818 C CA . ARG B 1 352 ? 2.391 25.172 10.602 1 97.69 352 ARG B CA 1
ATOM 5819 C C . ARG B 1 352 ? 0.915 24.797 10.656 1 97.69 352 ARG B C 1
ATOM 5821 O O . ARG B 1 352 ? 0.047 25.672 10.711 1 97.69 352 ARG B O 1
ATOM 5828 N N . ALA B 1 353 ? 0.62 23.562 10.672 1 98.06 353 ALA B N 1
ATOM 5829 C CA . ALA B 1 353 ? -0.754 23.062 10.734 1 98.06 353 ALA B CA 1
ATOM 5830 C C . ALA B 1 353 ? -1.404 23.422 12.07 1 98.06 353 ALA B C 1
ATOM 5832 O O . ALA B 1 353 ? -2.57 23.812 12.117 1 98.06 353 ALA B O 1
ATOM 5833 N N . ALA B 1 354 ? -0.649 23.266 13.125 1 97.44 354 ALA B N 1
ATOM 5834 C CA . ALA B 1 354 ? -1.176 23.562 14.453 1 97.44 354 ALA B CA 1
ATOM 5835 C C . ALA B 1 354 ? -1.614 25.031 14.555 1 97.44 354 ALA B C 1
ATOM 5837 O O . ALA B 1 354 ? -2.684 25.328 15.094 1 97.44 354 ALA B O 1
ATOM 5838 N N . LYS B 1 355 ? -0.825 25.906 14.039 1 97.94 355 LYS B N 1
ATOM 5839 C CA . LYS B 1 355 ? -1.168 27.328 14.039 1 97.94 355 LYS B CA 1
ATOM 5840 C C . LYS B 1 355 ? -2.438 27.578 13.234 1 97.94 355 LYS B C 1
ATOM 5842 O O . LYS B 1 355 ? -3.307 28.344 13.656 1 97.94 355 LYS B O 1
ATOM 5847 N N . ALA B 1 356 ? -2.504 26.938 12.117 1 98.31 356 ALA B N 1
ATOM 5848 C CA . ALA B 1 356 ? -3.662 27.109 11.242 1 98.31 356 ALA B CA 1
ATOM 5849 C C . ALA B 1 356 ? -4.934 26.594 11.914 1 98.31 356 ALA B C 1
ATOM 5851 O O . ALA B 1 356 ? -6 27.203 11.773 1 98.31 356 ALA B O 1
ATOM 5852 N N . VAL B 1 357 ? -4.875 25.5 12.617 1 98.44 357 VAL B N 1
ATOM 5853 C CA . VAL B 1 357 ? -6.023 24.906 13.297 1 98.44 357 VAL B CA 1
ATOM 5854 C C . VAL B 1 357 ? -6.531 25.844 14.375 1 98.44 357 VAL B C 1
ATOM 5856 O O . VAL B 1 357 ? -7.734 26.109 14.477 1 98.44 357 VAL B O 1
ATOM 5859 N N . VAL B 1 358 ? -5.637 26.406 15.141 1 98.5 358 VAL B N 1
ATOM 5860 C CA . VAL B 1 358 ? -6.023 27.328 16.203 1 98.5 358 VAL B CA 1
ATOM 5861 C C . VAL B 1 358 ? -6.676 28.562 15.609 1 98.5 358 VAL B C 1
ATOM 5863 O O . VAL B 1 358 ? -7.68 29.062 16.125 1 98.5 358 VAL B O 1
ATOM 5866 N N . GLN B 1 359 ? -6.066 29.031 14.523 1 97.94 359 GLN B N 1
ATOM 5867 C CA . GLN B 1 359 ? -6.66 30.188 13.852 1 97.94 359 GLN B CA 1
ATOM 5868 C C . GLN B 1 359 ? -8.078 29.875 13.383 1 97.94 359 GLN B C 1
ATOM 5870 O O . GLN B 1 359 ? -8.984 30.703 13.531 1 97.94 359 GLN B O 1
ATOM 5875 N N . ALA B 1 360 ? -8.266 28.734 12.82 1 97.88 360 ALA B N 1
ATOM 5876 C CA . ALA B 1 360 ? -9.586 28.312 12.344 1 97.88 360 ALA B CA 1
ATOM 5877 C C . ALA B 1 360 ? -10.57 28.219 13.5 1 97.88 360 ALA B C 1
ATOM 5879 O O . ALA B 1 360 ? -11.742 28.594 13.367 1 97.88 360 ALA B O 1
ATOM 5880 N N . ILE B 1 361 ? -10.141 27.688 14.625 1 97.94 361 ILE B N 1
ATOM 5881 C CA . ILE B 1 361 ? -10.977 27.547 15.812 1 97.94 361 ILE B CA 1
ATOM 5882 C C . ILE B 1 361 ? -11.406 28.922 16.312 1 97.94 361 ILE B C 1
ATOM 5884 O O . ILE B 1 361 ? -12.594 29.141 16.594 1 97.94 361 ILE B O 1
ATOM 5888 N N . ARG B 1 362 ? -10.438 29.844 16.391 1 96.94 362 ARG B N 1
ATOM 5889 C CA . ARG B 1 362 ? -10.742 31.188 16.859 1 96.94 362 ARG B CA 1
ATOM 5890 C C . ARG B 1 362 ? -11.789 31.844 15.969 1 96.94 362 ARG B C 1
ATOM 5892 O O . ARG B 1 362 ? -12.703 32.5 16.453 1 96.94 362 ARG B O 1
ATOM 5899 N N . GLN B 1 363 ? -11.609 31.641 14.703 1 95.5 363 GLN B N 1
ATOM 5900 C CA . GLN B 1 363 ? -12.562 32.219 13.758 1 95.5 363 GLN B CA 1
ATOM 5901 C C . GLN B 1 363 ? -13.953 31.594 13.945 1 95.5 363 GLN B C 1
ATOM 5903 O O . GLN B 1 363 ? -14.961 32.281 13.867 1 95.5 363 GLN B O 1
ATOM 5908 N N . ALA B 1 364 ? -13.992 30.312 14.141 1 93.5 364 ALA B N 1
ATOM 5909 C CA . ALA B 1 364 ? -15.258 29.625 14.344 1 93.5 364 ALA B CA 1
ATOM 5910 C C . ALA B 1 364 ? -15.945 30.094 15.625 1 93.5 364 ALA B C 1
ATOM 5912 O O . ALA B 1 364 ? -17.172 30.219 15.672 1 93.5 364 ALA B O 1
ATOM 5913 N N . GLU B 1 365 ? -15.188 30.359 16.656 1 93.81 365 GLU B N 1
ATOM 5914 C CA . GLU B 1 365 ? -15.719 30.828 17.938 1 93.81 365 GLU B CA 1
ATOM 5915 C C . GLU B 1 365 ? -16.297 32.25 17.812 1 93.81 365 GLU B C 1
ATOM 5917 O O . GLU B 1 365 ? -17.281 32.562 18.453 1 93.81 365 GLU B O 1
ATOM 5922 N N . GLU B 1 366 ? -15.648 33 17 1 90.31 366 GLU B N 1
ATOM 5923 C CA . GLU B 1 366 ? -16.141 34.375 16.781 1 90.31 366 GLU B CA 1
ATOM 5924 C C . GLU B 1 366 ? -17.469 34.375 16.047 1 90.31 366 GLU B C 1
ATOM 5926 O O . GLU B 1 366 ? -18.344 35.188 16.328 1 90.31 366 GLU B O 1
ATOM 5931 N N . THR B 1 367 ? -17.641 33.562 15.141 1 84.81 367 THR B N 1
ATOM 5932 C CA . THR B 1 367 ? -18.875 33.469 14.375 1 84.81 367 THR B CA 1
ATOM 5933 C C . THR B 1 367 ? -20 32.906 15.227 1 84.81 367 THR B C 1
ATOM 5935 O O . THR B 1 367 ? -21.172 33.281 15.055 1 84.81 367 THR B O 1
ATOM 5938 N N . ALA B 1 368 ? -19.766 32.031 16.156 1 76.62 368 ALA B N 1
ATOM 5939 C CA . ALA B 1 368 ? -20.766 31.406 17.031 1 76.62 368 ALA B CA 1
ATOM 5940 C C . ALA B 1 368 ? -21.219 32.375 18.125 1 76.62 368 ALA B C 1
ATOM 5942 O O . ALA B 1 368 ? -22.328 32.25 18.641 1 76.62 368 ALA B O 1
ATOM 5943 N N . SER B 1 369 ? -20.359 33.344 18.453 1 68.31 369 SER B N 1
ATOM 5944 C CA . SER B 1 369 ? -20.734 34.344 19.453 1 68.31 369 SER B CA 1
ATOM 5945 C C . SER B 1 369 ? -21.578 35.469 18.844 1 68.31 369 SER B C 1
ATOM 5947 O O . SER B 1 369 ? -21.375 35.844 17.688 1 68.31 369 SER B O 1
#

Sequence (738 aa):
MQSKLVKFPLAFVVGEFDHVGVTKATNYQAAEQQLTELLAIDNLDKKLEKEPSLSSEFEDALSIAISAAYQNASGDDAAHRFLQRILYRINRLNLFWYDDLRHYTNERSLYLYQVRNQIEAAWQEWEIAQIDVVGLQQLDVKQALIDRAAEDLDPPLSPESRYLREQMSKAGYQHLLAIGSFDGLVEGSRLSRILGGAANEVQCTLVRVLLEEYGNGRFSRKHSTFFAQMLNEFGMNTEPEAYFDLVPWQVLACANHNFLMTECKRHYLRYAGGLTYFEVAGPAAYRNYLTAAQRLGLSDAAMGYWELHIREDERHGRWMLDDVALPLADMYPNHAWEIVLGYDQEKIMSDRAAKAVVQAIRQAEETASMQSKLVKFPLAFVVGEFDHVGVTKATNYQAAEQQLTELLAIDNLDKKLEKEPSLSSEFEDALSIAISAAYQNASGDDAAHRFLQRILYRINRLNLFWYDDLRHYTNERSLYLYQVRNQIEAAWQEWEIAQIDVVGLQQLDVKQALIDRAAEDLDPPLSPESRYLREQMSKAGYQHLLAIGSFDGLVEGSRLSRILGGAANEVQCTLVRVLLEEYGNGRFSRKHSTFFAQMLNEFGMNTEPEAYFDLVPWQVLACANHNFLMTECKRHYLRYAGGLTYFEVAGPAAYRNYLTAAQRLGLSDAAMGYWELHIREDERHGRWMLDDVALPLADMYPNHAWEIVLGYDQEKIMSDRAAKAVVQAIRQAEETAS

Secondary structure (DSSP, 8-state):
--------------------S------HHHHHHHHHHHHTSTTHHHHHHH-GGGGHHHHHHHHHHHIIIIISTT--HHHHHHHHHHHHHHHGGGSB-SS-GGGGTTTT-HHHHHHHHHHHHHHHHHHHTTS-HHHHTTS-HHHHHHHHHHHHHSPPPPHHHHHHHHT--HHHHHHHHHHHHHHHTTTTHHHHTT--BS--HHHHHHHHHHHHHTGGG-GGG-HHHHHHHHHHHTT---STTTTGGGS-HHHHHHHHHHHHHHH-GGGHHHHHHHHHHHHHHHHHHHHHHHHHHHHTT--GGGSHHHHHHHHHHHHHHHHIIIIIIHHHHHH-TTTTHHHHHHHHHHHHHHHHHHHHHHHHHHHHHHHH-/--------------------S------HHHHHHHHHHHHTSTTHHHHHHH-GGGGHHHHHHHHHHHIIIIISSS--HHHHHHHHHHHHHHHGGGSB-SS-GGGGTTTT-HHHHHHHHHHHHHHHHHHHTTS-HHHHTTS-HHHHHHHHHHHHHSPPPPHHHHHHHHT--HHHHHHHHHHHHHHHTTTTHHHHTT--BS--HHHHHHHHHHHHHTGGG-GGG-HHHHHHHHHHHTT---STTTTGGGS-HHHHHHHHHHHHHHH-GGGHHHHHHHHHHHHHHHHHHHHHHHHHHHHTT--GGGGHHHHHHHHHHHHHHHHIIIIIIHHHHHH-TTTTHHHHHHHHHHHHHHHHHHHHHHHHHHHHHHHH-

InterPro domains:
  IPR016084 Haem oxygenase-like, multi-helical [G3DSA:1.20.910.10] (160-365)
  IPR016084 Haem oxygenase-like, multi-helical [SSF48613] (201-326)

Solvent-accessible surface area (backbone atoms only — not comparable to full-atom values): 38421 Å² total; per-residue (Å²): 133,83,55,69,74,78,68,53,77,72,80,83,76,83,56,85,55,80,80,76,74,80,70,73,78,74,61,56,68,61,29,52,52,46,50,58,51,51,46,64,36,81,58,41,55,64,49,38,44,77,39,49,73,79,47,45,66,38,45,47,47,51,52,53,25,50,43,39,32,56,70,39,90,81,42,35,68,67,28,41,31,46,53,32,51,54,42,40,66,57,55,55,48,71,36,43,64,88,60,71,59,66,74,33,67,41,64,81,32,64,61,58,50,48,53,45,50,56,51,48,53,52,48,49,53,50,59,49,70,74,49,67,62,73,61,44,68,70,51,62,50,63,60,52,50,53,51,50,47,61,55,40,42,69,56,80,82,45,75,67,48,45,40,42,39,74,60,58,44,72,66,22,50,52,46,50,48,42,42,46,36,60,50,38,40,33,57,61,21,59,61,33,41,57,62,17,34,53,79,48,64,45,48,18,49,54,43,40,54,47,34,57,44,42,26,71,29,34,58,90,51,14,47,28,47,34,39,38,41,26,32,50,70,73,72,45,83,70,54,75,57,72,42,54,90,68,46,49,40,48,50,40,41,50,54,46,48,48,48,52,28,36,74,31,60,55,34,44,49,26,35,46,16,24,52,27,42,51,28,30,33,41,29,49,57,32,49,31,55,40,45,21,39,54,72,71,65,55,58,68,58,53,39,41,41,35,56,51,41,40,62,52,23,56,54,45,17,51,45,30,44,66,48,32,45,45,51,46,33,69,74,34,65,95,56,27,37,38,23,54,49,17,24,50,49,42,49,54,45,48,52,52,19,52,54,50,50,52,52,52,26,54,52,53,43,55,69,76,96,90,80,68,67,77,80,70,53,81,78,80,80,76,82,71,86,74,83,78,77,73,82,72,71,77,74,60,55,68,62,29,52,50,47,50,58,51,51,47,62,36,81,57,40,55,62,49,35,34,77,39,48,71,78,46,44,65,38,35,50,47,48,39,53,25,52,42,38,32,56,71,39,92,81,41,34,68,67,27,42,30,46,54,31,51,54,43,39,67,57,55,54,49,70,37,43,65,88,63,70,60,64,74,32,67,41,66,80,30,65,60,59,49,48,53,46,50,56,52,48,53,53,48,49,52,48,58,50,71,75,49,66,61,72,62,43,67,69,51,62,48,62,61,53,49,52,53,50,48,62,55,40,42,69,56,80,81,46,72,66,48,46,39,42,39,74,61,57,45,73,66,23,50,53,47,48,48,42,42,45,35,59,49,39,41,36,56,61,22,58,62,33,40,58,61,17,33,53,78,47,65,45,50,18,49,55,45,40,55,47,35,57,44,43,26,70,29,34,56,90,50,14,46,28,46,33,38,37,42,26,32,49,71,72,72,46,80,71,55,75,56,75,41,55,89,70,45,50,40,49,50,40,42,51,53,46,49,48,47,52,27,35,76,32,58,57,35,46,48,26,35,47,16,23,51,25,42,49,27,31,32,41,28,49,57,30,48,30,54,40,45,23,38,56,73,70,64,56,57,67,57,53,40,41,41,35,55,50,41,40,61,53,23,57,54,46,16,50,46,30,44,67,47,32,44,46,51,47,32,68,76,33,65,92,56,27,37,38,25,54,50,16,24,51,50,42,50,54,45,49,53,51,20,51,54,50,50,50,52,51,25,53,52,51,43,55,70,74,97

pLDDT: mean 92.57, std 16.93, range [21.61, 98.94]

Organism: NCBI:txid2019572

Nearest PDB structures (foldseek):
  6vzy-assembly1_B  TM=7.843E-01  e=8.600E-09  Streptomyces achromogenes subsp. streptozoticus
  6vzy-assembly1_A  TM=7.551E-01  e=1.704E-08  Streptomyces achromogenes subsp. streptozoticus
  6xcv-assembly1_B  TM=7.758E-01  e=5.700E-08  Streptomyces achromogenes subsp. streptozoticus
  6xcv-assembly1_A  TM=7.469E-01  e=3.968E-08  Streptomyces achromogenes subsp. streptozoticus
  8e8w-assembly1_B  TM=7.521E-01  e=6.178E-08  Streptomyces achromogenes subsp. streptozoticus